Protein AF-A0A9E6VW52-F1 (afdb_monomer)

Nearest PDB structures (foldseek):
  7bvf-assembly1_A  TM=1.420E-01  e=1.195E+00  Mycobacterium tuberculosis H37Rv
  6x0o-assembly1_A  TM=1.349E-01  e=1.195E+00  Mycolicibacterium smegmatis MC2 155
  7nul-assembly1_1  TM=2.149E-01  e=5.768E+00  rhinovirus B14
  1j3q-assembly1_B  TM=1.146E-01  e=3.413E+00  Thermococcus litoralis

Radius of gyration: 29.36 Å; Cα contacts (8 Å, |Δi|>4): 1422; chains: 1; bounding box: 75×58×76 Å

pLDDT: mean 84.94, std 11.24, range [39.34, 98.56]

Structure (mmCIF, N/CA/C/O backbone):
data_AF-A0A9E6VW52-F1
#
_entry.id   AF-A0A9E6VW52-F1
#
loop_
_atom_site.group_PDB
_atom_site.id
_atom_site.type_symbol
_atom_site.label_atom_id
_atom_site.label_alt_id
_atom_site.label_comp_id
_atom_site.label_asym_id
_atom_site.label_entity_id
_atom_site.label_seq_id
_atom_site.pdbx_PDB_ins_code
_atom_site.Cartn_x
_atom_site.Cartn_y
_atom_site.Cartn_z
_atom_site.occupancy
_atom_site.B_iso_or_equiv
_atom_site.auth_seq_id
_atom_site.auth_comp_id
_atom_site.auth_asym_id
_atom_site.auth_atom_id
_atom_site.pdbx_PDB_model_num
ATOM 1 N N . MET A 1 1 ? 37.679 -22.625 -18.654 1.00 80.19 1 MET A N 1
ATOM 2 C CA . MET A 1 1 ? 38.062 -21.369 -19.313 1.00 80.19 1 MET A CA 1
ATOM 3 C C . MET A 1 1 ? 36.882 -20.972 -20.154 1.00 80.19 1 MET A C 1
ATOM 5 O O . MET A 1 1 ? 36.384 -21.820 -20.891 1.00 80.19 1 MET A O 1
ATOM 9 N N . ALA A 1 2 ? 36.422 -19.742 -19.975 1.00 87.69 2 ALA A N 1
ATOM 10 C CA . ALA A 1 2 ? 35.244 -19.247 -20.640 1.00 87.69 2 ALA A CA 1
ATOM 11 C C . ALA A 1 2 ? 35.446 -19.184 -22.152 1.00 87.69 2 ALA A C 1
ATOM 13 O O . ALA A 1 2 ? 36.518 -18.831 -22.645 1.00 87.69 2 ALA A O 1
ATOM 14 N N . SER A 1 3 ? 34.396 -19.526 -22.878 1.00 91.50 3 SER A N 1
ATOM 15 C CA . SER A 1 3 ? 34.309 -19.446 -24.328 1.00 91.50 3 SER A CA 1
ATOM 16 C C . SER A 1 3 ? 32.964 -18.848 -24.718 1.00 91.50 3 SER A C 1
ATOM 18 O O . SER A 1 3 ? 32.041 -18.770 -23.902 1.00 91.50 3 SER A O 1
ATOM 20 N N . PHE A 1 4 ? 32.860 -18.408 -25.970 1.00 93.44 4 PHE A N 1
ATOM 21 C CA . PHE A 1 4 ? 31.601 -17.952 -26.537 1.00 93.44 4 PHE A CA 1
ATOM 22 C C . PHE A 1 4 ? 31.318 -18.638 -27.872 1.00 93.44 4 PHE A C 1
ATOM 24 O O . PHE A 1 4 ? 32.238 -19.048 -28.581 1.00 93.44 4 PHE A O 1
ATOM 31 N N . SER A 1 5 ? 30.041 -18.741 -28.217 1.00 92.56 5 SER A N 1
ATOM 32 C CA . SER A 1 5 ? 29.572 -19.267 -29.498 1.00 92.56 5 SER A CA 1
ATOM 33 C C . SER A 1 5 ? 28.194 -18.697 -29.847 1.00 92.56 5 SER A C 1
ATOM 35 O O . SER A 1 5 ? 27.565 -18.004 -29.046 1.00 92.56 5 SER A O 1
ATOM 37 N N . THR A 1 6 ? 27.721 -18.978 -31.058 1.00 90.69 6 THR A N 1
ATOM 38 C CA . THR A 1 6 ? 26.327 -18.773 -31.472 1.00 90.69 6 THR A CA 1
ATOM 39 C C . THR A 1 6 ? 25.801 -20.066 -32.089 1.00 90.69 6 THR A C 1
ATOM 41 O O . THR A 1 6 ? 26.571 -20.889 -32.594 1.00 90.69 6 THR A O 1
ATOM 44 N N . ARG A 1 7 ? 24.481 -20.273 -32.055 1.00 89.50 7 ARG A N 1
ATOM 45 C CA . ARG A 1 7 ? 23.838 -21.364 -32.805 1.00 89.50 7 ARG A CA 1
ATOM 46 C C . ARG A 1 7 ? 23.440 -20.816 -34.180 1.00 89.50 7 ARG A C 1
ATOM 48 O O . ARG A 1 7 ? 22.788 -19.775 -34.216 1.00 89.50 7 ARG A O 1
ATOM 55 N N . PRO A 1 8 ? 23.752 -21.486 -35.307 1.00 88.56 8 PRO A N 1
ATOM 56 C CA . PRO A 1 8 ? 23.409 -20.977 -36.641 1.00 88.56 8 PRO A CA 1
ATOM 57 C C . PRO A 1 8 ? 21.917 -20.674 -36.841 1.00 88.56 8 PRO A C 1
ATOM 59 O O . PRO A 1 8 ? 21.574 -19.729 -37.544 1.00 88.56 8 PRO A O 1
ATOM 62 N N . ALA A 1 9 ? 21.033 -21.445 -36.197 1.00 90.31 9 ALA A N 1
ATOM 63 C CA . ALA A 1 9 ? 19.586 -21.219 -36.226 1.00 90.31 9 ALA A CA 1
ATOM 64 C C . ALA A 1 9 ? 19.139 -19.981 -35.421 1.00 90.31 9 ALA A C 1
ATOM 66 O O . ALA A 1 9 ? 18.064 -19.442 -35.671 1.00 90.31 9 ALA A O 1
ATOM 67 N N . PHE A 1 10 ? 19.968 -19.512 -34.483 1.00 92.56 10 PHE A N 1
ATOM 68 C CA . PHE A 1 10 ? 19.677 -18.415 -33.558 1.00 92.56 10 PHE A CA 1
ATOM 69 C C . PHE A 1 10 ? 20.884 -17.465 -33.454 1.00 92.56 10 PHE A C 1
ATOM 71 O O . PHE A 1 10 ? 21.497 -17.342 -32.389 1.00 92.56 10 PHE A O 1
ATOM 78 N N . PRO A 1 11 ? 21.260 -16.782 -34.553 1.00 91.50 11 PRO A N 1
ATOM 79 C CA . PRO A 1 11 ? 22.509 -16.020 -34.630 1.00 91.50 11 PRO A CA 1
ATOM 80 C C . PRO A 1 11 ? 22.550 -14.803 -33.696 1.00 91.50 11 PRO A C 1
ATOM 82 O O . PRO A 1 11 ? 23.628 -14.293 -33.419 1.00 91.50 11 PRO A O 1
ATOM 85 N N . ASN A 1 12 ? 21.393 -14.357 -33.197 1.00 95.50 12 ASN A N 1
ATOM 86 C CA . ASN A 1 12 ? 21.257 -13.186 -32.324 1.00 95.50 12 ASN A CA 1
ATOM 87 C C . ASN A 1 12 ? 21.340 -13.524 -30.827 1.00 95.50 12 ASN A C 1
ATOM 89 O O . ASN A 1 12 ? 21.163 -12.642 -29.988 1.00 95.50 12 ASN A O 1
ATOM 93 N N . ILE A 1 13 ? 21.572 -14.793 -30.480 1.00 96.25 13 ILE A N 1
ATOM 94 C CA . ILE A 1 13 ? 21.771 -15.228 -29.099 1.00 96.25 13 ILE A CA 1
ATOM 95 C C . ILE A 1 13 ? 23.233 -15.615 -28.914 1.00 96.25 13 ILE A C 1
ATOM 97 O O . ILE A 1 13 ? 23.735 -16.530 -29.570 1.00 96.25 13 ILE A O 1
ATOM 101 N N . LEU A 1 14 ? 23.908 -14.929 -27.993 1.00 95.88 14 LEU A N 1
ATOM 102 C CA . LEU A 1 14 ? 25.279 -15.256 -27.632 1.00 95.88 14 LEU A CA 1
ATOM 103 C C . LEU A 1 14 ? 25.279 -16.308 -26.524 1.00 95.88 14 LEU A C 1
ATOM 105 O O . LEU A 1 14 ? 24.662 -16.115 -25.478 1.00 95.88 14 LEU A O 1
ATOM 109 N N . LEU A 1 15 ? 26.005 -17.400 -26.729 1.00 94.88 15 LEU A N 1
ATOM 110 C CA . LEU A 1 15 ? 26.256 -18.395 -25.694 1.00 94.88 15 LEU A CA 1
ATOM 111 C C . LEU A 1 15 ? 27.611 -18.104 -25.064 1.00 94.88 15 LEU A C 1
ATOM 113 O O . LEU A 1 15 ? 28.585 -17.887 -25.779 1.00 94.88 15 LEU A O 1
ATOM 117 N N . VAL A 1 16 ? 27.673 -18.095 -23.738 1.00 93.81 16 VAL A N 1
ATO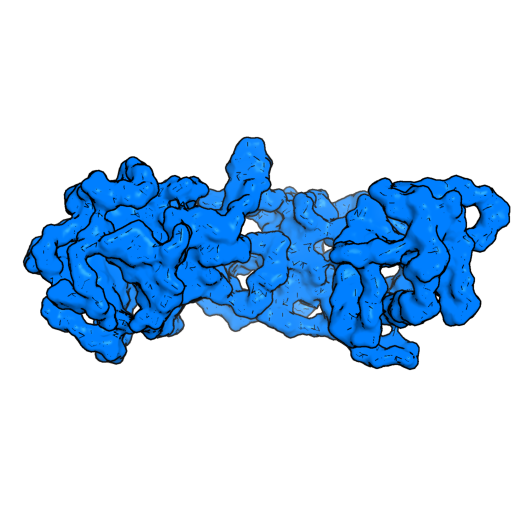M 118 C CA . VAL A 1 16 ? 28.899 -17.915 -22.963 1.00 93.81 16 VAL A CA 1
ATOM 119 C C . VAL A 1 16 ? 28.983 -19.048 -21.948 1.00 93.81 16 VAL A C 1
ATOM 121 O O . VAL A 1 16 ? 28.152 -19.159 -21.047 1.00 93.81 16 VAL A O 1
ATOM 124 N N . THR A 1 17 ? 29.985 -19.908 -22.094 1.00 92.88 17 THR A N 1
ATOM 125 C CA . THR A 1 17 ? 30.126 -21.121 -21.279 1.00 92.88 17 THR A CA 1
ATOM 126 C C . THR A 1 17 ? 31.463 -21.146 -20.572 1.00 92.88 17 THR A C 1
ATOM 128 O O . THR A 1 17 ? 32.481 -20.848 -21.188 1.00 92.88 17 THR A O 1
ATOM 131 N N . GLY A 1 18 ? 31.485 -21.550 -19.306 1.00 90.62 18 GLY A N 1
ATOM 132 C CA . GLY A 1 18 ? 32.717 -21.824 -18.573 1.00 90.62 18 GLY A CA 1
ATOM 133 C C . GLY A 1 18 ? 32.543 -21.709 -17.064 1.00 90.62 18 GLY A C 1
ATOM 134 O O . GLY A 1 18 ? 31.927 -20.772 -16.559 1.00 90.62 18 GLY A O 1
ATOM 135 N N . ALA A 1 19 ? 33.145 -22.634 -16.317 1.00 85.06 19 ALA A N 1
ATOM 136 C CA . ALA A 1 19 ? 33.086 -22.631 -14.854 1.00 85.06 19 ALA A CA 1
ATOM 137 C C . ALA A 1 19 ? 33.595 -21.317 -14.221 1.00 85.06 19 ALA A C 1
ATOM 139 O O . ALA A 1 19 ? 33.113 -20.911 -13.168 1.00 85.06 19 ALA A O 1
ATOM 140 N N . ASP A 1 20 ? 34.537 -20.631 -14.871 1.00 83.19 20 ASP A N 1
ATOM 141 C CA . ASP A 1 20 ? 35.117 -19.351 -14.454 1.00 83.19 20 ASP A CA 1
ATOM 142 C C . ASP A 1 20 ? 34.153 -18.164 -14.592 1.00 83.19 20 ASP A C 1
ATOM 144 O O . ASP A 1 20 ? 34.150 -17.276 -13.739 1.00 83.19 20 ASP A O 1
ATOM 148 N N . VAL A 1 21 ? 33.274 -18.182 -15.596 1.00 79.62 21 VAL A N 1
ATOM 149 C CA . VAL A 1 21 ? 32.194 -17.193 -15.752 1.00 79.62 21 VAL A CA 1
ATOM 150 C C . VAL A 1 21 ? 30.915 -17.596 -15.032 1.00 79.62 21 VAL A C 1
ATOM 152 O O . VAL A 1 21 ? 30.000 -16.791 -14.970 1.00 79.62 21 VAL A O 1
ATOM 155 N N . PHE A 1 22 ? 30.843 -18.798 -14.451 1.00 77.94 22 PHE A N 1
ATOM 156 C CA . PHE A 1 22 ? 29.668 -19.300 -13.728 1.00 77.94 22 PHE A CA 1
ATOM 157 C C . PHE A 1 22 ? 29.768 -19.177 -12.190 1.00 77.94 22 PHE A C 1
ATOM 159 O O . PHE A 1 22 ? 28.844 -19.562 -11.472 1.00 77.94 22 PHE A O 1
ATOM 166 N N . GLN A 1 23 ? 30.871 -18.636 -11.667 1.00 75.19 23 GLN A N 1
ATOM 167 C CA . GLN A 1 23 ? 31.152 -18.483 -10.229 1.00 75.19 23 GLN A CA 1
ATOM 168 C C . GLN A 1 23 ? 30.287 -17.413 -9.524 1.00 75.19 23 GLN A C 1
ATOM 170 O O . GLN A 1 23 ? 29.614 -16.620 -10.187 1.00 75.19 23 GLN A O 1
ATOM 175 N N . PRO A 1 24 ? 30.305 -17.324 -8.174 1.00 68.56 24 PRO A N 1
ATOM 176 C CA . PRO A 1 24 ? 29.859 -16.114 -7.476 1.00 68.56 24 PRO A CA 1
ATOM 177 C C . PRO A 1 24 ? 30.496 -14.863 -8.112 1.00 68.56 24 PRO A C 1
ATOM 179 O O . PRO A 1 24 ? 31.657 -14.900 -8.511 1.00 68.56 24 PRO A O 1
ATOM 182 N N . HIS A 1 25 ? 29.734 -13.774 -8.259 1.00 72.06 25 HIS A N 1
ATOM 183 C CA . HIS A 1 25 ? 30.130 -12.571 -9.024 1.00 72.06 25 HIS A CA 1
ATOM 184 C C . HIS A 1 25 ? 30.265 -12.763 -10.546 1.00 72.06 25 HIS A C 1
ATOM 186 O O . HIS A 1 25 ? 30.947 -11.995 -11.223 1.00 72.06 25 HIS A O 1
ATOM 192 N N . TYR A 1 26 ? 29.549 -13.735 -11.115 1.00 72.12 26 TYR A N 1
ATOM 193 C CA . TYR A 1 26 ? 29.514 -14.029 -12.553 1.00 72.12 26 TYR A CA 1
ATOM 194 C C . TYR A 1 26 ? 29.369 -12.789 -13.472 1.00 72.12 26 TYR A C 1
ATOM 196 O O . TYR A 1 26 ? 29.879 -12.776 -14.584 1.00 72.12 26 TYR A O 1
ATOM 204 N N . ARG A 1 27 ? 28.723 -11.710 -13.013 1.00 70.62 27 ARG A N 1
ATOM 205 C CA . ARG A 1 27 ? 28.575 -10.435 -13.745 1.00 70.62 27 ARG A CA 1
ATOM 206 C C . ARG A 1 27 ? 29.905 -9.748 -14.034 1.00 70.62 27 ARG A C 1
ATOM 208 O O . ARG A 1 27 ? 30.143 -9.279 -15.148 1.00 70.62 27 ARG A O 1
ATOM 215 N N . GLU A 1 28 ? 30.758 -9.673 -13.018 1.00 77.31 28 GLU A N 1
ATOM 216 C CA . GLU A 1 28 ? 32.106 -9.127 -13.147 1.00 77.31 28 GLU A CA 1
ATOM 217 C C . GLU A 1 28 ? 32.949 -10.057 -14.008 1.00 77.31 28 GLU A C 1
ATOM 219 O O . GLU A 1 28 ? 33.673 -9.577 -14.869 1.00 77.31 28 GLU A O 1
ATOM 224 N N . ARG A 1 29 ? 32.743 -11.374 -13.889 1.00 83.62 29 ARG A N 1
ATOM 225 C CA . ARG A 1 29 ? 33.424 -12.375 -14.718 1.00 83.62 29 ARG A CA 1
ATOM 226 C C . ARG A 1 29 ? 33.045 -12.309 -16.193 1.00 83.62 29 ARG A C 1
ATOM 228 O O . ARG A 1 29 ? 33.932 -12.360 -17.032 1.00 83.62 29 ARG A O 1
ATOM 235 N N . ILE A 1 30 ? 31.769 -12.130 -16.535 1.00 83.94 30 ILE A N 1
ATOM 236 C CA . ILE A 1 30 ? 31.328 -11.912 -17.924 1.00 83.94 30 ILE A CA 1
ATOM 237 C C . ILE A 1 30 ? 31.941 -10.625 -18.476 1.00 83.94 30 ILE A C 1
ATOM 239 O O . ILE A 1 30 ? 32.377 -10.580 -19.624 1.00 83.94 30 ILE A O 1
ATOM 243 N N . ARG A 1 31 ? 32.007 -9.567 -17.658 1.00 82.62 31 ARG A N 1
ATOM 244 C CA . ARG A 1 31 ? 32.690 -8.332 -18.053 1.00 82.62 31 ARG A CA 1
ATOM 245 C C . ARG A 1 31 ? 34.175 -8.578 -18.306 1.00 82.62 31 ARG A C 1
ATOM 247 O O . ARG A 1 31 ? 34.666 -8.220 -19.366 1.00 82.62 31 ARG A O 1
ATOM 254 N N . GLU A 1 32 ? 34.875 -9.166 -17.344 1.00 86.19 32 GLU A N 1
ATOM 255 C CA . GLU A 1 32 ? 36.298 -9.497 -17.445 1.00 86.19 32 GLU A CA 1
ATOM 256 C C . GLU A 1 32 ? 36.574 -10.364 -18.668 1.00 86.19 32 GLU A C 1
ATOM 258 O O . GLU A 1 32 ? 37.523 -10.102 -19.396 1.00 86.19 32 GLU A O 1
ATOM 263 N N . PHE A 1 33 ? 35.709 -11.338 -18.940 1.00 89.19 33 PHE A N 1
ATOM 264 C CA . PHE A 1 33 ? 35.781 -12.166 -20.130 1.00 89.19 33 PHE A CA 1
ATOM 265 C C . PHE A 1 33 ? 35.769 -11.318 -21.405 1.00 89.19 33 PHE A C 1
ATOM 267 O O . PHE A 1 33 ? 36.731 -11.380 -22.165 1.00 89.19 33 PHE A O 1
ATOM 274 N N . PHE A 1 34 ? 34.756 -10.466 -21.608 1.00 88.56 34 PHE A N 1
ATOM 275 C CA . PHE A 1 34 ? 34.694 -9.604 -22.796 1.00 88.56 34 PHE A CA 1
ATOM 276 C C . PHE A 1 34 ? 35.827 -8.569 -22.865 1.00 88.56 34 PHE A C 1
ATOM 278 O O . PHE A 1 34 ? 36.231 -8.195 -23.967 1.00 88.56 34 PHE A O 1
ATOM 285 N N . ASN A 1 35 ? 36.358 -8.127 -21.722 1.00 83.50 35 ASN A N 1
ATOM 286 C CA . ASN A 1 35 ? 37.498 -7.204 -21.655 1.00 83.50 35 ASN A CA 1
ATOM 287 C C . ASN A 1 35 ? 38.804 -7.864 -22.075 1.00 83.50 35 ASN A C 1
ATOM 289 O O . ASN A 1 35 ? 39.644 -7.226 -22.701 1.00 83.50 35 ASN A O 1
ATOM 293 N N . ASN A 1 36 ? 38.964 -9.130 -21.706 1.00 87.12 36 ASN A N 1
ATOM 294 C CA . ASN A 1 36 ? 40.189 -9.883 -21.912 1.00 87.12 36 ASN A CA 1
ATOM 295 C C . ASN A 1 36 ? 40.183 -10.655 -23.238 1.00 87.12 36 ASN A C 1
ATOM 297 O O . ASN A 1 36 ? 41.156 -11.349 -23.533 1.00 87.12 36 ASN A O 1
ATOM 301 N N . LEU A 1 37 ? 39.118 -10.545 -24.044 1.00 86.38 37 LEU A N 1
ATOM 302 C CA . LEU A 1 37 ? 39.102 -11.115 -25.386 1.00 86.38 37 LEU A CA 1
ATOM 303 C C . LEU A 1 37 ? 40.200 -10.468 -26.241 1.00 86.38 37 LEU A C 1
ATOM 305 O O . LEU A 1 37 ? 40.207 -9.237 -26.375 1.00 86.38 37 LEU A O 1
ATOM 309 N N . PRO A 1 38 ? 41.070 -11.270 -26.881 1.00 85.12 38 PRO A N 1
ATOM 310 C CA . PRO A 1 38 ? 42.086 -10.759 -27.786 1.00 85.12 38 PRO A CA 1
ATOM 311 C C . PRO A 1 38 ? 41.507 -9.786 -28.835 1.00 85.12 38 PRO A C 1
ATOM 313 O O . PRO A 1 38 ? 40.362 -9.962 -29.286 1.00 85.12 38 PRO A O 1
ATOM 316 N N . PRO A 1 39 ? 42.255 -8.740 -29.235 1.00 76.94 39 PRO A N 1
ATOM 317 C CA . PRO A 1 39 ? 41.770 -7.738 -30.190 1.00 76.94 39 PRO A CA 1
ATOM 318 C C . PRO A 1 39 ? 41.304 -8.322 -31.533 1.00 76.94 39 PRO A C 1
ATOM 320 O O . PRO A 1 39 ? 40.376 -7.802 -32.142 1.00 76.94 39 PRO A O 1
ATOM 323 N N . ASP A 1 40 ? 41.911 -9.424 -31.965 1.00 81.75 40 ASP A N 1
ATOM 324 C CA . ASP A 1 40 ? 41.641 -10.167 -33.201 1.00 81.75 40 ASP A CA 1
ATOM 325 C C . ASP A 1 40 ? 40.458 -11.148 -33.101 1.00 81.75 40 ASP A C 1
ATOM 327 O O . ASP A 1 40 ? 40.031 -11.720 -34.102 1.00 81.75 40 ASP A O 1
ATOM 331 N N . THR A 1 41 ? 39.872 -11.324 -31.915 1.00 84.12 41 THR A N 1
ATOM 332 C CA . THR A 1 41 ? 38.715 -12.211 -31.726 1.00 84.12 41 THR A CA 1
ATOM 333 C C . THR A 1 41 ? 37.445 -11.631 -32.368 1.00 84.12 41 THR A C 1
ATOM 335 O O . THR A 1 41 ? 37.036 -10.507 -32.086 1.00 84.12 41 THR A O 1
ATOM 338 N N . THR A 1 42 ? 36.726 -12.395 -33.184 1.00 84.31 42 THR A N 1
ATOM 339 C CA . THR A 1 42 ? 35.475 -11.937 -33.821 1.00 84.31 42 THR A CA 1
ATOM 340 C C . THR A 1 42 ? 34.253 -12.159 -32.923 1.00 84.31 42 THR A C 1
ATOM 342 O O . THR A 1 42 ? 33.303 -12.837 -33.307 1.00 84.31 42 THR A O 1
ATOM 345 N N . CYS A 1 43 ? 34.280 -11.637 -31.694 1.00 87.50 43 CYS A N 1
ATOM 346 C CA . CYS A 1 43 ? 33.105 -11.651 -30.821 1.00 87.50 43 CYS A CA 1
ATOM 347 C C . CYS A 1 43 ? 32.195 -10.455 -31.147 1.00 87.50 43 CYS A C 1
ATOM 349 O O . CYS A 1 43 ? 32.694 -9.324 -31.127 1.00 87.50 43 CYS A O 1
ATOM 351 N N . PRO A 1 44 ? 30.888 -10.664 -31.405 1.00 87.75 44 PRO A N 1
ATOM 352 C CA . PRO A 1 44 ? 29.958 -9.568 -31.689 1.00 87.75 44 PRO A CA 1
ATOM 353 C C . PRO A 1 44 ? 29.693 -8.686 -30.459 1.00 87.75 44 PRO A C 1
ATOM 355 O O . PRO A 1 44 ? 29.379 -7.505 -30.584 1.00 87.75 44 PRO A O 1
ATOM 358 N N . VAL A 1 45 ? 29.872 -9.231 -29.250 1.00 90.38 45 VAL A N 1
ATOM 359 C CA . VAL A 1 45 ? 29.670 -8.505 -27.992 1.00 90.38 45 VAL A CA 1
ATOM 360 C C . VAL A 1 45 ? 31.015 -8.117 -27.386 1.00 90.38 45 VAL A C 1
ATOM 362 O O . VAL A 1 45 ? 31.837 -8.956 -27.030 1.00 90.38 45 VAL A O 1
ATOM 365 N N . ARG A 1 46 ? 31.227 -6.810 -27.244 1.00 86.38 46 ARG A N 1
ATOM 366 C CA . ARG A 1 46 ? 32.411 -6.193 -26.628 1.00 86.38 46 ARG A CA 1
ATOM 367 C C . ARG A 1 46 ? 32.035 -4.996 -25.756 1.00 86.38 46 ARG A C 1
ATOM 369 O O . ARG A 1 46 ? 30.933 -4.447 -25.861 1.00 86.38 46 ARG A O 1
ATOM 376 N N . ILE A 1 47 ? 32.961 -4.527 -24.928 1.00 82.31 47 ILE A N 1
ATOM 377 C CA . ILE A 1 47 ? 32.810 -3.216 -24.286 1.00 82.31 47 ILE A CA 1
ATOM 378 C C . ILE A 1 47 ? 32.633 -2.121 -25.351 1.00 82.31 47 ILE A C 1
ATOM 380 O O . ILE A 1 47 ? 33.319 -2.120 -26.368 1.00 82.31 47 ILE A O 1
ATOM 384 N N . GLY A 1 48 ? 31.672 -1.218 -25.133 1.00 85.50 48 GLY A N 1
ATOM 385 C CA . GLY A 1 48 ? 31.366 -0.107 -26.045 1.00 85.50 48 GLY A CA 1
ATOM 386 C C . GLY A 1 48 ? 30.533 -0.470 -27.283 1.00 85.50 48 GLY A C 1
ATOM 387 O O . GLY A 1 48 ? 30.206 0.414 -28.074 1.00 85.50 48 GLY A O 1
ATOM 388 N N . SER A 1 49 ? 30.170 -1.749 -27.455 1.00 89.94 49 SER A N 1
ATOM 389 C CA . SER A 1 49 ? 29.404 -2.239 -28.619 1.00 89.94 49 SER A CA 1
ATOM 390 C C . SER A 1 49 ? 27.888 -2.307 -28.404 1.00 89.94 49 SER A C 1
ATOM 392 O O . SER A 1 49 ? 27.137 -2.305 -29.374 1.00 89.94 49 SER A O 1
ATOM 394 N N . HIS A 1 50 ? 27.435 -2.358 -27.150 1.00 92.00 50 HIS A N 1
ATOM 395 C CA . HIS A 1 50 ? 26.028 -2.505 -26.779 1.00 92.00 50 HIS A CA 1
ATOM 396 C C . HIS A 1 50 ? 25.680 -1.547 -25.641 1.00 92.00 50 HIS A C 1
ATOM 398 O O . HIS A 1 50 ? 26.521 -1.247 -24.791 1.00 92.00 50 HIS A O 1
ATOM 404 N N . ASP A 1 51 ? 24.433 -1.088 -25.636 1.00 90.19 51 ASP A N 1
ATOM 405 C CA . ASP A 1 51 ? 23.867 -0.252 -24.584 1.00 90.19 51 ASP A CA 1
ATOM 406 C C . ASP A 1 51 ? 23.441 -1.100 -23.376 1.00 90.19 51 ASP A C 1
ATOM 408 O O . ASP A 1 51 ? 23.647 -0.688 -22.234 1.00 90.19 51 ASP A O 1
ATOM 412 N N . PHE A 1 52 ? 22.896 -2.296 -23.622 1.00 90.25 52 PHE A N 1
ATOM 413 C CA . PHE A 1 52 ? 22.447 -3.215 -22.576 1.00 90.25 52 PHE A CA 1
ATOM 414 C C . PHE A 1 52 ? 22.937 -4.644 -22.808 1.00 90.25 52 PHE A C 1
ATOM 416 O O . PHE A 1 52 ? 22.929 -5.139 -23.937 1.00 90.25 52 PHE A O 1
ATOM 423 N N . TRP A 1 53 ? 23.312 -5.332 -21.727 1.00 91.81 53 TRP A N 1
ATOM 424 C CA . TRP A 1 53 ? 23.516 -6.786 -21.725 1.00 91.81 53 TRP A CA 1
ATOM 425 C C . TRP A 1 53 ? 22.421 -7.457 -20.903 1.00 91.81 53 TRP A C 1
ATOM 427 O O . TRP A 1 53 ? 22.327 -7.222 -19.700 1.00 91.81 53 TRP A O 1
ATOM 437 N N . ILE A 1 54 ? 21.619 -8.305 -21.542 1.00 91.75 54 ILE A N 1
ATOM 438 C CA . ILE A 1 54 ? 20.560 -9.093 -20.915 1.00 91.75 54 ILE A CA 1
ATOM 439 C C . ILE A 1 54 ? 21.060 -10.532 -20.778 1.00 91.75 54 ILE A C 1
ATOM 441 O O . ILE A 1 54 ? 21.217 -11.250 -21.765 1.00 91.75 54 ILE A O 1
ATOM 445 N N . THR A 1 55 ? 21.348 -10.949 -19.549 1.00 90.38 55 THR A N 1
ATOM 446 C CA . THR A 1 55 ? 22.013 -12.225 -19.250 1.00 90.38 55 THR A CA 1
ATOM 447 C C . THR A 1 55 ? 21.049 -13.220 -18.613 1.00 90.38 55 THR A C 1
ATOM 449 O O . THR A 1 55 ? 20.428 -12.915 -17.600 1.00 90.38 55 THR A O 1
ATOM 452 N N . TYR A 1 56 ? 20.956 -14.423 -19.173 1.00 90.38 56 TYR A N 1
ATOM 453 C CA . TYR A 1 56 ? 20.172 -15.544 -18.652 1.00 90.38 56 TYR A CA 1
ATOM 454 C C . TYR A 1 56 ? 21.123 -16.629 -18.159 1.00 90.38 56 TYR A C 1
ATOM 456 O O . TYR A 1 56 ? 21.916 -17.158 -18.936 1.00 90.38 56 TYR A O 1
ATOM 464 N N . ARG A 1 57 ? 21.061 -16.967 -16.869 1.00 86.00 57 ARG A N 1
ATOM 465 C CA . ARG A 1 57 ? 21.963 -17.954 -16.255 1.00 86.00 57 ARG A CA 1
ATOM 466 C C . ARG A 1 57 ? 21.307 -19.335 -16.189 1.00 86.00 57 ARG A C 1
ATOM 468 O O . ARG A 1 57 ? 20.165 -19.435 -15.747 1.00 86.00 57 ARG A O 1
ATOM 475 N N . GLN A 1 58 ? 22.035 -20.383 -16.579 1.00 83.94 58 GLN A N 1
ATOM 476 C CA . GLN A 1 58 ? 21.568 -21.772 -16.576 1.00 83.94 58 GLN A CA 1
ATOM 477 C C . GLN A 1 58 ? 22.524 -22.726 -15.840 1.00 83.94 58 GLN A C 1
ATOM 479 O O . GLN A 1 58 ? 23.705 -22.765 -16.190 1.00 83.94 58 GLN A O 1
ATOM 484 N N . PRO A 1 59 ? 22.031 -23.517 -14.863 1.00 73.69 59 PRO A N 1
ATOM 485 C CA . PRO A 1 59 ? 20.728 -23.394 -14.187 1.00 73.69 59 PRO A CA 1
ATOM 486 C C . PRO A 1 59 ? 20.672 -22.155 -13.263 1.00 73.69 59 PRO A C 1
ATOM 488 O O . PRO A 1 59 ? 21.702 -21.666 -12.795 1.00 73.69 59 PRO A O 1
ATOM 491 N N . SER A 1 60 ? 19.474 -21.631 -12.980 1.00 70.50 60 SER A N 1
ATOM 492 C CA . SER A 1 60 ? 19.258 -20.555 -11.992 1.00 70.50 60 SER A CA 1
ATOM 493 C C . SER A 1 60 ? 17.920 -20.731 -11.274 1.00 70.50 60 SER A C 1
ATOM 495 O O . SER A 1 60 ? 16.922 -21.043 -11.914 1.00 70.50 60 SER A O 1
ATOM 497 N N . GLU A 1 61 ? 17.895 -20.472 -9.963 1.00 52.94 61 GLU A N 1
ATOM 498 C CA . GLU A 1 61 ? 16.695 -20.571 -9.111 1.00 52.94 61 GLU A CA 1
ATOM 499 C C . GLU A 1 61 ? 15.988 -19.221 -8.854 1.00 52.94 61 GLU A C 1
ATOM 501 O O . GLU A 1 61 ? 14.932 -19.201 -8.233 1.00 52.94 61 GLU A O 1
ATOM 506 N N . GLY A 1 62 ? 16.532 -18.079 -9.306 1.00 57.81 62 GLY A N 1
ATOM 507 C CA . GLY A 1 62 ? 16.024 -16.746 -8.914 1.00 57.81 62 GLY A CA 1
ATOM 508 C C . GLY A 1 62 ? 15.951 -15.697 -10.029 1.00 57.81 62 GLY A C 1
ATOM 509 O O . GLY A 1 62 ? 16.601 -15.863 -11.062 1.00 57.81 62 GLY A O 1
ATOM 510 N N . GLY A 1 63 ? 15.149 -14.646 -9.779 1.00 60.75 63 GLY A N 1
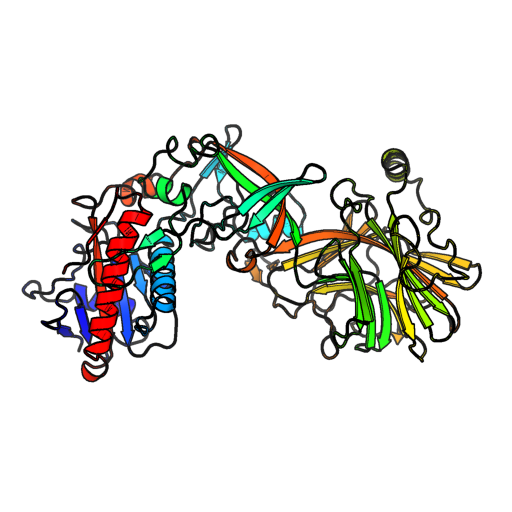ATOM 511 C CA . GLY A 1 63 ? 14.637 -13.618 -10.708 1.00 60.75 63 GLY A CA 1
ATOM 512 C C . GLY A 1 63 ? 15.630 -12.592 -11.280 1.00 60.75 63 GLY A C 1
ATOM 513 O O . GLY A 1 63 ? 16.836 -12.834 -11.338 1.00 60.75 63 GLY A O 1
ATOM 514 N N . GLY A 1 64 ? 15.093 -11.475 -11.792 1.00 57.62 64 GLY A N 1
ATOM 515 C CA . GLY A 1 64 ? 15.871 -10.438 -12.474 1.00 57.62 64 GLY A CA 1
ATOM 516 C C . GLY A 1 64 ? 16.527 -9.431 -11.530 1.00 57.62 64 GLY A C 1
ATOM 517 O O . GLY A 1 64 ? 16.044 -9.229 -10.423 1.00 57.62 64 GLY A O 1
ATOM 518 N N . GLU A 1 65 ? 17.663 -8.860 -11.937 1.00 65.56 65 GLU A N 1
ATOM 519 C CA . GLU A 1 65 ? 18.396 -7.869 -11.134 1.00 65.56 65 GLU A CA 1
ATOM 520 C C . GLU A 1 65 ? 19.403 -7.074 -11.994 1.00 65.56 65 GLU A C 1
ATOM 522 O O . GLU A 1 65 ? 20.289 -7.648 -12.644 1.00 65.56 65 GLU A O 1
ATOM 527 N N . HIS A 1 66 ? 19.311 -5.747 -11.957 1.00 61.00 66 HIS A N 1
ATOM 528 C CA . HIS A 1 66 ? 20.263 -4.795 -12.527 1.00 61.00 66 HIS A CA 1
ATOM 529 C C . HIS A 1 66 ? 21.549 -4.698 -11.687 1.00 61.00 66 HIS A C 1
ATOM 531 O O . HIS A 1 66 ? 21.493 -4.715 -10.461 1.00 61.00 66 HIS A O 1
ATOM 537 N N . CYS A 1 67 ? 22.725 -4.530 -12.315 1.00 59.47 67 CYS A N 1
ATOM 538 C CA . CYS A 1 67 ? 23.982 -4.426 -11.556 1.00 59.47 67 CYS A CA 1
ATOM 539 C C . CYS A 1 67 ? 24.890 -3.219 -11.831 1.00 59.47 67 CYS A C 1
ATOM 541 O O . CYS A 1 67 ? 25.477 -2.709 -10.880 1.00 59.47 67 CYS A O 1
ATOM 543 N N . CYS A 1 68 ? 25.092 -2.773 -13.080 1.00 67.88 68 CYS A N 1
ATOM 544 C CA . CYS A 1 68 ? 26.071 -1.708 -13.358 1.00 67.88 68 CYS A CA 1
ATOM 545 C C . CYS A 1 68 ? 25.930 -1.024 -14.728 1.00 67.88 68 CYS A C 1
ATOM 547 O O . CYS A 1 68 ? 25.434 -1.611 -15.690 1.00 67.88 68 CYS A O 1
ATOM 549 N N . SER A 1 69 ? 26.466 0.200 -14.804 1.00 74.19 69 SER A N 1
ATOM 550 C CA . SER A 1 69 ? 26.576 1.048 -15.999 1.00 74.19 69 SER A CA 1
ATOM 551 C C . SER A 1 69 ? 27.998 1.602 -16.154 1.00 74.19 69 SER A C 1
ATOM 553 O O . SER A 1 69 ? 28.633 1.942 -15.156 1.00 74.19 69 SER A O 1
ATOM 555 N N . GLU A 1 70 ? 28.459 1.805 -17.385 1.00 79.69 70 GLU A N 1
ATOM 556 C CA . GLU A 1 70 ? 29.726 2.469 -17.716 1.00 79.69 70 GLU A CA 1
ATOM 557 C C . GLU A 1 70 ? 29.477 3.499 -18.839 1.00 79.69 70 GLU A C 1
ATOM 559 O O . GLU A 1 70 ? 29.576 3.213 -20.035 1.00 79.69 70 GLU A O 1
ATOM 564 N N . LEU A 1 71 ? 29.105 4.724 -18.448 1.00 81.88 71 LEU A N 1
ATOM 565 C CA . LEU A 1 71 ? 28.630 5.769 -19.371 1.00 81.88 71 LEU A CA 1
ATOM 566 C C . LEU A 1 71 ? 29.745 6.477 -20.162 1.00 81.88 71 LEU A C 1
ATOM 568 O O . LEU A 1 71 ? 29.448 7.265 -21.058 1.00 81.88 71 LEU A O 1
ATOM 572 N N . GLY A 1 72 ? 31.012 6.202 -19.840 1.00 83.44 72 GLY A N 1
ATOM 573 C CA . GLY A 1 72 ? 32.179 6.754 -20.538 1.00 83.44 72 GLY A CA 1
ATOM 574 C C . GLY A 1 72 ? 32.564 6.012 -21.822 1.00 83.44 72 GLY A C 1
ATOM 575 O O . GLY A 1 72 ? 33.481 6.441 -22.516 1.00 83.44 72 GLY A O 1
ATOM 576 N N . LEU A 1 73 ? 31.898 4.899 -22.136 1.00 84.19 73 LEU A N 1
ATOM 577 C CA . LEU A 1 73 ? 32.231 4.062 -23.287 1.00 84.19 73 LEU A CA 1
ATOM 578 C C . LEU A 1 73 ? 31.725 4.653 -24.610 1.00 84.19 73 LEU A C 1
ATOM 580 O O . LEU A 1 73 ? 30.654 5.260 -24.673 1.00 84.19 73 LEU A O 1
ATOM 584 N N . THR A 1 74 ? 32.496 4.434 -25.676 1.00 81.44 74 THR A N 1
ATOM 585 C CA . THR A 1 74 ? 32.194 4.873 -27.045 1.00 81.44 74 THR A CA 1
ATOM 586 C C . THR A 1 74 ? 32.333 3.705 -28.038 1.00 81.44 74 THR A C 1
ATOM 588 O O . THR A 1 74 ? 33.087 2.769 -27.771 1.00 81.44 74 THR A O 1
ATOM 591 N N . PRO A 1 75 ? 31.607 3.720 -29.178 1.00 84.31 75 PRO A N 1
ATOM 592 C CA . PRO A 1 75 ? 30.561 4.681 -29.544 1.00 84.31 75 PRO A CA 1
ATOM 593 C C . PRO A 1 75 ? 29.265 4.502 -28.740 1.00 84.31 75 PRO A C 1
ATOM 595 O O . PRO A 1 75 ? 28.438 5.412 -28.733 1.00 84.31 75 PRO A O 1
ATOM 598 N N . ARG A 1 76 ? 29.080 3.363 -28.056 1.00 87.81 76 ARG A N 1
ATOM 599 C CA . ARG A 1 76 ? 27.897 3.104 -27.225 1.00 87.81 76 ARG A CA 1
ATOM 600 C C . ARG A 1 76 ? 28.252 3.070 -25.748 1.00 87.81 76 ARG A C 1
ATOM 602 O O . ARG A 1 76 ? 29.172 2.375 -25.324 1.00 87.81 76 ARG A O 1
ATOM 609 N N . LYS A 1 77 ? 27.474 3.815 -24.968 1.00 87.19 77 LYS A N 1
ATOM 610 C CA . LYS A 1 77 ? 27.566 3.855 -23.509 1.00 87.19 77 LYS A CA 1
ATOM 611 C C . LYS A 1 77 ? 26.965 2.570 -22.949 1.00 87.19 77 LYS A C 1
ATOM 613 O O . LYS A 1 77 ? 25.852 2.229 -23.332 1.00 87.19 77 LYS A O 1
ATOM 618 N N . MET A 1 78 ? 27.634 1.899 -22.013 1.00 86.06 78 MET A N 1
ATOM 619 C CA . MET A 1 78 ? 27.027 0.764 -21.308 1.00 86.06 78 MET A CA 1
ATOM 620 C C . MET A 1 78 ? 26.038 1.312 -20.281 1.00 86.06 78 MET A C 1
ATOM 622 O O . MET A 1 78 ? 26.439 1.876 -19.265 1.00 86.06 78 MET A O 1
ATOM 626 N N . ARG A 1 79 ? 24.744 1.191 -20.552 1.00 82.81 79 ARG A N 1
ATOM 627 C CA . ARG A 1 79 ? 23.672 1.775 -19.738 1.00 82.81 79 ARG A CA 1
ATOM 628 C C . ARG A 1 79 ? 23.159 0.828 -18.670 1.00 82.81 79 ARG A C 1
ATOM 630 O O . ARG A 1 79 ? 22.705 1.308 -17.640 1.00 82.81 79 ARG A O 1
ATOM 637 N N . GLY A 1 80 ? 23.266 -0.478 -18.886 1.00 82.06 80 GLY A N 1
ATOM 638 C CA . GLY A 1 80 ? 22.863 -1.449 -17.882 1.00 82.06 80 GLY A CA 1
ATOM 639 C C . GLY A 1 80 ? 23.253 -2.875 -18.234 1.00 82.06 80 GLY A C 1
ATOM 640 O O . GLY A 1 80 ? 23.291 -3.273 -19.399 1.00 82.06 80 GLY A O 1
ATOM 641 N N . LYS A 1 81 ? 23.496 -3.671 -17.199 1.00 84.44 81 LYS A N 1
ATOM 642 C CA . LYS A 1 81 ? 23.560 -5.128 -17.299 1.00 84.44 81 LYS A CA 1
ATOM 643 C C . LYS A 1 81 ? 22.431 -5.699 -16.467 1.00 84.44 81 LYS A C 1
ATOM 645 O O . LYS A 1 81 ? 22.376 -5.471 -15.258 1.00 84.44 81 LYS A O 1
ATOM 650 N N . VAL A 1 82 ? 21.543 -6.415 -17.137 1.00 85.06 82 VAL A N 1
ATOM 651 C CA . VAL A 1 82 ? 20.360 -7.031 -16.557 1.00 85.06 82 VAL A CA 1
ATOM 652 C C . VAL A 1 82 ? 20.631 -8.517 -16.407 1.00 85.06 82 VAL A C 1
ATOM 654 O O . VAL A 1 82 ? 20.945 -9.222 -17.369 1.00 85.06 82 VAL A O 1
ATOM 657 N N . ARG A 1 83 ? 20.524 -9.007 -15.179 1.00 84.12 83 ARG A N 1
ATOM 658 C CA . ARG A 1 83 ? 20.363 -10.430 -14.919 1.00 84.12 83 ARG A CA 1
ATOM 659 C C . ARG A 1 83 ? 18.900 -10.773 -15.085 1.00 84.12 83 ARG A C 1
ATOM 661 O O . ARG A 1 83 ? 18.061 -10.080 -14.533 1.00 84.12 83 ARG A O 1
ATOM 668 N N . MET A 1 84 ? 18.633 -11.869 -15.766 1.00 86.12 84 MET A N 1
ATOM 669 C CA . MET A 1 84 ? 17.347 -12.540 -15.779 1.00 86.12 84 MET A CA 1
ATOM 670 C C . MET A 1 84 ? 17.488 -13.892 -15.079 1.00 86.12 84 MET A C 1
ATOM 672 O O . MET A 1 84 ? 18.597 -14.418 -14.916 1.00 86.12 84 MET A O 1
ATOM 676 N N . GLY A 1 85 ? 16.354 -14.451 -14.658 1.00 80.00 85 GLY A N 1
ATOM 677 C CA . GLY A 1 85 ? 16.301 -15.812 -14.140 1.00 80.00 85 GLY A CA 1
ATOM 678 C C . GLY A 1 85 ? 16.523 -16.867 -15.225 1.00 80.00 85 GLY A C 1
ATOM 679 O O . GLY A 1 85 ? 17.128 -16.609 -16.269 1.00 80.00 85 GLY A O 1
ATOM 680 N N . GLY A 1 86 ? 16.032 -18.081 -14.976 1.00 81.75 86 GLY A N 1
ATOM 681 C CA . GLY A 1 86 ? 16.034 -19.124 -15.997 1.00 81.75 86 GLY A CA 1
ATOM 682 C C . GLY A 1 86 ? 15.249 -18.703 -17.252 1.00 81.75 86 GLY A C 1
ATOM 683 O O . GLY A 1 86 ? 14.374 -17.843 -17.177 1.00 81.75 86 GLY A O 1
ATOM 684 N N . VAL A 1 87 ? 15.554 -19.293 -18.413 1.00 85.19 87 VAL A N 1
ATOM 685 C CA . VAL A 1 87 ? 14.736 -19.105 -19.617 1.00 85.19 87 VAL A CA 1
ATOM 686 C C . VAL A 1 87 ? 13.410 -19.835 -19.390 1.00 85.19 87 VAL A C 1
ATOM 688 O O . VAL A 1 87 ? 13.422 -21.059 -19.229 1.00 85.19 87 VAL A O 1
ATOM 691 N N . PRO A 1 88 ? 12.274 -19.127 -19.346 1.00 82.00 88 PRO A N 1
ATOM 692 C CA . PRO A 1 88 ? 10.996 -19.742 -19.043 1.00 82.00 88 PRO A CA 1
ATOM 693 C C . PRO A 1 88 ? 10.482 -20.527 -20.260 1.00 82.00 88 PRO A C 1
ATOM 695 O O . PRO A 1 88 ? 10.902 -20.279 -21.397 1.00 82.00 88 PRO A O 1
ATOM 698 N N . PRO A 1 89 ? 9.529 -21.450 -20.065 1.00 81.56 89 PRO A N 1
ATOM 699 C CA . PRO A 1 89 ? 8.654 -21.887 -21.146 1.00 81.56 89 PRO A CA 1
ATOM 700 C C . PRO A 1 89 ? 7.995 -20.681 -21.833 1.00 81.56 89 PRO A C 1
ATOM 702 O O . PRO A 1 89 ? 7.627 -19.705 -21.180 1.00 81.56 89 PRO A O 1
ATOM 705 N N . VAL A 1 90 ? 7.833 -20.744 -23.157 1.00 77.94 90 VAL A N 1
ATOM 706 C CA . VAL A 1 90 ? 7.193 -19.658 -23.915 1.00 77.94 90 VAL A CA 1
ATOM 707 C C . VAL A 1 90 ? 5.686 -19.879 -23.941 1.00 77.94 90 VAL A C 1
ATOM 709 O O . VAL A 1 90 ? 5.133 -20.436 -24.886 1.00 77.94 90 VAL A O 1
ATOM 712 N N . ASP A 1 91 ? 5.036 -19.419 -22.879 1.00 87.12 91 ASP A N 1
ATOM 713 C CA . ASP A 1 91 ? 3.621 -19.061 -22.874 1.00 87.12 91 ASP A CA 1
ATOM 714 C C . ASP A 1 91 ? 3.467 -17.556 -22.626 1.00 87.12 91 ASP A C 1
ATOM 716 O O . ASP A 1 91 ? 4.408 -16.865 -22.226 1.00 87.12 91 ASP A O 1
ATOM 720 N N . ILE A 1 92 ? 2.272 -17.034 -22.894 1.00 86.19 92 ILE A N 1
ATOM 721 C CA . ILE A 1 92 ? 2.051 -15.590 -22.920 1.00 86.19 92 ILE A CA 1
ATOM 722 C C . ILE A 1 92 ? 2.222 -14.919 -21.554 1.00 86.19 92 ILE A C 1
ATOM 724 O O . ILE A 1 92 ? 2.687 -13.782 -21.481 1.00 86.19 92 ILE A O 1
ATOM 728 N N . ASN A 1 93 ? 1.907 -15.628 -20.469 1.00 85.31 93 ASN A N 1
ATOM 729 C CA . ASN A 1 93 ? 2.032 -15.098 -19.116 1.00 85.31 93 ASN A CA 1
ATOM 730 C C . ASN A 1 93 ? 3.506 -15.001 -18.725 1.00 85.31 93 ASN A C 1
ATOM 732 O O . ASN A 1 93 ? 3.942 -13.973 -18.206 1.00 85.31 93 ASN A O 1
ATOM 736 N N . ASN A 1 94 ? 4.282 -16.035 -19.051 1.00 86.31 94 ASN A N 1
ATOM 737 C CA . ASN A 1 94 ? 5.725 -16.049 -18.843 1.00 86.31 94 ASN A CA 1
ATOM 738 C C . ASN A 1 94 ? 6.439 -14.972 -19.671 1.00 86.31 94 ASN A C 1
ATOM 740 O O . ASN A 1 94 ? 7.304 -14.267 -19.149 1.00 86.31 94 ASN A O 1
ATOM 744 N N . VAL A 1 95 ? 6.040 -14.781 -20.934 1.00 86.69 95 VAL A N 1
ATOM 745 C CA . VAL A 1 95 ? 6.561 -13.694 -21.777 1.00 86.69 95 VAL A CA 1
ATOM 746 C C . VAL A 1 95 ? 6.260 -12.332 -21.153 1.00 86.69 95 VAL A C 1
ATOM 748 O O . VAL A 1 95 ? 7.190 -11.557 -20.940 1.00 86.69 95 VAL A O 1
ATOM 751 N N . ASN A 1 96 ? 5.000 -12.046 -20.805 1.00 87.19 96 ASN A N 1
ATOM 752 C CA . ASN A 1 96 ? 4.615 -10.767 -20.197 1.00 87.19 96 ASN A CA 1
ATOM 753 C C . ASN A 1 96 ? 5.402 -10.490 -18.904 1.00 87.19 96 ASN A C 1
ATOM 755 O O . ASN A 1 96 ? 5.928 -9.391 -18.723 1.00 87.19 96 ASN A O 1
ATOM 759 N N . GLY A 1 97 ? 5.545 -11.501 -18.038 1.00 84.44 97 GLY A N 1
ATOM 760 C CA . GLY A 1 97 ? 6.341 -11.405 -16.814 1.00 84.44 97 GLY A CA 1
ATOM 761 C C . GLY A 1 97 ? 7.806 -11.054 -17.087 1.00 84.44 97 GLY A C 1
ATOM 762 O O . GLY A 1 97 ? 8.347 -10.139 -16.469 1.00 84.44 97 GLY A O 1
ATOM 763 N N . HIS A 1 98 ? 8.439 -11.711 -18.061 1.00 86.50 98 HIS A N 1
ATOM 764 C CA . HIS A 1 98 ? 9.831 -11.433 -18.425 1.00 86.50 98 HIS A CA 1
ATOM 765 C C . HIS A 1 98 ? 10.029 -10.059 -19.069 1.00 86.50 98 HIS A C 1
ATOM 767 O O . HIS A 1 98 ? 11.021 -9.396 -18.767 1.00 86.50 98 HIS A O 1
ATOM 773 N N . ILE A 1 99 ? 9.106 -9.610 -19.927 1.00 89.12 99 ILE A N 1
ATOM 774 C CA . ILE A 1 99 ? 9.168 -8.256 -20.492 1.00 89.12 99 ILE A CA 1
ATOM 775 C C . ILE A 1 99 ? 9.042 -7.204 -19.380 1.00 89.12 99 ILE A C 1
ATOM 777 O O . ILE A 1 99 ? 9.809 -6.243 -19.385 1.00 89.12 99 ILE A O 1
ATOM 781 N N . ASN A 1 100 ? 8.151 -7.402 -18.400 1.00 84.56 100 ASN A N 1
ATOM 782 C CA . ASN A 1 100 ? 8.022 -6.490 -17.257 1.00 84.56 100 ASN A CA 1
ATOM 783 C C . ASN A 1 100 ? 9.304 -6.408 -16.432 1.00 84.56 100 ASN A C 1
ATOM 785 O O . ASN A 1 100 ? 9.772 -5.305 -16.165 1.00 84.56 100 ASN A O 1
ATOM 789 N N . VAL A 1 101 ? 9.900 -7.551 -16.082 1.00 84.19 101 VAL A N 1
ATOM 790 C CA . VAL A 1 101 ? 11.167 -7.576 -15.337 1.00 84.19 101 VAL A CA 1
ATOM 791 C C . VAL A 1 101 ? 12.279 -6.902 -16.145 1.00 84.19 101 VAL A C 1
ATOM 793 O O . VAL A 1 101 ? 12.996 -6.066 -15.612 1.00 84.19 101 VAL A O 1
ATOM 796 N N . MET A 1 102 ? 12.403 -7.178 -17.450 1.00 86.81 102 MET A N 1
ATOM 797 C CA . MET A 1 102 ? 13.402 -6.490 -18.281 1.00 86.81 102 MET A CA 1
ATOM 798 C C . MET A 1 102 ? 13.172 -4.980 -18.331 1.00 86.81 102 MET A C 1
ATOM 800 O O . MET A 1 102 ? 14.133 -4.229 -18.217 1.00 86.81 102 MET A O 1
ATOM 804 N N . MET A 1 103 ? 11.926 -4.520 -18.471 1.00 85.06 103 MET A N 1
ATOM 805 C CA . MET A 1 103 ? 11.607 -3.092 -18.432 1.00 85.06 103 MET A CA 1
ATOM 806 C C . MET A 1 103 ? 12.018 -2.471 -17.089 1.00 85.06 103 MET A C 1
ATOM 808 O O . MET A 1 103 ? 12.653 -1.416 -17.094 1.00 85.06 103 MET A O 1
ATOM 812 N N . GLN A 1 104 ? 11.695 -3.127 -15.967 1.00 81.25 104 GLN A N 1
ATOM 813 C CA . GLN A 1 104 ? 12.067 -2.672 -14.625 1.00 81.25 104 GLN A CA 1
ATOM 814 C C . GLN A 1 104 ? 13.584 -2.562 -14.483 1.00 81.25 104 GLN A C 1
ATOM 816 O O . GLN A 1 104 ? 14.108 -1.491 -14.194 1.00 81.25 104 GLN A O 1
ATOM 821 N N . GLU A 1 105 ? 14.315 -3.632 -14.791 1.00 80.88 105 GLU A N 1
ATOM 822 C CA . GLU A 1 105 ? 15.766 -3.663 -14.608 1.00 80.88 105 GLU A CA 1
ATOM 823 C C . GLU A 1 105 ? 16.522 -2.766 -15.592 1.00 80.88 105 GLU A C 1
ATOM 825 O O . GLU A 1 105 ? 17.550 -2.182 -15.245 1.00 80.88 105 GLU A O 1
ATOM 830 N N . VAL A 1 106 ? 16.011 -2.604 -16.817 1.00 82.19 106 VAL A N 1
ATOM 831 C CA . VAL A 1 106 ? 16.514 -1.581 -17.739 1.00 82.19 106 VAL A CA 1
ATOM 832 C C . VAL A 1 106 ? 16.259 -0.193 -17.156 1.00 82.19 106 VAL A C 1
ATOM 834 O O . VAL A 1 106 ? 17.127 0.663 -17.278 1.00 82.19 106 VAL A O 1
ATOM 837 N N . GLY A 1 107 ? 15.111 0.034 -16.513 1.00 77.75 107 GLY A N 1
ATOM 838 C CA . GLY A 1 107 ? 14.688 1.302 -15.921 1.00 77.75 107 GLY A CA 1
ATOM 839 C C . GLY A 1 107 ? 15.411 1.719 -14.632 1.00 77.75 107 GLY A C 1
ATOM 840 O O . GLY A 1 107 ? 15.793 2.888 -14.516 1.00 77.75 107 GLY A O 1
ATOM 841 N N . HIS A 1 108 ? 15.663 0.785 -13.704 1.00 73.50 108 HIS A N 1
ATOM 842 C CA . HIS A 1 108 ? 16.176 1.031 -12.342 1.00 73.50 108 HIS A CA 1
ATOM 843 C C . HIS A 1 108 ? 17.424 1.922 -12.296 1.00 73.50 108 HIS A C 1
ATOM 845 O O . HIS A 1 108 ? 17.597 2.727 -11.386 1.00 73.50 108 HIS A O 1
ATOM 851 N N . HIS A 1 109 ? 18.300 1.834 -13.296 1.00 64.62 109 HIS A N 1
ATOM 852 C CA . HIS A 1 109 ? 19.540 2.603 -13.310 1.00 64.62 109 HIS A CA 1
ATOM 853 C C . HIS A 1 109 ? 19.380 4.086 -13.694 1.00 64.62 109 HIS A C 1
ATOM 855 O O . HIS A 1 109 ? 20.239 4.916 -13.382 1.00 64.62 109 HIS A O 1
ATOM 861 N N . TRP A 1 110 ? 18.352 4.443 -14.464 1.00 70.88 110 TRP A N 1
ATOM 862 C CA . TRP A 1 110 ? 18.321 5.722 -15.185 1.00 70.88 110 TRP A CA 1
ATOM 863 C C . TRP A 1 110 ? 17.006 6.478 -15.134 1.00 70.88 110 TRP A C 1
ATOM 865 O O . TRP A 1 110 ? 17.041 7.694 -15.312 1.00 70.88 110 TRP A O 1
ATOM 875 N N . LEU A 1 111 ? 15.895 5.796 -14.866 1.00 74.12 111 LEU A N 1
ATOM 876 C CA . LEU A 1 111 ? 14.563 6.405 -14.802 1.00 74.12 111 LEU A CA 1
ATOM 877 C C . LEU A 1 111 ? 14.228 6.948 -13.415 1.00 74.12 111 LEU A C 1
ATOM 879 O O . LEU A 1 111 ? 13.304 7.744 -13.257 1.00 74.12 111 LEU A O 1
ATOM 883 N N . VAL A 1 112 ? 15.035 6.578 -12.422 1.00 73.56 112 VAL A N 1
ATOM 884 C CA . VAL A 1 112 ? 14.790 6.888 -11.019 1.00 73.56 112 VAL A CA 1
ATOM 885 C C . VAL A 1 112 ? 16.029 7.547 -10.386 1.00 73.56 112 VAL A C 1
ATOM 887 O O . VAL A 1 112 ? 16.699 6.953 -9.545 1.00 73.56 112 VAL A O 1
ATOM 890 N N . PRO A 1 113 ? 16.434 8.754 -10.836 1.00 75.62 113 PRO A N 1
ATOM 891 C CA . PRO A 1 113 ? 17.666 9.365 -10.358 1.00 75.62 113 PRO A CA 1
ATOM 892 C C . PRO A 1 113 ? 17.493 9.933 -8.945 1.00 75.62 113 PRO A C 1
ATOM 894 O O . PRO A 1 113 ? 16.578 10.714 -8.679 1.00 75.62 113 PRO A O 1
ATOM 897 N N . SER A 1 114 ? 18.427 9.608 -8.049 1.00 72.94 114 SER A N 1
ATOM 898 C CA . SER A 1 114 ? 18.397 10.020 -6.635 1.00 72.94 114 SER A CA 1
ATOM 899 C C . SER A 1 114 ? 18.446 11.539 -6.412 1.00 72.94 114 SER A C 1
ATOM 901 O O . SER A 1 114 ? 18.130 12.022 -5.324 1.00 72.94 114 SER A O 1
ATOM 903 N N . ASN A 1 115 ? 18.817 12.300 -7.443 1.00 80.31 115 ASN A N 1
ATOM 904 C CA . ASN A 1 115 ? 18.893 13.757 -7.474 1.00 80.31 115 ASN A CA 1
ATOM 905 C C . ASN A 1 115 ? 17.796 14.424 -8.334 1.00 80.31 115 ASN A C 1
ATOM 907 O O . ASN A 1 115 ? 17.934 15.609 -8.641 1.00 80.31 115 ASN A O 1
ATOM 911 N N . LEU A 1 116 ? 16.716 13.722 -8.717 1.00 85.25 116 LEU A N 1
ATOM 912 C CA . LEU A 1 116 ? 15.546 14.367 -9.337 1.00 85.25 116 LEU A CA 1
ATOM 913 C C . LEU A 1 116 ? 14.975 15.437 -8.391 1.00 85.25 116 LEU A C 1
ATOM 915 O O . LEU A 1 116 ? 14.805 15.200 -7.189 1.00 85.25 116 LEU A O 1
ATOM 919 N N . THR A 1 117 ? 14.659 16.613 -8.932 1.00 88.31 117 THR A N 1
ATOM 920 C CA . THR A 1 117 ? 14.078 17.719 -8.158 1.00 88.31 117 THR A CA 1
ATOM 921 C C . THR A 1 117 ? 12.877 18.332 -8.869 1.00 88.31 117 THR A C 1
ATOM 923 O O . THR A 1 117 ? 12.648 18.101 -10.055 1.00 88.31 117 THR A O 1
ATOM 926 N N . PHE A 1 118 ? 12.092 19.102 -8.122 1.00 88.94 118 PHE A N 1
ATOM 927 C CA . PHE A 1 118 ? 10.861 19.736 -8.570 1.00 88.94 118 PHE A CA 1
ATOM 928 C C . PHE A 1 118 ? 10.862 21.210 -8.178 1.00 88.94 118 PHE A C 1
ATOM 930 O O . PHE A 1 118 ? 11.206 21.548 -7.049 1.00 88.94 118 PHE A O 1
ATOM 937 N N . ASN A 1 119 ? 10.429 22.091 -9.074 1.00 90.75 119 ASN A N 1
ATOM 938 C CA . ASN A 1 119 ? 10.114 23.471 -8.721 1.00 90.75 119 ASN A CA 1
ATOM 939 C C . ASN A 1 119 ? 8.680 23.563 -8.173 1.00 90.75 119 ASN A C 1
ATOM 941 O O . ASN A 1 119 ? 7.710 23.450 -8.928 1.00 90.75 119 ASN A O 1
ATOM 945 N N . ILE A 1 120 ? 8.553 23.770 -6.862 1.00 87.00 120 ILE A N 1
ATOM 946 C CA . ILE A 1 120 ? 7.278 23.820 -6.138 1.00 87.00 120 ILE A CA 1
ATOM 947 C C . ILE A 1 120 ? 7.173 25.173 -5.448 1.00 87.00 120 ILE A C 1
ATOM 949 O O . ILE A 1 120 ? 7.982 25.498 -4.583 1.00 87.00 120 ILE A O 1
ATOM 953 N N . GLY A 1 121 ? 6.201 25.991 -5.859 1.00 84.44 121 GLY A N 1
ATOM 954 C CA . GLY A 1 121 ? 6.022 27.334 -5.295 1.00 84.44 121 GLY A CA 1
ATOM 955 C C . GLY A 1 121 ? 7.252 28.243 -5.442 1.00 84.44 121 GLY A C 1
ATOM 956 O O . GLY A 1 121 ? 7.462 29.113 -4.605 1.00 84.44 121 GLY A O 1
ATOM 957 N N . GLY A 1 122 ? 8.088 28.026 -6.467 1.00 85.94 122 GLY A N 1
ATOM 958 C CA . GLY A 1 122 ? 9.336 28.767 -6.686 1.00 85.94 122 GLY A CA 1
ATOM 959 C C . GLY A 1 122 ? 10.564 28.183 -5.980 1.00 85.94 122 GLY A C 1
ATOM 960 O O . GLY A 1 122 ? 11.672 28.670 -6.203 1.00 85.94 122 GLY A O 1
ATOM 961 N N . ALA A 1 123 ? 10.400 27.143 -5.158 1.00 89.25 123 ALA A N 1
ATOM 962 C CA . ALA A 1 123 ? 11.492 26.478 -4.461 1.00 89.25 123 ALA A CA 1
ATOM 963 C C . ALA A 1 123 ? 11.880 25.165 -5.154 1.00 89.25 123 ALA A C 1
ATOM 965 O O . ALA A 1 123 ? 11.027 24.334 -5.477 1.00 89.25 123 ALA A O 1
ATOM 966 N N . VAL A 1 124 ? 13.186 24.954 -5.341 1.00 90.38 124 VAL A N 1
ATOM 967 C CA . VAL A 1 124 ? 13.724 23.665 -5.790 1.00 90.38 124 VAL A CA 1
ATOM 968 C C . VAL A 1 124 ? 13.654 22.678 -4.630 1.00 90.38 124 VAL A C 1
ATOM 970 O O . VAL A 1 124 ? 14.347 22.820 -3.624 1.00 90.38 124 VAL A O 1
ATOM 973 N N . THR A 1 125 ? 12.811 21.669 -4.791 1.00 88.12 125 THR A N 1
ATOM 974 C CA . THR A 1 125 ? 12.506 20.653 -3.789 1.00 88.12 125 THR A CA 1
ATOM 975 C C . THR A 1 125 ? 12.979 19.297 -4.294 1.00 88.12 125 THR A C 1
ATOM 977 O O . THR A 1 125 ? 12.618 18.878 -5.392 1.00 88.12 125 THR A O 1
ATOM 980 N N . ARG A 1 126 ? 13.805 18.598 -3.515 1.00 85.75 126 ARG A N 1
ATOM 981 C CA . ARG A 1 126 ? 14.205 17.220 -3.838 1.00 85.75 126 ARG A CA 1
ATOM 982 C C . ARG A 1 126 ? 13.132 16.216 -3.438 1.00 85.75 126 ARG A C 1
ATOM 984 O O . ARG A 1 126 ? 12.285 16.518 -2.607 1.00 85.75 126 ARG A O 1
ATOM 991 N N . MET A 1 127 ? 13.241 15.000 -3.958 1.00 81.38 127 MET A N 1
ATOM 992 C CA . MET A 1 127 ? 12.455 13.879 -3.446 1.00 81.38 127 MET A CA 1
ATOM 993 C C . MET A 1 127 ? 12.903 13.511 -2.016 1.00 81.38 127 MET A C 1
ATOM 995 O O . MET A 1 127 ? 14.113 13.542 -1.721 1.00 81.38 127 MET A O 1
ATOM 999 N N . PRO A 1 128 ? 11.964 13.195 -1.111 1.00 81.44 128 PRO A N 1
ATOM 1000 C CA . PRO A 1 128 ? 12.282 12.692 0.221 1.00 81.44 128 PRO A CA 1
ATOM 1001 C C . PRO A 1 128 ? 12.845 11.258 0.165 1.00 81.44 128 PRO A C 1
ATOM 1003 O O . PRO A 1 128 ? 12.580 10.513 -0.778 1.00 81.44 128 PRO A O 1
ATOM 1006 N N . THR A 1 129 ? 13.644 10.876 1.165 1.00 80.44 129 THR A N 1
ATOM 1007 C CA . THR A 1 129 ? 14.069 9.478 1.379 1.00 80.44 129 THR A CA 1
ATOM 1008 C C . THR A 1 129 ? 12.929 8.632 1.934 1.00 80.44 129 THR A C 1
ATOM 1010 O O . THR A 1 129 ? 11.953 9.155 2.484 1.00 80.44 129 THR A O 1
ATOM 1013 N N . ASP A 1 130 ? 13.086 7.311 1.896 1.00 80.56 130 ASP A N 1
ATOM 1014 C CA . ASP A 1 130 ? 12.130 6.392 2.524 1.00 80.56 130 ASP A CA 1
ATOM 1015 C C . ASP A 1 130 ? 12.044 6.621 4.034 1.00 80.56 130 ASP A C 1
ATOM 1017 O O . ASP A 1 130 ? 10.969 6.546 4.631 1.00 80.56 130 ASP A O 1
ATOM 1021 N N . ALA A 1 131 ? 13.187 6.922 4.658 1.00 82.44 131 ALA A N 1
ATOM 1022 C CA . ALA A 1 131 ? 13.275 7.231 6.077 1.00 82.44 131 ALA A CA 1
ATOM 1023 C C . ALA A 1 131 ? 12.556 8.547 6.412 1.00 82.44 131 ALA A C 1
ATOM 1025 O O . ALA A 1 131 ? 11.867 8.619 7.429 1.00 82.44 131 ALA A O 1
ATOM 1026 N N . GLU A 1 132 ? 12.660 9.570 5.558 1.00 84.12 132 GLU A N 1
ATOM 1027 C CA . GLU A 1 132 ? 11.945 10.842 5.723 1.00 84.12 132 GLU A CA 1
ATOM 1028 C C . GLU A 1 132 ? 10.438 10.660 5.571 1.00 84.12 132 GLU A C 1
ATOM 1030 O O . GLU A 1 132 ? 9.686 11.133 6.422 1.00 84.12 132 GLU A O 1
ATOM 1035 N N . ILE A 1 133 ? 9.992 9.916 4.553 1.00 82.88 133 ILE A N 1
ATOM 1036 C CA . ILE A 1 133 ? 8.574 9.584 4.379 1.00 82.88 133 ILE A CA 1
ATOM 1037 C C . ILE A 1 133 ? 8.067 8.746 5.555 1.00 82.88 133 ILE A C 1
ATOM 1039 O O . ILE A 1 133 ? 7.016 9.053 6.109 1.00 82.88 133 ILE A O 1
ATOM 1043 N N . THR A 1 134 ? 8.810 7.724 5.982 1.00 84.81 134 THR A N 1
ATOM 1044 C CA . THR A 1 134 ? 8.428 6.865 7.116 1.00 84.81 134 THR A CA 1
ATOM 1045 C C . THR A 1 134 ? 8.339 7.660 8.413 1.00 84.81 134 THR A C 1
ATOM 1047 O O . THR A 1 134 ? 7.377 7.504 9.161 1.00 84.81 134 THR A O 1
ATOM 1050 N N . THR A 1 135 ? 9.310 8.537 8.674 1.00 85.38 135 THR A N 1
ATOM 1051 C CA . THR A 1 135 ? 9.296 9.424 9.845 1.00 85.38 135 THR A CA 1
ATOM 1052 C C . THR A 1 135 ? 8.089 10.348 9.780 1.00 85.38 135 THR A C 1
ATOM 1054 O O . THR A 1 135 ? 7.309 10.385 10.724 1.00 85.38 135 THR A O 1
ATOM 1057 N N . ALA A 1 136 ? 7.860 11.008 8.641 1.00 85.62 136 ALA A N 1
ATOM 1058 C CA . ALA A 1 136 ? 6.726 11.907 8.455 1.00 85.62 136 ALA A CA 1
ATOM 1059 C C . ALA A 1 136 ? 5.376 11.193 8.615 1.00 85.62 136 ALA A C 1
ATOM 1061 O O . ALA A 1 136 ? 4.457 11.686 9.269 1.00 85.62 136 ALA A O 1
ATOM 1062 N N . ILE A 1 137 ? 5.269 9.971 8.096 1.00 85.38 137 ILE A N 1
ATOM 1063 C CA . ILE A 1 137 ? 4.112 9.103 8.282 1.00 85.38 137 ILE A CA 1
ATOM 1064 C C . ILE A 1 137 ? 3.919 8.761 9.762 1.00 85.38 137 ILE A C 1
ATOM 1066 O O . ILE A 1 137 ? 2.824 8.966 10.278 1.00 85.38 137 ILE A O 1
ATOM 1070 N N . ASN A 1 138 ? 4.943 8.266 10.451 1.00 84.81 138 ASN A N 1
ATOM 1071 C CA . ASN A 1 138 ? 4.826 7.845 11.847 1.00 84.81 138 ASN A CA 1
ATOM 1072 C C . ASN A 1 138 ? 4.569 9.030 12.789 1.00 84.81 138 ASN A C 1
ATOM 1074 O O . ASN A 1 138 ? 3.845 8.890 13.777 1.00 84.81 138 ASN A O 1
ATOM 1078 N N . ASP A 1 139 ? 5.118 10.200 12.462 1.00 84.19 139 ASP A N 1
ATOM 1079 C CA . ASP A 1 139 ? 4.955 11.424 13.238 1.00 84.19 139 ASP A CA 1
ATOM 1080 C C . ASP A 1 139 ? 3.746 12.261 12.837 1.00 84.19 139 ASP A C 1
ATOM 1082 O O . ASP A 1 139 ? 3.365 13.160 13.590 1.00 84.19 139 ASP A O 1
ATOM 1086 N N . GLU A 1 140 ? 3.091 11.910 11.732 1.00 81.69 140 GLU A N 1
ATOM 1087 C CA . GLU A 1 140 ? 1.982 12.659 11.145 1.00 81.69 140 GLU A CA 1
ATOM 1088 C C . GLU A 1 140 ? 2.370 14.113 10.831 1.00 81.69 140 GLU A C 1
ATOM 1090 O O . GLU A 1 140 ? 1.626 15.056 11.115 1.00 81.69 140 GLU A O 1
ATOM 1095 N N . THR A 1 141 ? 3.559 14.284 10.257 1.00 83.75 141 THR A N 1
ATOM 1096 C CA . THR A 1 141 ? 4.064 15.556 9.742 1.00 83.75 141 THR A CA 1
ATOM 1097 C C . THR A 1 141 ? 4.010 15.560 8.209 1.00 83.75 141 THR A C 1
ATOM 1099 O O . THR A 1 141 ? 4.002 14.495 7.588 1.00 83.75 141 THR A O 1
ATOM 1102 N N . PRO A 1 142 ? 3.948 16.738 7.565 1.00 73.50 142 PRO A N 1
ATOM 1103 C CA . PRO A 1 142 ? 4.081 16.831 6.114 1.00 73.50 142 PRO A CA 1
ATOM 1104 C C . PRO A 1 142 ? 5.477 16.383 5.662 1.00 73.50 142 PRO A C 1
ATOM 1106 O O . PRO A 1 142 ? 6.470 16.680 6.331 1.00 73.50 142 PRO A O 1
ATOM 1109 N N . PHE A 1 143 ? 5.570 15.717 4.513 1.00 72.62 143 PHE A N 1
ATOM 1110 C CA . PHE A 1 143 ? 6.851 15.419 3.869 1.00 72.62 143 PHE A CA 1
ATOM 1111 C C . PHE A 1 143 ? 7.270 16.544 2.909 1.00 72.62 143 PHE A C 1
ATOM 1113 O O . PHE A 1 143 ? 6.451 17.305 2.394 1.00 72.62 143 PHE A O 1
ATOM 1120 N N . THR A 1 144 ? 8.575 16.682 2.681 1.00 66.81 144 THR A N 1
ATOM 1121 C CA . THR A 1 144 ? 9.165 17.745 1.860 1.00 66.81 144 THR A CA 1
ATOM 1122 C C . THR A 1 144 ? 9.201 17.347 0.383 1.00 66.81 144 THR A C 1
ATOM 1124 O O . THR A 1 144 ? 10.194 16.817 -0.105 1.00 66.81 144 THR A O 1
ATOM 1127 N N . GLY A 1 145 ? 8.115 17.627 -0.342 1.00 71.81 145 GLY A N 1
ATOM 1128 C CA . GLY A 1 145 ? 8.029 17.442 -1.798 1.00 71.81 145 GLY A CA 1
ATOM 1129 C C . GLY A 1 145 ? 7.213 16.223 -2.235 1.00 71.81 145 GLY A C 1
ATOM 1130 O O . GLY A 1 145 ? 6.559 15.592 -1.413 1.00 71.81 145 GLY A O 1
ATOM 1131 N N . PRO A 1 146 ? 7.204 15.881 -3.532 1.00 75.19 146 PRO A N 1
ATOM 1132 C CA . PRO A 1 146 ? 6.421 14.763 -4.035 1.00 75.19 146 PRO A CA 1
ATOM 1133 C C . PRO A 1 146 ? 6.960 13.464 -3.441 1.00 75.19 146 PRO A C 1
ATOM 1135 O O . PRO A 1 146 ? 8.160 13.202 -3.540 1.00 75.19 146 PRO A O 1
ATOM 1138 N N . ALA A 1 147 ? 6.094 12.653 -2.828 1.00 67.25 147 ALA A N 1
ATOM 1139 C CA . ALA A 1 147 ? 6.471 11.386 -2.198 1.00 67.25 147 ALA A CA 1
ATOM 1140 C C . ALA A 1 147 ? 6.755 10.294 -3.239 1.00 67.25 147 ALA A C 1
ATOM 1142 O O . ALA A 1 147 ? 6.144 9.236 -3.202 1.00 67.25 147 ALA A O 1
ATOM 1143 N N . ILE A 1 148 ? 7.643 10.574 -4.190 1.00 71.00 148 ILE A N 1
ATOM 1144 C CA . ILE A 1 148 ? 8.113 9.682 -5.245 1.00 71.00 148 ILE A CA 1
ATOM 1145 C C . ILE A 1 148 ? 9.355 8.981 -4.691 1.00 71.00 148 ILE A C 1
ATOM 1147 O O . ILE A 1 148 ? 10.383 9.623 -4.482 1.00 71.00 148 ILE A O 1
ATOM 1151 N N . LEU A 1 149 ? 9.271 7.686 -4.394 1.00 60.81 149 LEU A N 1
ATOM 1152 C CA . LEU A 1 149 ? 10.296 6.958 -3.626 1.00 60.81 149 LEU A CA 1
ATOM 1153 C C . LEU A 1 149 ? 11.482 6.481 -4.453 1.00 60.81 149 LEU A C 1
ATOM 1155 O O . LEU A 1 149 ? 11.881 5.320 -4.462 1.00 60.81 149 LEU A O 1
ATOM 1159 N N . ALA A 1 150 ? 12.070 7.437 -5.137 1.00 59.16 150 ALA A N 1
ATOM 1160 C CA . ALA A 1 150 ? 13.099 7.210 -6.120 1.00 59.16 150 ALA A CA 1
ATOM 1161 C C . ALA A 1 150 ? 14.515 7.280 -5.540 1.00 59.16 150 ALA A C 1
ATOM 1163 O O . ALA A 1 150 ? 15.481 6.910 -6.201 1.00 59.16 150 ALA A O 1
ATOM 1164 N N . ARG A 1 151 ? 14.667 7.779 -4.309 1.00 64.38 151 ARG A N 1
ATOM 1165 C CA . ARG A 1 151 ? 15.988 8.114 -3.778 1.00 64.38 151 ARG A CA 1
ATOM 1166 C C . ARG A 1 151 ? 16.784 6.901 -3.300 1.00 64.38 151 ARG A C 1
ATOM 1168 O O . ARG A 1 151 ? 17.958 6.811 -3.649 1.00 64.38 151 ARG A O 1
ATOM 1175 N N . ASP A 1 152 ? 16.157 6.006 -2.540 1.00 66.31 152 ASP A N 1
ATOM 1176 C CA . ASP A 1 152 ? 16.850 4.875 -1.904 1.00 66.31 152 ASP A CA 1
ATOM 1177 C C . ASP A 1 152 ? 16.434 3.525 -2.510 1.00 66.31 152 ASP A C 1
ATOM 1179 O O . ASP A 1 152 ? 17.278 2.649 -2.687 1.00 66.31 152 ASP A O 1
ATOM 1183 N N . ASN A 1 153 ? 15.168 3.382 -2.924 1.00 64.00 153 ASN A N 1
ATOM 1184 C CA . ASN A 1 153 ? 14.658 2.129 -3.490 1.00 64.00 153 ASN A CA 1
ATOM 1185 C C . ASN A 1 153 ? 14.818 1.999 -5.004 1.00 64.00 153 ASN A C 1
ATOM 1187 O O . ASN A 1 153 ? 14.642 0.907 -5.521 1.00 64.00 153 ASN A O 1
ATOM 1191 N N . SER A 1 154 ? 15.150 3.062 -5.743 1.00 71.31 154 SER A N 1
ATOM 1192 C CA . SER A 1 154 ? 15.123 3.055 -7.222 1.00 71.31 154 SER A CA 1
ATOM 1193 C C . SER A 1 154 ? 13.743 2.705 -7.816 1.00 71.31 154 SER A C 1
ATOM 1195 O O . SER A 1 154 ? 13.673 2.143 -8.905 1.00 71.31 154 SER A O 1
ATOM 1197 N N . HIS A 1 155 ? 12.654 3.047 -7.114 1.00 72.88 155 HIS A N 1
ATOM 1198 C CA . HIS A 1 155 ? 11.266 2.836 -7.548 1.00 72.88 155 HIS A CA 1
ATOM 1199 C C . HIS A 1 155 ? 10.471 4.157 -7.530 1.00 72.88 155 HIS A C 1
ATOM 1201 O O . HIS A 1 155 ? 10.870 5.158 -6.946 1.00 72.88 155 HIS A O 1
ATOM 1207 N N . TYR A 1 156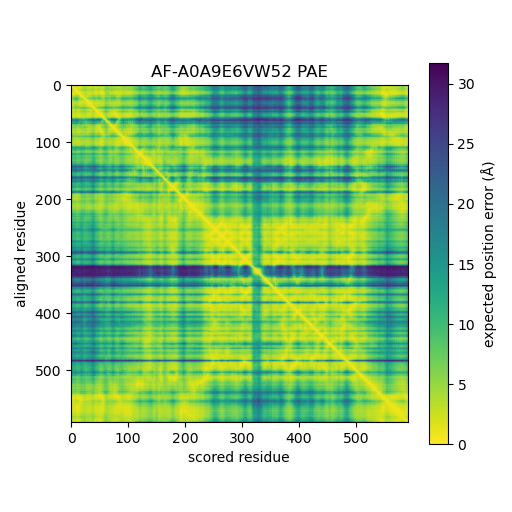 ? 9.323 4.205 -8.179 1.00 75.06 156 TYR A N 1
ATOM 1208 C CA . TYR A 1 156 ? 8.298 5.201 -7.937 1.00 75.06 156 TYR A CA 1
ATOM 1209 C C . TYR A 1 156 ? 7.461 4.796 -6.731 1.00 75.06 156 TYR A C 1
ATOM 1211 O O . TYR A 1 156 ? 7.452 3.655 -6.280 1.00 75.06 156 TYR A O 1
ATOM 1219 N N . SER A 1 157 ? 6.774 5.785 -6.172 1.00 76.75 157 SER A N 1
ATOM 1220 C CA . SER A 1 157 ? 5.795 5.522 -5.131 1.00 76.75 157 SER A CA 1
ATOM 1221 C C . SER A 1 157 ? 4.475 5.121 -5.753 1.00 76.75 157 SER A C 1
ATOM 1223 O O . SER A 1 157 ? 4.023 5.746 -6.714 1.00 76.75 157 SER A O 1
ATOM 1225 N N . ALA A 1 158 ? 3.795 4.175 -5.116 1.00 73.12 158 ALA A N 1
ATOM 1226 C CA . ALA A 1 158 ? 2.453 3.783 -5.513 1.00 73.12 158 ALA A CA 1
ATOM 1227 C C . ALA A 1 158 ? 1.443 4.937 -5.399 1.00 73.12 158 ALA A C 1
ATOM 1229 O O . ALA A 1 158 ? 0.389 4.883 -6.009 1.00 73.12 158 ALA A O 1
ATOM 1230 N N . TYR A 1 159 ? 1.738 5.987 -4.630 1.00 78.75 159 TYR A N 1
ATOM 1231 C CA . TYR A 1 159 ? 0.842 7.133 -4.444 1.00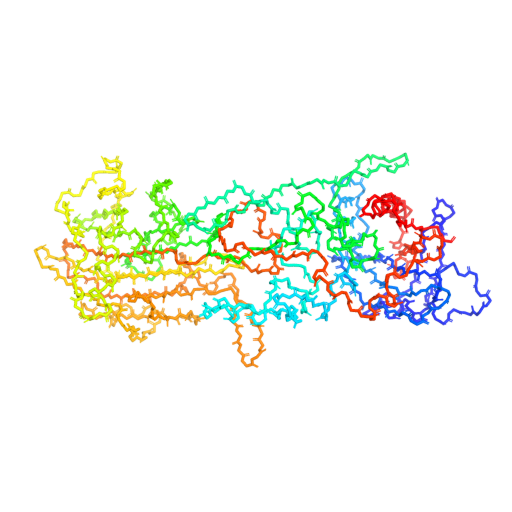 78.75 159 TYR A CA 1
ATOM 1232 C C . TYR A 1 159 ? 0.951 8.192 -5.547 1.00 78.75 159 TYR A C 1
ATOM 1234 O O . TYR A 1 159 ? 0.489 9.323 -5.397 1.00 78.75 159 TYR A O 1
ATOM 1242 N N . PHE A 1 160 ? 1.581 7.837 -6.658 1.00 78.06 160 PHE A N 1
ATOM 1243 C CA . PHE A 1 160 ? 1.740 8.680 -7.824 1.00 78.06 160 PHE A CA 1
ATOM 1244 C C . PHE A 1 160 ? 0.761 8.257 -8.935 1.00 78.06 160 PHE A C 1
ATOM 1246 O O . PHE A 1 160 ? 0.605 7.066 -9.194 1.00 78.06 160 PHE A O 1
ATOM 1253 N N . GLN A 1 161 ? 0.119 9.223 -9.609 1.00 71.25 161 GLN A N 1
ATOM 1254 C CA . GLN A 1 161 ? -0.691 8.965 -10.804 1.00 71.25 161 GLN A CA 1
ATOM 1255 C C . GLN A 1 161 ? 0.234 8.662 -11.993 1.00 71.25 161 GLN A C 1
ATOM 1257 O O . GLN A 1 161 ? 0.478 9.519 -12.842 1.00 71.25 161 GLN A O 1
ATOM 1262 N N . ALA A 1 162 ? 0.783 7.450 -12.033 1.00 57.66 162 ALA A N 1
ATOM 1263 C CA . ALA A 1 162 ? 1.535 6.968 -13.179 1.00 57.66 162 ALA A CA 1
ATOM 1264 C C . ALA A 1 162 ? 0.579 6.230 -14.118 1.00 57.66 162 ALA A C 1
ATOM 1266 O O . ALA A 1 162 ? -0.179 5.362 -13.689 1.00 57.66 162 ALA A O 1
ATOM 1267 N N . ASP A 1 163 ? 0.658 6.512 -15.415 1.00 61.00 163 ASP A N 1
ATOM 1268 C CA . ASP A 1 163 ? -0.050 5.765 -16.460 1.00 61.00 163 ASP A CA 1
ATOM 1269 C C . ASP A 1 163 ? 0.534 4.342 -16.653 1.00 61.00 163 ASP A C 1
ATOM 1271 O O . ASP A 1 163 ? 0.751 3.902 -17.779 1.00 61.00 163 ASP A O 1
ATOM 1275 N N . GLY A 1 164 ? 0.818 3.612 -15.566 1.00 52.47 164 GLY A N 1
ATOM 1276 C CA . GLY A 1 164 ? 1.213 2.204 -15.613 1.00 52.47 164 GLY A CA 1
ATOM 1277 C C . GLY A 1 164 ? 2.681 1.882 -15.514 1.00 52.47 164 GLY A C 1
ATOM 1278 O O . GLY A 1 164 ? 3.087 0.875 -16.094 1.00 52.47 164 GLY A O 1
ATOM 1279 N N . SER A 1 165 ? 3.469 2.698 -14.813 1.00 59.41 165 SER A N 1
ATOM 1280 C CA . SER A 1 165 ? 4.896 2.417 -14.685 1.00 59.41 165 SER A CA 1
ATOM 1281 C C . SER A 1 165 ? 5.099 1.081 -13.965 1.00 59.41 165 SER A C 1
ATOM 1283 O O . SER A 1 165 ? 4.582 0.894 -12.860 1.00 59.41 165 SER A O 1
ATOM 1285 N N . PRO A 1 166 ? 5.883 0.143 -14.521 1.00 59.66 166 PRO A N 1
ATOM 1286 C CA . PRO A 1 166 ? 6.232 -1.072 -13.792 1.00 59.66 166 PRO A CA 1
ATOM 1287 C C . PRO A 1 166 ? 7.241 -0.790 -12.672 1.00 59.66 166 PRO A C 1
ATOM 1289 O O . PRO A 1 166 ? 7.534 -1.693 -11.904 1.00 59.66 166 PRO A O 1
ATOM 1292 N N . LEU A 1 167 ? 7.829 0.414 -12.620 1.00 55.47 167 LEU A N 1
ATOM 1293 C CA . LEU A 1 167 ? 8.819 0.818 -11.629 1.00 55.47 167 LEU A CA 1
ATOM 1294 C C . LEU A 1 167 ? 8.104 1.251 -10.344 1.00 55.47 167 LEU A C 1
ATOM 1296 O O . LEU A 1 167 ? 8.609 2.094 -9.632 1.00 55.47 167 LEU A O 1
ATOM 1300 N N . ASP A 1 168 ? 6.918 0.695 -10.077 1.00 57.03 168 ASP A N 1
ATOM 1301 C CA . ASP A 1 168 ? 6.008 0.908 -8.945 1.00 57.03 168 ASP A CA 1
ATOM 1302 C C . ASP A 1 168 ? 5.275 2.256 -8.846 1.00 57.03 168 ASP A C 1
ATOM 1304 O O . ASP A 1 168 ? 4.922 2.734 -7.769 1.00 57.03 168 ASP A O 1
ATOM 1308 N N . GLY A 1 169 ? 4.903 2.803 -10.007 1.00 59.47 169 GLY A N 1
ATOM 1309 C CA . GLY A 1 169 ? 3.816 3.777 -10.135 1.00 59.47 169 GLY A CA 1
ATOM 1310 C C . GLY A 1 169 ? 2.587 3.119 -10.766 1.00 59.47 169 GLY A C 1
ATOM 1311 O O . GLY A 1 169 ? 2.558 2.890 -11.974 1.00 59.47 169 GLY A O 1
ATOM 1312 N N . LEU A 1 170 ? 1.584 2.791 -9.950 1.00 66.31 170 LEU A N 1
ATOM 1313 C CA . LEU A 1 170 ? 0.372 2.088 -10.383 1.00 66.31 170 LEU A CA 1
ATOM 1314 C C . LEU A 1 170 ? -0.643 3.010 -11.062 1.00 66.31 170 LEU A C 1
ATOM 1316 O O . LEU A 1 170 ? -0.650 4.215 -10.828 1.00 66.31 170 LEU A O 1
ATOM 1320 N N . PHE A 1 171 ? -1.552 2.408 -11.837 1.00 70.12 171 PHE A N 1
ATOM 1321 C CA . PHE A 1 171 ? -2.668 3.071 -12.520 1.00 70.12 171 PHE A CA 1
ATOM 1322 C C . PHE A 1 171 ? -3.738 3.574 -11.540 1.00 70.12 171 PHE A C 1
ATOM 1324 O O . PHE A 1 171 ? -4.889 3.127 -11.545 1.00 70.12 171 PHE A O 1
ATOM 1331 N N . PHE A 1 172 ? -3.355 4.484 -10.654 1.00 77.56 172 PHE A N 1
ATOM 1332 C CA . PHE A 1 172 ? -4.311 5.180 -9.826 1.00 77.56 172 PHE A CA 1
ATOM 1333 C C . PHE A 1 172 ? -5.098 6.163 -10.668 1.00 77.56 172 PHE A C 1
ATOM 1335 O O . PHE A 1 172 ? -4.546 6.994 -11.388 1.00 77.56 172 PHE A O 1
ATOM 1342 N N . ARG A 1 173 ? -6.413 6.082 -10.529 1.00 80.94 173 ARG A N 1
ATOM 1343 C CA . ARG A 1 173 ? -7.334 7.042 -11.099 1.00 80.94 173 ARG A CA 1
ATOM 1344 C C . ARG A 1 173 ? -8.073 7.745 -9.981 1.00 80.94 173 ARG A C 1
ATOM 1346 O O . ARG A 1 173 ? -8.619 7.100 -9.090 1.00 80.94 173 ARG A O 1
ATOM 1353 N N . GLU A 1 174 ? -8.124 9.067 -10.066 1.00 86.38 174 GLU A N 1
ATOM 1354 C CA . GLU A 1 174 ? -9.034 9.867 -9.258 1.00 86.38 174 GLU A CA 1
ATOM 1355 C C . GLU A 1 174 ? -10.480 9.532 -9.658 1.00 86.38 174 GLU A C 1
ATOM 1357 O O . GLU A 1 174 ? -10.897 9.779 -10.792 1.00 86.38 174 GLU A O 1
ATOM 1362 N N . THR A 1 175 ? -11.229 8.920 -8.744 1.00 89.94 175 THR A N 1
ATOM 1363 C CA . THR A 1 175 ? -12.618 8.485 -8.956 1.00 89.94 175 THR A CA 1
ATOM 1364 C C . THR A 1 175 ? -13.635 9.394 -8.287 1.00 89.94 175 THR A C 1
ATOM 1366 O O . THR A 1 175 ? -14.818 9.343 -8.624 1.00 89.94 175 THR A O 1
ATOM 1369 N N . GLY A 1 176 ? -13.197 10.266 -7.382 1.00 91.19 176 GLY A N 1
ATOM 1370 C CA . GLY A 1 176 ? -14.065 11.258 -6.773 1.00 91.19 176 GLY A CA 1
ATOM 1371 C C . GLY A 1 176 ? -13.412 11.982 -5.612 1.00 91.19 176 GLY A C 1
ATOM 1372 O O . GLY A 1 176 ? -12.195 11.958 -5.432 1.00 91.19 176 GLY A O 1
ATOM 1373 N N . THR A 1 177 ? -14.256 12.619 -4.812 1.00 91.81 177 THR A N 1
ATOM 1374 C CA . THR A 1 177 ? -13.867 13.292 -3.579 1.00 91.81 177 THR A CA 1
ATOM 1375 C C . THR A 1 177 ? -14.769 12.847 -2.436 1.00 91.81 177 THR A C 1
ATOM 1377 O O . THR A 1 177 ? -15.949 12.550 -2.622 1.00 91.81 177 THR A O 1
ATOM 1380 N N . GLU A 1 178 ? -14.207 12.793 -1.235 1.00 89.75 178 GLU A N 1
ATOM 1381 C CA . GLU A 1 178 ? -14.922 12.473 -0.008 1.00 89.75 178 GLU A CA 1
ATOM 1382 C C . GLU A 1 178 ? -14.358 13.323 1.125 1.00 89.75 178 GLU A C 1
ATOM 1384 O O . GLU A 1 178 ? -13.156 13.302 1.375 1.00 89.75 178 GLU A O 1
ATOM 1389 N N . ASP A 1 179 ? -15.223 14.074 1.812 1.00 86.00 179 ASP A N 1
ATOM 1390 C CA . ASP A 1 179 ? -14.851 14.875 2.984 1.00 86.00 179 ASP A CA 1
ATOM 1391 C C . ASP A 1 179 ? -13.669 15.844 2.742 1.00 86.00 179 ASP A C 1
ATOM 1393 O O . ASP A 1 179 ? -12.874 16.122 3.635 1.00 86.00 179 ASP A O 1
ATOM 1397 N N . GLY A 1 180 ? -13.535 16.358 1.515 1.00 86.81 180 GLY A N 1
ATOM 1398 C CA . GLY A 1 180 ? -12.428 17.239 1.116 1.00 86.81 180 GLY A CA 1
ATOM 1399 C C . GLY A 1 180 ? -11.136 16.516 0.719 1.00 86.81 180 GLY A C 1
ATOM 1400 O O . GLY A 1 180 ? -10.181 17.175 0.316 1.00 86.81 180 GLY A O 1
ATOM 1401 N N . TYR A 1 181 ? -11.110 15.184 0.772 1.00 91.56 181 TYR A N 1
ATOM 1402 C CA . TYR A 1 181 ? -10.011 14.352 0.289 1.00 91.56 181 TYR A CA 1
ATOM 1403 C C . TYR A 1 181 ? -10.317 13.807 -1.106 1.00 91.56 181 TYR A C 1
ATOM 1405 O O . TYR A 1 181 ? -11.469 13.515 -1.433 1.00 91.56 181 TYR A O 1
ATOM 1413 N N . GLY A 1 182 ? -9.286 13.649 -1.934 1.00 92.12 182 GLY A N 1
ATOM 1414 C CA . GLY A 1 182 ? -9.415 12.921 -3.192 1.00 92.12 182 GLY A CA 1
ATOM 1415 C C . GLY A 1 182 ? -9.508 11.422 -2.933 1.00 92.12 182 GLY A C 1
ATOM 1416 O O . GLY A 1 182 ? -8.889 10.908 -1.998 1.00 92.12 182 GLY A O 1
ATOM 1417 N N . VAL A 1 183 ? -10.283 10.734 -3.764 1.00 92.75 183 VAL A N 1
ATOM 1418 C CA . VAL A 1 183 ? -10.467 9.282 -3.735 1.00 92.75 183 VAL A CA 1
ATOM 1419 C C . VAL A 1 183 ? -9.842 8.705 -4.988 1.00 92.75 183 VAL A C 1
ATOM 1421 O O . VAL A 1 183 ? -10.240 9.046 -6.103 1.00 92.75 183 VAL A O 1
ATOM 1424 N N . TRP A 1 184 ? -8.819 7.881 -4.807 1.00 90.38 184 TRP A N 1
ATOM 1425 C CA . TRP A 1 184 ? -8.048 7.268 -5.877 1.00 90.38 184 TRP A CA 1
ATOM 1426 C C . TRP A 1 184 ? -8.193 5.754 -5.808 1.00 90.38 184 TRP A C 1
ATOM 1428 O O . TRP A 1 184 ? -8.031 5.161 -4.746 1.00 90.38 184 TRP A O 1
ATOM 1438 N N . THR A 1 185 ? -8.467 5.106 -6.933 1.00 88.12 185 THR A N 1
ATOM 1439 C CA . THR A 1 185 ? -8.532 3.640 -7.018 1.00 88.12 185 THR A CA 1
ATOM 1440 C C . THR A 1 185 ? -7.483 3.131 -7.980 1.00 88.12 185 THR A C 1
ATOM 1442 O O . THR A 1 185 ? -7.303 3.705 -9.054 1.00 88.12 185 THR A O 1
ATOM 1445 N N . SER A 1 186 ? -6.804 2.046 -7.616 1.00 80.62 186 SER A N 1
ATOM 1446 C CA . SER A 1 186 ? -5.953 1.340 -8.568 1.00 80.62 186 SER A CA 1
ATOM 1447 C C . SER A 1 186 ? -6.840 0.625 -9.588 1.00 80.62 186 SER A C 1
ATOM 1449 O O . SER A 1 186 ? -7.688 -0.185 -9.199 1.00 80.62 186 SER A O 1
ATOM 1451 N N . GLU A 1 187 ? -6.634 0.867 -10.872 1.00 73.19 187 GLU A N 1
ATOM 1452 C CA . GLU A 1 187 ? -7.287 0.119 -11.946 1.00 73.19 187 GLU A CA 1
ATOM 1453 C C . GLU A 1 187 ? -6.257 -0.741 -12.699 1.00 73.19 187 GLU A C 1
ATOM 1455 O O . GLU A 1 187 ? -5.047 -0.609 -12.521 1.00 73.19 187 GLU A O 1
ATOM 1460 N N . SER A 1 188 ? -6.722 -1.673 -13.533 1.00 67.19 188 SER A N 1
ATOM 1461 C CA . SER A 1 188 ? -5.854 -2.246 -14.569 1.00 67.19 188 SER A CA 1
ATOM 1462 C C . SER A 1 188 ? -5.779 -1.222 -15.689 1.00 67.19 188 SER A C 1
ATOM 1464 O O . SER A 1 188 ? -6.808 -0.919 -16.289 1.00 67.19 188 SER A O 1
ATOM 1466 N N . GLY A 1 189 ? -4.614 -0.639 -15.947 1.00 64.50 189 GLY A N 1
ATOM 1467 C CA . GLY A 1 189 ? -4.524 0.355 -17.009 1.00 64.50 189 GLY A CA 1
ATOM 1468 C C . GLY A 1 189 ? -4.170 -0.218 -18.368 1.00 64.50 189 GLY A C 1
ATOM 1469 O O . GLY A 1 189 ? -4.127 -1.432 -18.579 1.00 64.50 189 GLY A O 1
ATOM 1470 N N . ALA A 1 190 ? -3.970 0.695 -19.317 1.00 69.75 190 ALA A N 1
ATOM 1471 C CA . ALA A 1 190 ? -3.739 0.349 -20.707 1.00 69.75 190 ALA A CA 1
ATOM 1472 C C . ALA A 1 190 ? -2.412 -0.405 -20.859 1.00 69.75 190 ALA A C 1
ATOM 1474 O O . ALA A 1 190 ? -1.338 0.125 -20.581 1.00 69.75 190 ALA A O 1
ATOM 1475 N N . LEU A 1 191 ? -2.502 -1.650 -21.322 1.00 83.25 191 LEU A N 1
ATOM 1476 C CA . LEU A 1 191 ? -1.337 -2.456 -21.651 1.00 83.25 191 LEU A CA 1
ATOM 1477 C C . LEU A 1 191 ? -0.817 -2.090 -23.047 1.00 83.25 191 LEU A C 1
ATOM 1479 O O . LEU A 1 191 ? -1.579 -1.820 -23.978 1.00 83.25 191 LEU A O 1
ATOM 1483 N N . ILE A 1 192 ? 0.499 -2.134 -23.206 1.00 87.00 192 ILE A N 1
ATOM 1484 C CA . ILE A 1 192 ? 1.177 -2.094 -24.494 1.00 87.00 192 ILE A CA 1
ATOM 1485 C C . ILE A 1 192 ? 0.945 -3.430 -25.193 1.00 87.00 192 ILE A C 1
ATOM 1487 O O . ILE A 1 192 ? 1.462 -4.457 -24.758 1.00 87.00 192 ILE A O 1
ATOM 1491 N N . ASN A 1 193 ? 0.201 -3.413 -26.298 1.00 91.62 193 ASN A N 1
ATOM 1492 C CA . ASN A 1 193 ? 0.029 -4.581 -27.160 1.00 91.62 193 ASN A CA 1
ATOM 1493 C C . ASN A 1 193 ? 1.340 -4.890 -27.888 1.00 91.62 193 ASN A C 1
ATOM 1495 O O . ASN A 1 193 ? 1.832 -4.056 -28.646 1.00 91.62 193 ASN A O 1
ATOM 1499 N N . ILE A 1 194 ? 1.878 -6.090 -27.723 1.00 92.56 194 ILE A N 1
ATOM 1500 C CA . ILE A 1 194 ? 3.114 -6.568 -28.344 1.00 92.56 194 ILE A CA 1
ATOM 1501 C C . ILE A 1 194 ? 2.726 -7.581 -29.418 1.00 92.56 194 ILE A C 1
ATOM 1503 O O . ILE A 1 194 ? 2.043 -8.556 -29.131 1.00 92.56 194 ILE A O 1
ATOM 1507 N N . ASP A 1 195 ? 3.150 -7.351 -30.654 1.00 93.56 195 ASP A N 1
ATOM 1508 C CA . ASP A 1 195 ? 2.796 -8.214 -31.787 1.00 93.56 195 ASP A CA 1
ATOM 1509 C C . ASP A 1 195 ? 4.032 -8.414 -32.673 1.00 93.56 195 ASP A C 1
ATOM 1511 O O . ASP A 1 195 ? 4.256 -7.659 -33.628 1.00 93.56 195 ASP A O 1
ATOM 1515 N N . PRO A 1 196 ? 4.941 -9.324 -32.277 1.00 92.19 196 PRO A N 1
ATOM 1516 C CA . PRO A 1 196 ? 6.111 -9.649 -33.069 1.00 92.19 196 PRO A CA 1
ATOM 1517 C C . PRO A 1 196 ? 5.705 -10.569 -34.221 1.00 92.19 196 PRO A C 1
ATOM 1519 O O . PRO A 1 196 ? 5.026 -11.572 -34.018 1.00 92.19 196 PRO A O 1
ATOM 1522 N N . ALA A 1 197 ? 6.196 -10.282 -35.428 1.00 91.38 197 ALA A N 1
ATOM 1523 C CA . ALA A 1 197 ? 5.887 -11.074 -36.617 1.00 91.38 197 ALA A CA 1
ATOM 1524 C C . ALA A 1 197 ? 6.101 -12.577 -36.369 1.00 91.38 197 ALA A C 1
ATOM 1526 O O . ALA A 1 197 ? 7.181 -12.966 -35.936 1.00 91.38 197 ALA A O 1
ATOM 1527 N N . GLY A 1 198 ? 5.102 -13.416 -36.654 1.00 90.62 198 GLY A N 1
ATOM 1528 C CA . GLY A 1 198 ? 5.196 -14.875 -36.518 1.00 90.62 198 GLY A CA 1
ATOM 1529 C C . GLY A 1 198 ? 5.165 -15.415 -35.081 1.00 90.62 198 GLY A C 1
ATOM 1530 O O . GLY A 1 198 ? 5.470 -16.589 -34.888 1.00 90.62 198 GLY A O 1
ATOM 1531 N N . LEU A 1 199 ? 4.823 -14.591 -34.085 1.00 92.19 199 LEU A N 1
ATOM 1532 C CA . LEU A 1 199 ? 4.610 -15.000 -32.694 1.00 92.19 199 LEU A CA 1
ATOM 1533 C C . LEU A 1 199 ? 3.211 -14.561 -32.217 1.00 92.19 199 LEU A C 1
ATOM 1535 O O . LEU A 1 199 ? 2.657 -13.613 -32.768 1.00 92.19 199 LEU A O 1
ATOM 1539 N N . PRO A 1 200 ? 2.614 -15.230 -31.213 1.00 92.81 200 PRO A N 1
ATOM 1540 C CA . PRO A 1 200 ? 1.339 -14.800 -30.638 1.00 92.81 200 PRO A CA 1
ATOM 1541 C C . PRO A 1 200 ? 1.398 -13.381 -30.057 1.00 92.81 200 PRO A C 1
ATOM 1543 O O . PRO A 1 200 ? 2.408 -12.992 -29.469 1.00 92.81 200 PRO A O 1
ATOM 1546 N N . ALA A 1 201 ? 0.301 -12.630 -30.154 1.00 92.44 201 ALA A N 1
ATOM 1547 C CA . ALA A 1 201 ? 0.201 -11.312 -29.536 1.00 92.44 201 ALA A CA 1
ATOM 1548 C C . ALA A 1 201 ? 0.246 -11.404 -28.000 1.00 92.44 201 ALA A C 1
ATOM 1550 O O . ALA A 1 201 ? -0.381 -12.284 -27.408 1.00 92.44 201 ALA A O 1
ATOM 1551 N N . ALA A 1 202 ? 0.963 -10.471 -27.376 1.00 91.44 202 ALA A N 1
ATOM 1552 C CA . ALA A 1 202 ? 1.111 -10.310 -25.933 1.00 91.44 202 ALA A CA 1
ATOM 1553 C C . ALA A 1 202 ? 0.697 -8.898 -25.503 1.00 91.44 202 ALA A C 1
ATOM 1555 O O . ALA A 1 202 ? 0.467 -8.026 -26.342 1.00 91.44 202 ALA A O 1
ATOM 1556 N N . SER A 1 203 ? 0.622 -8.642 -24.201 1.00 88.69 203 SER A N 1
ATOM 1557 C CA . SER A 1 203 ? 0.293 -7.309 -23.699 1.00 88.69 203 SER A CA 1
ATOM 1558 C C . SER A 1 203 ? 0.834 -7.109 -22.296 1.00 88.69 203 SER A C 1
ATOM 1560 O O . SER A 1 203 ? 0.569 -7.932 -21.420 1.00 88.69 203 SER A O 1
ATOM 1562 N N . THR A 1 204 ? 1.549 -6.012 -22.066 1.00 85.94 204 THR A N 1
ATOM 1563 C CA . THR A 1 204 ? 2.148 -5.739 -20.755 1.00 85.94 204 THR A CA 1
ATOM 1564 C C . THR A 1 204 ? 2.291 -4.245 -20.466 1.00 85.94 204 THR A C 1
ATOM 1566 O O . THR A 1 204 ? 1.998 -3.425 -21.330 1.00 85.94 204 THR A O 1
ATOM 1569 N N . SER A 1 205 ? 2.706 -3.873 -19.257 1.00 80.69 205 SER A N 1
ATOM 1570 C CA . SER A 1 205 ? 2.836 -2.476 -18.818 1.00 80.69 205 SER A CA 1
ATOM 1571 C C . SER A 1 205 ? 3.860 -1.665 -19.631 1.00 80.69 205 SER A C 1
ATOM 1573 O O . SER A 1 205 ? 4.753 -2.223 -20.272 1.00 80.69 205 SER A O 1
ATOM 1575 N N . GLY A 1 206 ? 3.737 -0.336 -19.611 1.00 81.56 206 GLY A N 1
ATOM 1576 C CA . GLY A 1 206 ? 4.621 0.600 -20.317 1.00 81.56 206 GLY A CA 1
ATOM 1577 C C . GLY A 1 206 ? 5.318 1.588 -19.380 1.00 81.56 206 GLY A C 1
ATOM 1578 O O . GLY A 1 206 ? 5.018 1.658 -18.194 1.00 81.56 206 GLY A O 1
ATOM 1579 N N . PHE A 1 207 ? 6.234 2.385 -19.928 1.00 82.56 207 PHE A N 1
ATOM 1580 C CA . PHE A 1 207 ? 6.790 3.545 -19.231 1.00 82.56 207 PHE A CA 1
ATOM 1581 C C . PHE A 1 207 ? 5.702 4.604 -19.004 1.00 82.56 207 PHE A C 1
ATOM 1583 O O . PHE A 1 207 ? 4.917 4.877 -19.915 1.00 82.56 207 PHE A O 1
ATOM 1590 N N . CYS A 1 208 ? 5.673 5.232 -17.826 1.00 81.69 208 CYS A N 1
ATOM 1591 C CA . CYS A 1 208 ? 4.777 6.366 -17.592 1.00 81.69 208 CYS A CA 1
ATOM 1592 C C . CYS A 1 208 ? 5.313 7.654 -18.238 1.00 81.69 208 CYS A C 1
ATOM 1594 O O . CYS A 1 208 ? 6.455 7.739 -18.687 1.00 81.69 208 CYS A O 1
ATOM 1596 N N . ASP A 1 209 ? 4.517 8.718 -18.250 1.00 84.94 209 ASP A N 1
ATOM 1597 C CA . ASP A 1 209 ? 4.938 9.974 -18.875 1.00 84.94 209 ASP A CA 1
ATOM 1598 C C . ASP A 1 209 ? 6.131 10.647 -18.179 1.00 84.94 209 ASP A C 1
ATOM 1600 O O . ASP A 1 209 ? 6.899 11.352 -18.835 1.00 84.94 209 ASP A O 1
ATOM 1604 N N . LEU A 1 210 ? 6.338 10.391 -16.881 1.00 84.25 210 LEU A N 1
ATOM 1605 C CA . LEU A 1 210 ? 7.525 10.853 -16.158 1.00 84.25 210 LEU A CA 1
ATOM 1606 C C . LEU A 1 210 ? 8.767 10.053 -16.574 1.00 84.25 210 LEU A C 1
ATOM 1608 O O . LEU A 1 210 ? 9.806 10.664 -16.818 1.00 84.25 210 LEU A O 1
ATOM 1612 N N . ASP A 1 211 ? 8.647 8.731 -16.739 1.00 84.50 211 ASP A N 1
ATOM 1613 C CA . ASP A 1 211 ? 9.711 7.891 -17.308 1.00 84.50 211 ASP A CA 1
ATOM 1614 C C . ASP A 1 211 ? 10.132 8.444 -18.674 1.00 84.50 211 ASP A C 1
ATOM 1616 O O . ASP A 1 211 ? 11.299 8.750 -18.911 1.00 84.50 211 ASP A O 1
ATOM 1620 N N . LEU A 1 212 ? 9.158 8.658 -19.564 1.00 87.69 212 LEU A N 1
ATOM 1621 C CA . LEU A 1 212 ? 9.402 9.135 -20.923 1.00 87.69 212 LEU A CA 1
ATOM 1622 C C . LEU A 1 212 ? 9.984 10.555 -20.962 1.00 87.69 212 LEU A C 1
ATOM 1624 O O . LEU A 1 212 ? 10.779 10.859 -21.857 1.00 87.69 212 LEU A O 1
ATOM 1628 N N . LEU A 1 213 ? 9.629 11.416 -20.005 1.00 88.69 213 LEU A N 1
ATOM 1629 C CA . LEU A 1 213 ? 10.257 12.725 -19.817 1.00 88.69 213 LEU A CA 1
ATOM 1630 C C . LEU A 1 213 ? 11.729 12.575 -19.403 1.00 88.69 213 LEU A C 1
ATOM 1632 O O . LEU A 1 213 ? 12.608 13.203 -19.995 1.00 88.69 213 LEU A O 1
ATOM 1636 N N . ILE A 1 214 ? 12.021 11.708 -18.428 1.00 87.00 214 ILE A N 1
ATOM 1637 C CA . ILE A 1 214 ? 13.384 11.454 -17.936 1.00 87.00 214 ILE A CA 1
ATOM 1638 C C . ILE A 1 214 ? 14.253 10.822 -19.031 1.00 87.00 214 ILE A C 1
ATOM 1640 O O . ILE A 1 214 ? 15.407 11.218 -19.189 1.00 87.00 214 ILE A O 1
ATOM 1644 N N . MET A 1 215 ? 13.691 9.938 -19.861 1.00 86.88 215 MET A N 1
ATOM 1645 C CA . MET A 1 215 ? 14.353 9.349 -21.037 1.00 86.88 215 MET A CA 1
ATOM 1646 C C . MET A 1 215 ? 14.632 10.357 -22.163 1.00 86.88 215 MET A C 1
ATOM 1648 O O . MET A 1 215 ? 15.348 10.027 -23.113 1.00 86.88 215 MET A O 1
ATOM 1652 N N . GLY A 1 216 ? 14.044 11.557 -22.110 1.00 89.00 216 GLY A N 1
ATOM 1653 C CA . GLY A 1 216 ? 14.073 12.521 -23.213 1.00 89.00 216 GLY A CA 1
ATOM 1654 C C . GLY A 1 216 ? 13.257 12.066 -24.431 1.00 89.00 216 GLY A C 1
ATOM 1655 O O . GLY A 1 216 ? 13.530 12.488 -25.552 1.00 89.00 216 GLY A O 1
ATOM 1656 N N . VAL A 1 217 ? 12.292 11.162 -24.231 1.00 91.00 217 VAL A N 1
ATOM 1657 C CA . VAL A 1 217 ? 11.361 10.682 -25.266 1.00 91.00 217 VAL A CA 1
ATOM 1658 C C . VAL A 1 217 ? 10.190 11.644 -25.425 1.00 91.00 217 VAL A C 1
ATOM 1660 O O . VAL A 1 217 ? 9.786 11.914 -26.556 1.00 91.00 217 VAL A O 1
ATOM 1663 N N . LYS A 1 218 ? 9.665 12.168 -24.314 1.00 91.06 218 LYS A N 1
ATOM 1664 C CA . LYS A 1 218 ? 8.632 13.209 -24.275 1.00 91.06 218 LYS A CA 1
ATOM 1665 C C . LYS A 1 218 ? 9.213 14.520 -23.754 1.00 91.06 218 LYS A C 1
ATOM 1667 O O . LYS A 1 218 ? 10.102 14.527 -22.909 1.00 91.06 218 LYS A O 1
ATOM 1672 N N . THR A 1 219 ? 8.679 15.634 -24.235 1.00 90.94 219 THR A N 1
ATOM 1673 C CA . THR A 1 219 ? 8.876 16.952 -23.621 1.00 90.94 219 THR A CA 1
ATOM 1674 C C . THR A 1 219 ? 7.911 17.152 -22.450 1.00 90.94 219 THR A C 1
ATOM 1676 O O . THR A 1 219 ? 6.900 16.458 -22.340 1.00 90.94 219 THR A O 1
ATOM 1679 N N . ALA A 1 220 ? 8.161 18.154 -21.603 1.00 87.50 220 ALA A N 1
ATOM 1680 C CA . ALA A 1 220 ? 7.243 18.507 -20.517 1.00 87.50 220 ALA A CA 1
ATOM 1681 C C . ALA A 1 220 ? 5.836 18.899 -21.014 1.00 87.50 220 ALA A C 1
ATOM 1683 O O . ALA A 1 220 ? 4.856 18.666 -20.316 1.00 87.50 220 ALA A O 1
ATOM 1684 N N . ALA A 1 221 ? 5.729 19.461 -22.224 1.00 88.75 221 ALA A N 1
ATOM 1685 C CA . ALA A 1 221 ? 4.451 19.812 -22.848 1.00 88.75 221 ALA A CA 1
ATOM 1686 C C . ALA A 1 221 ? 3.709 18.597 -23.438 1.00 88.75 221 ALA A C 1
ATOM 1688 O O . ALA A 1 221 ? 2.511 18.667 -23.699 1.00 88.75 221 ALA A O 1
ATOM 1689 N N . GLU A 1 222 ? 4.399 17.477 -23.655 1.00 90.81 222 GLU A N 1
ATOM 1690 C CA . GLU A 1 222 ? 3.790 16.223 -24.117 1.00 90.81 222 GLU A CA 1
ATOM 1691 C C . GLU A 1 222 ? 3.427 15.304 -22.948 1.00 90.81 222 GLU A C 1
ATOM 1693 O O . GLU A 1 222 ? 2.449 14.562 -23.030 1.00 90.81 222 GLU A O 1
ATOM 1698 N N . ALA A 1 223 ? 4.211 15.350 -21.868 1.00 87.56 223 ALA A N 1
ATOM 1699 C CA . ALA A 1 223 ? 3.968 14.574 -20.662 1.00 87.56 223 ALA A CA 1
ATOM 1700 C C . ALA A 1 223 ? 2.670 15.027 -19.974 1.00 87.56 223 ALA A C 1
ATOM 1702 O O . ALA A 1 223 ? 2.464 16.221 -19.737 1.00 87.56 223 ALA A O 1
ATOM 1703 N N . TYR A 1 224 ? 1.804 14.071 -19.639 1.00 82.44 224 TYR A N 1
ATOM 1704 C CA . TYR A 1 224 ? 0.539 14.293 -18.936 1.00 82.44 224 TYR A CA 1
ATOM 1705 C C . TYR A 1 224 ? -0.417 15.255 -19.660 1.00 82.44 224 TYR A C 1
ATOM 1707 O O . TYR A 1 224 ? -1.178 15.988 -19.029 1.00 82.44 224 TYR A O 1
ATOM 1715 N N . ALA A 1 225 ? -0.413 15.272 -20.998 1.00 84.62 225 ALA A N 1
ATOM 1716 C CA . ALA A 1 225 ? -1.301 16.142 -21.777 1.00 84.62 225 ALA A CA 1
ATOM 1717 C C . ALA A 1 225 ? -2.791 15.951 -21.409 1.00 84.62 225 ALA A C 1
ATOM 1719 O O . ALA A 1 225 ? -3.544 16.921 -21.344 1.00 84.62 225 ALA A O 1
ATOM 1720 N N . GLY A 1 226 ? -3.198 14.717 -21.075 1.00 79.88 226 GLY A N 1
ATOM 1721 C CA . GLY A 1 226 ? -4.562 14.386 -20.643 1.00 79.88 226 GLY A CA 1
ATOM 1722 C C . GLY A 1 226 ? -4.992 15.006 -19.306 1.00 79.88 226 GLY A C 1
ATOM 1723 O O . GLY A 1 226 ? -6.187 15.119 -19.051 1.00 79.88 226 GLY A O 1
ATOM 1724 N N . THR A 1 227 ? -4.049 15.455 -18.473 1.00 79.06 227 THR A N 1
ATOM 1725 C CA . THR A 1 227 ? -4.314 16.138 -17.191 1.00 79.06 227 THR A CA 1
ATOM 1726 C C . THR A 1 227 ? -3.914 17.619 -17.230 1.00 79.06 227 THR A C 1
ATOM 1728 O O . THR A 1 227 ? -3.756 18.254 -16.186 1.00 79.06 227 THR A O 1
ATOM 1731 N N . GLY A 1 228 ? -3.746 18.194 -18.428 1.00 84.44 228 GLY A N 1
ATOM 1732 C CA . GLY A 1 228 ? -3.306 19.582 -18.600 1.00 84.44 228 GLY A CA 1
ATOM 1733 C C . GLY A 1 228 ? -1.826 19.787 -18.272 1.00 84.44 228 GLY A C 1
ATOM 1734 O O . GLY A 1 228 ? -1.463 20.819 -17.709 1.00 84.44 228 GLY A O 1
ATOM 1735 N N . ASN A 1 229 ? -0.990 18.793 -18.589 1.00 88.56 229 ASN A N 1
ATOM 1736 C CA . ASN A 1 229 ? 0.444 18.751 -18.294 1.00 88.56 229 ASN A CA 1
ATOM 1737 C C . ASN A 1 229 ? 0.747 18.839 -16.801 1.00 88.56 229 ASN A C 1
ATOM 1739 O O . ASN A 1 229 ? 1.686 19.522 -16.388 1.00 88.56 229 ASN A O 1
ATOM 1743 N N . LYS A 1 230 ? -0.058 18.155 -15.986 1.00 85.25 230 LYS A N 1
ATOM 1744 C CA . LYS A 1 230 ? 0.107 18.133 -14.536 1.00 85.25 230 LYS A CA 1
ATOM 1745 C C . LYS A 1 230 ? 0.447 16.739 -14.051 1.00 85.25 230 LYS A C 1
ATOM 1747 O O . LYS A 1 230 ? -0.281 15.778 -14.287 1.00 85.25 230 LYS A O 1
ATOM 1752 N N . PHE A 1 231 ? 1.540 16.677 -13.315 1.00 81.88 231 PHE A N 1
ATOM 1753 C CA . PHE A 1 231 ? 1.897 15.555 -12.475 1.00 81.88 231 PHE A CA 1
ATOM 1754 C C . PHE A 1 231 ? 1.053 15.621 -11.196 1.00 81.88 231 PHE A C 1
ATOM 1756 O O . PHE A 1 231 ? 1.034 16.669 -10.547 1.00 81.88 231 PHE A O 1
ATOM 1763 N N . LYS A 1 232 ? 0.379 14.526 -10.825 1.00 83.56 232 LYS A N 1
ATOM 1764 C CA . LYS A 1 232 ? -0.421 14.434 -9.594 1.00 83.56 232 LYS A CA 1
ATOM 1765 C C . LYS A 1 232 ? 0.058 13.305 -8.689 1.00 83.56 232 LYS A C 1
ATOM 1767 O O . LYS A 1 232 ? 0.402 12.229 -9.169 1.00 83.56 232 LYS A O 1
ATOM 1772 N N . TRP A 1 233 ? -0.007 13.513 -7.381 1.00 84.00 233 TRP A N 1
ATOM 1773 C CA . TRP A 1 233 ? 0.201 12.467 -6.377 1.00 84.00 233 TRP A CA 1
ATOM 1774 C C . TRP A 1 233 ? -0.760 12.655 -5.207 1.00 84.00 233 TRP A C 1
ATOM 1776 O O . TRP A 1 233 ? -1.297 13.744 -4.999 1.00 84.00 233 TRP A O 1
ATOM 1786 N N . ILE A 1 234 ? -0.966 11.592 -4.437 1.00 84.69 234 ILE A N 1
ATOM 1787 C CA . ILE A 1 234 ? -1.830 11.595 -3.262 1.00 84.69 234 ILE A CA 1
ATOM 1788 C C . ILE A 1 234 ? -0.998 11.431 -1.988 1.00 84.69 234 ILE A C 1
ATOM 1790 O O . ILE A 1 234 ? -0.080 10.619 -1.926 1.00 84.69 234 ILE A O 1
ATOM 1794 N N . GLU A 1 235 ? -1.301 12.201 -0.948 1.00 86.44 235 GLU A N 1
ATOM 1795 C CA . GLU A 1 235 ? -0.794 11.940 0.402 1.00 86.44 235 GLU A CA 1
ATOM 1796 C C . GLU A 1 235 ? -1.827 11.081 1.126 1.00 86.44 235 GLU A C 1
ATOM 1798 O O . GLU A 1 235 ? -2.891 11.586 1.506 1.00 86.44 235 GLU A O 1
ATOM 1803 N N . PRO A 1 236 ? -1.576 9.773 1.277 1.00 87.00 236 PRO A N 1
ATOM 1804 C CA . PRO A 1 236 ? -2.597 8.837 1.705 1.00 87.00 236 PRO A CA 1
ATOM 1805 C C . PRO A 1 236 ? -2.963 9.065 3.170 1.00 87.00 236 PRO A C 1
ATOM 1807 O O . PRO A 1 236 ? -2.120 9.191 4.066 1.00 87.00 236 PRO A O 1
ATOM 1810 N N . ARG A 1 237 ? -4.266 9.058 3.416 1.00 90.00 237 ARG A N 1
ATOM 1811 C CA . ARG A 1 237 ? -4.874 9.163 4.732 1.00 90.00 237 ARG A CA 1
ATOM 1812 C C . ARG A 1 237 ? -5.514 7.848 5.148 1.00 90.00 237 ARG A C 1
ATOM 1814 O O . ARG A 1 237 ? -5.197 7.334 6.220 1.00 90.00 237 ARG A O 1
ATOM 1821 N N . LEU A 1 238 ? -6.380 7.306 4.299 1.00 93.31 238 LEU A N 1
ATOM 1822 C CA . LEU A 1 238 ? -7.020 6.004 4.473 1.00 93.31 238 LEU A CA 1
ATOM 1823 C C . LEU A 1 238 ? -6.787 5.156 3.228 1.00 93.31 238 LEU A C 1
ATOM 1825 O O . LEU A 1 238 ? -6.690 5.680 2.123 1.00 93.31 238 LEU A O 1
ATOM 1829 N N . THR A 1 239 ? -6.720 3.845 3.410 1.00 92.69 239 THR A N 1
ATOM 1830 C CA . THR A 1 239 ? -6.596 2.862 2.338 1.00 92.69 239 THR A CA 1
ATOM 1831 C C . THR A 1 239 ? -7.463 1.669 2.700 1.00 92.69 239 THR A C 1
ATOM 1833 O O . THR A 1 239 ? -7.398 1.168 3.823 1.00 92.69 239 THR A O 1
ATOM 1836 N N . SER A 1 240 ? -8.267 1.208 1.748 1.00 92.06 240 SER A N 1
ATOM 1837 C CA . SER A 1 240 ? -9.103 0.019 1.890 1.00 92.06 240 SER A CA 1
ATOM 1838 C C . SER A 1 240 ? -9.005 -0.873 0.646 1.00 92.06 240 SER A C 1
ATOM 1840 O O . SER A 1 240 ? -8.871 -0.363 -0.461 1.00 92.06 240 SER A O 1
ATOM 1842 N N . ALA A 1 241 ? -9.068 -2.200 0.760 1.00 92.06 241 ALA A N 1
ATOM 1843 C CA . ALA A 1 241 ? -9.074 -2.971 2.011 1.00 92.06 241 ALA A CA 1
ATOM 1844 C C . ALA A 1 241 ? -7.643 -3.245 2.502 1.00 92.06 241 ALA A C 1
ATOM 1846 O O . ALA A 1 241 ? -6.761 -3.536 1.693 1.00 92.06 241 ALA A O 1
ATOM 1847 N N . LEU A 1 242 ? -7.397 -3.211 3.811 1.00 91.75 242 LEU A N 1
ATOM 1848 C CA . LEU A 1 242 ? -6.113 -3.580 4.422 1.00 91.75 242 LEU A CA 1
ATOM 1849 C C . LEU A 1 242 ? -6.340 -4.524 5.604 1.00 91.75 242 LEU A C 1
ATOM 1851 O O . LEU A 1 242 ? -7.246 -4.277 6.382 1.00 91.75 242 LEU A O 1
ATOM 1855 N N . PRO A 1 243 ? -5.531 -5.574 5.800 1.00 92.38 243 PRO A N 1
ATOM 1856 C CA . PRO A 1 243 ? -5.829 -6.627 6.770 1.00 92.38 243 PRO A CA 1
ATOM 1857 C C . PRO A 1 243 ? -5.491 -6.218 8.218 1.00 92.38 243 PRO A C 1
ATOM 1859 O O . PRO A 1 243 ? -4.487 -6.641 8.798 1.00 92.38 243 PRO A O 1
ATOM 1862 N N . TYR A 1 244 ? -6.369 -5.417 8.824 1.00 94.12 244 TYR A N 1
ATOM 1863 C CA . TYR A 1 244 ? -6.324 -5.009 10.230 1.00 94.12 244 TYR A CA 1
ATOM 1864 C C . TYR A 1 244 ? -7.659 -5.268 10.944 1.00 94.12 244 TYR A C 1
ATOM 1866 O O . TYR A 1 244 ? -8.709 -5.420 10.318 1.00 94.12 244 TYR A O 1
ATOM 1874 N N . HIS A 1 245 ? -7.613 -5.293 12.276 1.00 96.88 245 HIS A N 1
ATOM 1875 C CA . HIS A 1 245 ? -8.779 -5.277 13.151 1.00 96.88 245 HIS A CA 1
ATOM 1876 C C . HIS A 1 245 ? -8.496 -4.365 14.349 1.00 96.88 245 HIS A C 1
ATOM 1878 O O . HIS A 1 245 ? -7.477 -4.525 15.019 1.00 96.88 245 HIS A O 1
ATOM 1884 N N . THR A 1 246 ? -9.357 -3.390 14.631 1.00 97.62 246 THR A N 1
ATOM 1885 C CA . THR A 1 246 ? -9.148 -2.466 15.754 1.00 97.62 246 THR A CA 1
ATOM 1886 C C . THR A 1 246 ? -10.453 -1.994 16.373 1.00 97.62 246 THR A C 1
ATOM 1888 O O . THR A 1 246 ? -11.410 -1.677 15.671 1.00 97.62 246 THR A O 1
ATOM 1891 N N . GLY A 1 247 ? -10.493 -1.924 17.700 1.00 97.94 247 GLY A N 1
ATOM 1892 C CA . GLY A 1 247 ? -11.690 -1.553 18.442 1.00 97.94 247 GLY A CA 1
ATOM 1893 C C . GLY A 1 247 ? -11.574 -1.935 19.907 1.00 97.94 247 GLY A C 1
ATOM 1894 O O . GLY A 1 247 ? -10.520 -1.729 20.508 1.00 97.94 247 GLY A O 1
ATOM 1895 N N . ILE A 1 248 ? -12.646 -2.504 20.454 1.00 97.94 248 ILE A N 1
ATOM 1896 C CA . ILE A 1 248 ? -12.738 -3.002 21.829 1.00 97.94 248 ILE A CA 1
ATOM 1897 C C . ILE A 1 248 ? -12.702 -4.523 21.889 1.00 97.94 248 ILE A C 1
ATOM 1899 O O . ILE A 1 248 ? -13.113 -5.203 20.955 1.00 97.94 248 ILE A O 1
ATOM 1903 N N . PHE A 1 249 ? -12.240 -5.073 23.004 1.00 97.94 249 PHE A N 1
ATOM 1904 C CA . PHE A 1 249 ? -12.220 -6.513 23.219 1.00 97.94 249 PHE A CA 1
ATOM 1905 C C . PHE A 1 249 ? -12.647 -6.894 24.636 1.00 97.94 249 PHE A C 1
ATOM 1907 O O . PHE A 1 249 ? -12.563 -6.097 25.576 1.00 97.94 249 PHE A O 1
ATOM 1914 N N . VAL A 1 250 ? -13.055 -8.153 24.775 1.00 97.44 250 VAL A N 1
ATOM 1915 C CA . VAL A 1 250 ? -13.175 -8.865 26.048 1.00 97.44 250 VAL A CA 1
ATOM 1916 C C . VAL A 1 250 ? -12.358 -10.152 25.967 1.00 97.44 250 VAL A C 1
ATOM 1918 O O . VAL A 1 250 ? -12.470 -10.902 25.000 1.00 97.44 250 VAL A O 1
ATOM 1921 N N . ALA A 1 251 ? -11.509 -10.392 26.963 1.00 96.00 251 ALA A N 1
ATOM 1922 C CA . ALA A 1 251 ? -10.628 -11.552 27.026 1.00 96.00 251 ALA A CA 1
ATOM 1923 C C . ALA A 1 251 ? -11.040 -12.495 28.157 1.00 96.00 251 ALA A C 1
ATOM 1925 O O . ALA A 1 251 ? -11.314 -12.045 29.270 1.00 96.00 251 ALA A O 1
ATOM 1926 N N . PHE A 1 252 ? -11.008 -13.795 27.885 1.00 94.81 252 PHE A N 1
ATOM 1927 C CA . PHE A 1 252 ? -11.183 -14.892 28.850 1.00 94.81 252 PHE A CA 1
ATOM 1928 C C . PHE A 1 252 ? -9.857 -15.606 29.136 1.00 94.81 252 PHE A C 1
ATOM 1930 O O . PHE A 1 252 ? -9.707 -16.301 30.136 1.00 94.81 252 PHE A O 1
ATOM 1937 N N . GLY A 1 253 ? -8.868 -15.364 28.284 1.00 92.81 253 GLY A N 1
ATOM 1938 C CA . GLY A 1 253 ? -7.487 -15.773 28.436 1.00 92.81 253 GLY A CA 1
ATOM 1939 C C . GLY A 1 253 ? -6.627 -15.016 27.433 1.00 92.81 253 GLY A C 1
ATOM 1940 O O . GLY A 1 253 ? -7.122 -14.185 26.671 1.00 92.81 253 GLY A O 1
ATOM 1941 N N . ARG A 1 254 ? -5.324 -15.298 27.422 1.00 89.56 254 ARG A N 1
ATOM 1942 C CA . ARG A 1 254 ? -4.384 -14.613 26.525 1.00 89.56 254 ARG A CA 1
ATOM 1943 C C . ARG A 1 254 ? -4.768 -14.771 25.051 1.00 89.56 254 ARG A C 1
ATOM 1945 O O . ARG A 1 254 ? -4.848 -13.773 24.349 1.00 89.56 254 ARG A O 1
ATOM 1952 N N . HIS A 1 255 ? -5.073 -15.997 24.633 1.00 92.00 255 HIS A N 1
ATOM 1953 C CA . HIS A 1 255 ? -5.420 -16.366 23.253 1.00 92.00 255 HIS A CA 1
ATOM 1954 C C . HIS A 1 255 ? -6.923 -16.634 23.053 1.00 92.00 255 HIS A C 1
ATOM 1956 O O . HIS A 1 255 ? -7.313 -17.242 22.063 1.00 92.00 255 HIS A O 1
ATOM 1962 N N . ASP A 1 256 ? -7.758 -16.213 24.006 1.00 94.31 256 ASP A N 1
ATOM 1963 C CA . ASP A 1 256 ? -9.218 -16.360 23.968 1.00 94.31 256 ASP A CA 1
ATOM 1964 C C . ASP A 1 256 ? -9.840 -14.977 24.177 1.00 94.31 256 ASP A C 1
ATOM 1966 O O . ASP A 1 256 ? -10.060 -14.530 25.310 1.00 94.31 256 ASP A O 1
ATOM 1970 N N . GLN A 1 257 ? -10.024 -14.260 23.068 1.00 95.31 257 GLN A N 1
ATOM 1971 C CA . GLN A 1 257 ? -10.581 -12.914 23.036 1.00 95.31 257 GLN A CA 1
ATOM 1972 C C . GLN A 1 257 ? -11.724 -12.837 22.029 1.00 95.31 257 GLN A C 1
ATOM 1974 O O . GLN A 1 257 ? -11.635 -13.347 20.913 1.00 95.31 257 GLN A O 1
ATOM 1979 N N . LEU A 1 258 ? -12.780 -12.125 22.413 1.00 97.88 258 LEU A N 1
ATOM 1980 C CA . LEU A 1 258 ? -13.785 -11.619 21.489 1.00 97.88 258 LEU A CA 1
ATOM 1981 C C . LEU A 1 258 ? -13.420 -10.171 21.169 1.00 97.88 258 LEU A C 1
ATOM 1983 O O . LEU A 1 258 ? -13.435 -9.303 22.046 1.00 97.88 258 LEU A O 1
ATOM 1987 N N . GLN A 1 259 ? -13.058 -9.929 19.917 1.00 97.94 259 GLN A N 1
ATOM 1988 C CA . GLN A 1 259 ? -12.608 -8.643 19.404 1.00 97.94 259 GLN A CA 1
ATOM 1989 C C . GLN A 1 259 ? -13.718 -8.005 18.576 1.00 97.94 259 GLN A C 1
ATOM 1991 O O . GLN A 1 259 ? -14.337 -8.684 17.762 1.00 97.94 259 GLN A O 1
ATOM 1996 N N . PHE A 1 260 ? -13.960 -6.711 18.758 1.00 98.56 260 PHE A N 1
ATOM 1997 C CA . PHE A 1 260 ? -15.018 -5.987 18.066 1.00 98.56 260 PHE A CA 1
ATOM 1998 C C . PHE A 1 260 ? -14.586 -4.586 17.645 1.00 98.56 260 PHE A C 1
ATOM 2000 O O . PHE A 1 260 ? -14.206 -3.760 18.476 1.00 98.56 260 PHE A O 1
ATOM 2007 N N . GLY A 1 261 ? -14.705 -4.294 16.353 1.00 98.25 261 GLY A N 1
ATOM 2008 C CA . GLY A 1 261 ? -14.442 -2.970 15.806 1.00 98.25 261 GLY A CA 1
ATOM 2009 C C . GLY A 1 261 ? -14.231 -2.986 14.299 1.00 98.25 261 GLY A C 1
ATOM 2010 O O . GLY A 1 261 ? -14.772 -3.847 13.609 1.00 98.25 261 GLY A O 1
ATOM 2011 N N . PHE A 1 262 ? -13.467 -2.016 13.795 1.00 97.94 262 PHE A N 1
ATOM 2012 C CA . PHE A 1 262 ? -13.173 -1.851 12.372 1.00 97.94 262 PHE A CA 1
ATOM 2013 C C . PHE A 1 262 ? -12.344 -3.013 11.844 1.00 97.94 262 PHE A C 1
ATOM 2015 O O . PHE A 1 262 ? -11.294 -3.314 12.412 1.00 97.94 262 PHE A O 1
ATOM 2022 N N . TYR A 1 263 ? -12.805 -3.635 10.764 1.00 96.56 263 TYR A N 1
ATOM 2023 C CA . TYR A 1 263 ? -12.269 -4.885 10.242 1.00 96.56 263 TYR A CA 1
ATOM 2024 C C . TYR A 1 263 ? -12.049 -4.790 8.737 1.00 96.56 263 TYR A C 1
ATOM 2026 O O . TYR A 1 263 ? -13.007 -4.658 7.980 1.00 96.56 263 TYR A O 1
ATOM 2034 N N . GLU A 1 264 ? -10.789 -4.874 8.311 1.00 94.38 264 GLU A N 1
ATOM 2035 C CA . GLU A 1 264 ? -10.309 -4.796 6.919 1.00 94.38 264 GLU A CA 1
ATOM 2036 C C . GLU A 1 264 ? -10.573 -3.480 6.160 1.00 94.38 264 GLU A C 1
ATOM 2038 O O . GLU A 1 264 ? -9.851 -3.121 5.230 1.00 94.38 264 GLU A O 1
ATOM 2043 N N . ASP A 1 265 ? -11.592 -2.739 6.569 1.00 94.50 265 ASP A N 1
ATOM 2044 C CA . ASP A 1 265 ? -12.069 -1.506 5.976 1.00 94.50 265 ASP A CA 1
ATOM 2045 C C . ASP A 1 265 ? -12.512 -0.573 7.106 1.00 94.50 265 ASP A C 1
ATOM 2047 O O . ASP A 1 265 ? -13.112 -0.997 8.097 1.00 94.50 265 ASP A O 1
ATOM 2051 N N . HIS A 1 266 ? -12.254 0.722 6.946 1.00 93.75 266 HIS A N 1
ATOM 2052 C CA . HIS A 1 266 ? -12.669 1.725 7.916 1.00 93.75 266 HIS A CA 1
ATOM 2053 C C . HIS A 1 266 ? -14.201 1.915 7.933 1.00 93.75 266 HIS A C 1
ATOM 2055 O O . HIS A 1 266 ? -14.710 2.624 8.793 1.00 93.75 266 HIS A O 1
ATOM 2061 N N . ARG A 1 267 ? -14.943 1.284 7.012 1.00 93.56 267 ARG A N 1
ATOM 2062 C CA . ARG A 1 267 ? -16.415 1.226 6.971 1.00 93.56 267 ARG A CA 1
ATOM 2063 C C . ARG A 1 267 ? -17.006 -0.146 7.281 1.00 93.56 267 ARG A C 1
ATOM 2065 O O . ARG A 1 267 ? -18.221 -0.298 7.223 1.00 93.56 267 ARG A O 1
ATOM 2072 N N . LYS A 1 268 ? -16.199 -1.144 7.638 1.00 96.06 268 LYS A N 1
ATOM 2073 C CA . LYS A 1 268 ? -16.705 -2.469 8.022 1.00 96.06 268 LYS A CA 1
ATOM 2074 C C . LYS A 1 268 ? -16.418 -2.731 9.485 1.00 96.06 268 LYS A C 1
ATOM 2076 O O . LYS A 1 268 ? -15.312 -2.491 9.959 1.00 96.06 268 LYS A O 1
ATOM 2081 N N . LEU A 1 269 ? -17.413 -3.246 10.195 1.00 97.38 269 LEU A N 1
ATOM 2082 C CA . LEU A 1 269 ? -17.269 -3.735 11.558 1.00 97.38 269 LEU A CA 1
ATOM 2083 C C . LEU A 1 269 ? -17.350 -5.256 11.577 1.00 97.38 269 LEU A C 1
ATOM 2085 O O . LEU A 1 269 ? -18.136 -5.846 10.834 1.00 97.38 269 LEU A O 1
ATOM 2089 N N . ALA A 1 270 ? -16.591 -5.884 12.468 1.00 98.00 270 ALA A N 1
ATOM 2090 C CA . ALA A 1 270 ? -16.700 -7.311 12.725 1.00 98.00 270 ALA A CA 1
ATOM 2091 C C . ALA A 1 270 ? -16.579 -7.627 14.213 1.00 98.00 270 ALA A C 1
ATOM 2093 O O . ALA A 1 270 ? -15.917 -6.907 14.959 1.00 98.00 270 ALA A O 1
ATOM 2094 N N . VAL A 1 271 ? -17.198 -8.735 14.616 1.00 98.50 271 VAL A N 1
ATOM 2095 C CA . VAL A 1 271 ? -16.901 -9.445 15.859 1.00 98.50 271 VAL A CA 1
ATOM 2096 C C . VAL A 1 271 ? -16.121 -10.693 15.481 1.00 98.50 271 VAL A C 1
ATOM 2098 O O . VAL A 1 271 ? -16.613 -11.520 14.714 1.00 98.50 271 VAL A O 1
ATOM 2101 N N . VAL A 1 272 ? -14.897 -10.812 15.981 1.00 97.94 272 VAL A N 1
ATOM 2102 C CA . VAL A 1 272 ? -13.954 -11.865 15.598 1.00 97.94 272 VAL A CA 1
ATOM 2103 C C . VAL A 1 272 ? -13.389 -12.505 16.858 1.00 97.94 272 VAL A C 1
ATOM 2105 O O . VAL A 1 272 ? -12.969 -11.803 17.778 1.00 97.94 272 VAL A O 1
ATOM 2108 N N . HIS A 1 273 ? -13.388 -13.831 16.912 1.00 97.25 273 HIS A N 1
ATOM 2109 C CA . HIS A 1 273 ? -12.687 -14.575 17.953 1.00 97.25 273 HIS A CA 1
ATOM 2110 C C . HIS A 1 273 ? -11.184 -14.661 17.637 1.00 97.25 273 HIS A C 1
ATOM 2112 O O . HIS A 1 273 ? -10.786 -14.587 16.475 1.00 97.25 273 HIS A O 1
ATOM 2118 N N . SER A 1 274 ? -10.330 -14.828 18.649 1.00 93.38 274 SER A N 1
ATOM 2119 C CA . SER A 1 274 ? -8.871 -14.926 18.475 1.00 93.38 274 SER A CA 1
ATOM 2120 C C . SER A 1 274 ? -8.422 -16.001 17.476 1.00 93.38 274 SER A C 1
ATOM 2122 O O . SER A 1 274 ? -7.393 -15.832 16.836 1.00 93.38 274 SER A O 1
ATOM 2124 N N . ASP A 1 275 ? -9.178 -17.078 17.265 1.00 93.31 275 ASP A N 1
ATOM 2125 C CA . ASP A 1 275 ? -8.862 -18.085 16.233 1.00 93.31 275 ASP A CA 1
ATOM 2126 C C . ASP A 1 275 ? -9.147 -17.636 14.786 1.00 93.31 275 ASP A C 1
ATOM 2128 O O . ASP A 1 275 ? -8.871 -18.375 13.843 1.00 93.31 275 ASP A O 1
ATOM 2132 N N . GLY A 1 276 ? -9.661 -16.419 14.597 1.00 92.62 276 GLY A N 1
ATOM 2133 C CA . GLY A 1 276 ? -10.026 -15.861 13.299 1.00 92.62 276 GLY A CA 1
ATOM 2134 C C . GLY A 1 276 ? -11.488 -16.080 12.912 1.00 92.62 276 GLY A C 1
ATOM 2135 O O . GLY A 1 276 ? -11.911 -15.548 11.886 1.00 92.62 276 GLY A O 1
ATOM 2136 N N . THR A 1 277 ? -12.275 -16.798 13.721 1.00 96.81 277 THR A N 1
ATOM 2137 C CA . THR A 1 277 ? -13.702 -17.019 13.463 1.00 96.81 277 THR A CA 1
ATOM 2138 C C . THR A 1 277 ? -14.459 -15.696 13.492 1.00 96.81 277 THR A C 1
ATOM 2140 O O . THR A 1 277 ? -14.467 -14.985 14.499 1.00 96.81 277 THR A O 1
ATOM 2143 N N . ILE A 1 278 ? -15.133 -15.376 12.389 1.00 97.69 278 ILE A N 1
ATOM 2144 C CA . ILE A 1 278 ? -16.021 -14.220 12.280 1.00 97.69 278 ILE A CA 1
ATOM 2145 C C . ILE A 1 278 ? -17.386 -14.603 12.862 1.00 97.69 278 ILE A C 1
ATOM 2147 O O . ILE A 1 278 ? -18.075 -15.470 12.332 1.00 97.69 278 ILE A O 1
ATOM 2151 N N . LEU A 1 279 ? -17.776 -13.942 13.949 1.00 97.75 279 LEU A N 1
ATOM 2152 C CA . LEU A 1 279 ? -19.022 -14.184 14.687 1.00 97.75 279 LEU A CA 1
ATOM 2153 C C . LEU A 1 279 ? -20.146 -13.216 14.285 1.00 97.75 279 LEU A C 1
ATOM 2155 O O . LEU A 1 279 ? -21.314 -13.461 14.571 1.00 97.75 279 LEU A O 1
ATOM 2159 N N . GLY A 1 280 ? -19.797 -12.118 13.616 1.00 96.94 280 GLY A N 1
ATOM 2160 C CA . GLY A 1 280 ? -20.740 -11.188 13.004 1.00 96.94 280 GLY A CA 1
ATOM 2161 C C . GLY A 1 280 ? -20.014 -10.083 12.249 1.00 96.94 280 GLY A C 1
ATOM 2162 O O . GLY A 1 280 ? -18.875 -9.750 12.576 1.00 96.94 280 GLY A O 1
ATOM 2163 N N . GLN A 1 281 ? -20.666 -9.523 11.233 1.00 96.12 281 GLN A N 1
ATOM 2164 C CA . GLN A 1 281 ? -20.138 -8.439 10.405 1.00 96.12 281 GLN A CA 1
ATOM 2165 C C . GLN A 1 281 ? -21.239 -7.455 10.032 1.00 96.12 281 GLN A C 1
ATOM 2167 O O . GLN A 1 281 ? -22.404 -7.827 9.891 1.00 96.12 281 GLN A O 1
ATOM 2172 N N . ALA A 1 282 ? -20.858 -6.197 9.846 1.00 94.94 282 ALA A N 1
ATOM 2173 C CA . ALA A 1 282 ? -21.752 -5.165 9.355 1.00 94.94 282 ALA A CA 1
ATOM 2174 C C . ALA A 1 282 ? -20.991 -4.136 8.513 1.00 94.94 282 ALA A C 1
ATOM 2176 O O . ALA A 1 282 ? -19.910 -3.688 8.894 1.00 94.94 282 ALA A O 1
ATOM 2177 N N . ASP A 1 283 ? -21.591 -3.735 7.395 1.00 94.12 283 ASP A N 1
ATOM 2178 C CA . ASP A 1 283 ? -21.161 -2.566 6.631 1.00 94.12 283 ASP A CA 1
ATOM 2179 C C . ASP A 1 283 ? -21.836 -1.322 7.216 1.00 94.12 283 ASP A C 1
ATOM 2181 O O . ASP A 1 283 ? -23.064 -1.280 7.349 1.00 94.12 283 ASP A O 1
ATOM 2185 N N . ILE A 1 284 ? -21.027 -0.342 7.616 1.00 91.19 284 ILE A N 1
ATOM 2186 C CA . ILE A 1 284 ? -21.486 0.930 8.180 1.00 91.19 284 ILE A CA 1
ATOM 2187 C C . ILE A 1 284 ? -22.151 1.785 7.093 1.00 91.19 284 ILE A C 1
ATOM 2189 O O . ILE A 1 284 ? -23.080 2.541 7.378 1.00 91.19 284 ILE A O 1
ATOM 2193 N N . GLY A 1 285 ? -21.719 1.626 5.842 1.00 86.44 285 GLY A N 1
ATOM 2194 C CA . GLY A 1 285 ? -22.234 2.356 4.699 1.00 86.44 285 GLY A CA 1
ATOM 2195 C C . GLY A 1 285 ? -21.652 3.768 4.540 1.00 86.44 285 GLY A C 1
ATOM 2196 O O . GLY A 1 285 ? -20.799 4.215 5.312 1.00 86.44 285 GLY A O 1
ATOM 2197 N N . PRO A 1 286 ? -22.100 4.492 3.501 1.00 84.50 286 PRO A N 1
ATOM 2198 C CA . PRO A 1 286 ? -21.529 5.776 3.090 1.00 84.50 286 PRO A CA 1
ATOM 2199 C C . PRO A 1 286 ? -21.877 6.957 4.007 1.00 84.50 286 PRO A C 1
ATOM 2201 O O . PRO A 1 286 ? -21.297 8.034 3.837 1.00 84.50 286 PRO A O 1
ATOM 2204 N N . ASP A 1 287 ? -22.801 6.775 4.953 1.00 83.12 287 ASP A N 1
ATOM 2205 C CA . ASP A 1 287 ? -23.190 7.795 5.936 1.00 83.12 287 ASP A CA 1
ATOM 2206 C C . ASP A 1 287 ? -22.082 8.051 6.968 1.00 83.12 287 ASP A C 1
ATOM 2208 O O . ASP A 1 287 ? -21.997 9.138 7.543 1.00 83.12 287 ASP A O 1
ATOM 2212 N N . TYR A 1 288 ? -21.191 7.077 7.185 1.00 88.00 288 TYR A N 1
ATOM 2213 C CA . TYR A 1 288 ? -20.006 7.277 8.007 1.00 88.00 288 TYR A CA 1
ATOM 2214 C C . TYR A 1 288 ? -18.948 8.077 7.240 1.00 88.00 288 TYR A C 1
ATOM 2216 O O . TYR A 1 288 ? -18.407 7.621 6.232 1.00 88.00 288 TYR A O 1
ATOM 2224 N N . LYS A 1 289 ? -18.664 9.282 7.750 1.00 85.94 289 LYS A N 1
ATOM 2225 C CA . LYS A 1 289 ? -17.725 10.272 7.196 1.00 85.94 289 LYS A CA 1
ATOM 2226 C C . LYS A 1 289 ? -16.452 10.376 8.047 1.00 85.94 289 LYS A C 1
ATOM 2228 O O . LYS A 1 289 ? -16.294 11.331 8.816 1.00 85.94 289 LYS A O 1
ATOM 2233 N N . PRO A 1 290 ? -15.561 9.367 8.008 1.00 83.69 290 PRO A N 1
ATOM 2234 C CA . PRO A 1 290 ? -14.375 9.306 8.868 1.00 83.69 290 PRO A CA 1
ATOM 2235 C C . PRO A 1 290 ? -13.406 10.465 8.625 1.00 83.69 290 PRO A C 1
ATOM 2237 O O . PRO A 1 290 ? -12.604 10.781 9.502 1.00 83.69 290 PRO A O 1
ATOM 2240 N N . LEU A 1 291 ? -13.451 11.102 7.461 1.00 85.81 291 LEU A N 1
ATOM 2241 C CA . LEU A 1 291 ? -12.503 12.134 7.069 1.00 85.81 291 LEU A CA 1
ATOM 2242 C C . LEU A 1 291 ? -13.029 13.553 7.327 1.00 85.81 291 LEU A C 1
ATOM 2244 O O . LEU A 1 291 ? -12.228 14.474 7.429 1.00 85.81 291 LEU A O 1
ATOM 2248 N N . GLY A 1 292 ? -14.340 13.729 7.525 1.00 74.06 292 GLY A N 1
ATOM 2249 C CA . GLY A 1 292 ? -14.958 15.054 7.654 1.00 74.06 292 GLY A CA 1
ATOM 2250 C C . GLY A 1 292 ? -14.538 15.861 8.888 1.00 74.06 292 GLY A C 1
ATOM 2251 O O . GLY A 1 292 ? -14.255 17.050 8.773 1.00 74.06 292 GLY A O 1
ATOM 2252 N N . HIS A 1 293 ? -14.501 15.254 10.082 1.00 70.50 293 HIS A N 1
ATOM 2253 C CA . HIS A 1 293 ? -14.107 15.944 11.322 1.00 70.50 293 HIS A CA 1
ATOM 2254 C C . HIS A 1 293 ? -13.341 15.014 12.278 1.00 70.50 293 HIS A C 1
ATOM 2256 O O . HIS A 1 293 ? -13.592 13.809 12.368 1.00 70.50 293 HIS A O 1
ATOM 2262 N N . ASP A 1 294 ? -12.449 15.587 13.090 1.00 64.62 294 ASP A N 1
ATOM 2263 C CA . ASP A 1 294 ? -11.689 14.901 14.153 1.00 64.62 294 ASP A CA 1
ATOM 2264 C C . ASP A 1 294 ? -12.548 14.163 15.200 1.00 64.62 294 ASP A C 1
ATOM 2266 O O . ASP A 1 294 ? -12.076 13.247 15.889 1.00 64.62 294 ASP A O 1
ATOM 2270 N N . PHE A 1 295 ? -13.823 14.539 15.337 1.00 67.44 295 PHE A N 1
ATOM 2271 C CA . PHE A 1 295 ? -14.736 13.923 16.295 1.00 67.44 295 PHE A CA 1
ATOM 2272 C C . PHE A 1 295 ? -15.695 12.918 15.673 1.00 67.44 295 PHE A C 1
ATOM 2274 O O . PHE A 1 295 ? -16.287 12.166 16.437 1.00 67.44 295 PHE A O 1
ATOM 2281 N N . THR A 1 296 ? -15.760 12.809 14.343 1.00 77.38 296 THR A N 1
ATOM 2282 C CA . THR A 1 296 ? -16.509 11.729 13.701 1.00 77.38 296 THR A CA 1
ATOM 2283 C C . THR A 1 296 ? -15.864 10.388 14.029 1.00 77.38 296 THR A C 1
ATOM 2285 O O . THR A 1 296 ? -14.661 10.197 13.830 1.00 77.38 296 THR A O 1
ATOM 2288 N N . GLY A 1 297 ? -16.648 9.445 14.533 1.00 87.69 297 GLY A N 1
ATOM 2289 C CA . GLY A 1 297 ? -16.205 8.080 14.769 1.00 87.69 297 GLY A CA 1
ATOM 2290 C C . GLY A 1 297 ? -17.371 7.155 15.070 1.00 87.69 297 GLY A C 1
ATOM 2291 O O . GLY A 1 297 ? -18.528 7.468 14.792 1.00 87.69 297 GLY A O 1
ATOM 2292 N N . MET A 1 298 ? -17.027 5.995 15.605 1.00 91.12 298 MET A N 1
ATOM 2293 C CA . MET A 1 298 ? -17.980 4.984 16.019 1.00 91.12 298 MET A CA 1
ATOM 2294 C C . MET A 1 298 ? -17.918 4.853 17.530 1.00 91.12 298 MET A C 1
ATOM 2296 O O . MET A 1 298 ? -16.857 4.570 18.093 1.00 91.12 298 MET A O 1
ATOM 2300 N N . SER A 1 299 ? -19.061 5.006 18.180 1.00 92.75 299 SER A N 1
ATOM 2301 C CA . SER A 1 299 ? -19.225 4.521 19.541 1.00 92.75 299 SER A CA 1
ATOM 2302 C C . SER A 1 299 ? -19.390 3.011 19.484 1.00 92.75 299 SER A C 1
ATOM 2304 O O . SER A 1 299 ? -20.252 2.495 18.775 1.00 92.75 299 SER A O 1
ATOM 2306 N N . LEU A 1 300 ? -18.511 2.303 20.188 1.00 96.19 300 LEU A N 1
ATOM 2307 C CA . LEU A 1 300 ? -18.473 0.849 20.283 1.00 96.19 300 LEU A CA 1
ATOM 2308 C C . LEU A 1 300 ? -18.771 0.468 21.727 1.00 96.19 300 LEU A C 1
ATOM 2310 O O . LEU A 1 300 ? -18.167 1.035 22.641 1.00 96.19 300 LEU A O 1
ATOM 2314 N N . ARG A 1 301 ? -19.650 -0.512 21.947 1.00 96.19 301 ARG A N 1
ATOM 2315 C CA . ARG A 1 301 ? -19.864 -1.083 23.279 1.00 96.19 301 ARG A CA 1
ATOM 2316 C C . ARG A 1 301 ? -20.055 -2.592 23.256 1.00 96.19 301 ARG A C 1
ATOM 2318 O O . ARG A 1 301 ? -20.564 -3.155 22.289 1.00 96.19 301 ARG A O 1
ATOM 2325 N N . ILE A 1 302 ? -19.660 -3.220 24.357 1.00 97.25 302 ILE A N 1
ATOM 2326 C CA . ILE A 1 302 ? -19.939 -4.619 24.673 1.00 97.25 302 ILE A CA 1
ATOM 2327 C C . ILE A 1 302 ? -20.798 -4.627 25.930 1.00 97.25 302 ILE A C 1
ATOM 2329 O O . ILE A 1 302 ? -20.395 -4.070 26.953 1.00 97.25 302 ILE A O 1
ATOM 2333 N N . ILE A 1 303 ? -21.966 -5.258 25.858 1.00 96.44 303 ILE A N 1
ATOM 2334 C CA . ILE A 1 303 ? -22.865 -5.440 26.999 1.00 96.44 303 ILE A CA 1
ATOM 2335 C C . ILE A 1 303 ? -22.917 -6.924 27.333 1.00 96.44 303 ILE A C 1
ATOM 2337 O O . ILE A 1 303 ? -23.274 -7.733 26.484 1.00 96.44 303 ILE A O 1
ATOM 2341 N N . ARG A 1 304 ? -22.583 -7.274 28.574 1.00 95.19 304 ARG A N 1
ATOM 2342 C CA . ARG A 1 304 ? -22.746 -8.621 29.117 1.00 95.19 304 ARG A CA 1
ATOM 2343 C C . ARG A 1 304 ? -24.087 -8.738 29.840 1.00 95.19 304 ARG A C 1
ATOM 2345 O O . ARG A 1 304 ? -24.388 -7.912 30.709 1.00 95.19 304 ARG A O 1
ATOM 2352 N N . ARG A 1 305 ? -24.855 -9.776 29.505 1.00 93.62 305 ARG A N 1
ATOM 2353 C CA . ARG A 1 305 ? -26.042 -10.241 30.238 1.00 93.62 305 ARG A CA 1
ATOM 2354 C C . ARG A 1 305 ? -25.930 -11.745 30.458 1.00 93.62 305 ARG A C 1
ATOM 2356 O O . ARG A 1 305 ? -26.059 -12.526 29.520 1.00 93.62 305 ARG A O 1
ATOM 2363 N N . GLY A 1 306 ? -25.608 -12.159 31.680 1.00 92.38 306 GLY A N 1
ATOM 2364 C CA . GLY A 1 306 ? -25.246 -13.549 31.961 1.00 92.38 306 GLY A CA 1
ATOM 2365 C C . GLY A 1 306 ? -24.044 -14.005 31.121 1.00 92.38 306 GLY A C 1
ATOM 2366 O O . GLY A 1 306 ? -22.934 -13.492 31.286 1.00 92.38 306 GLY A O 1
ATOM 2367 N N . ASN A 1 307 ? -24.263 -14.968 30.221 1.00 93.81 307 ASN A N 1
ATOM 2368 C CA . ASN A 1 307 ? -23.246 -15.471 29.285 1.00 93.81 307 ASN A CA 1
ATOM 2369 C C . ASN A 1 307 ? -23.339 -14.838 27.888 1.00 93.81 307 ASN A C 1
ATOM 2371 O O . ASN A 1 307 ? -22.506 -15.147 27.039 1.00 93.81 307 ASN A O 1
ATOM 2375 N N . ASP A 1 308 ? -24.320 -13.971 27.639 1.00 95.62 308 ASP A N 1
ATOM 2376 C CA . ASP A 1 308 ? -24.496 -13.326 26.343 1.00 95.62 308 ASP A CA 1
ATOM 2377 C C . ASP A 1 308 ? -23.753 -11.991 26.293 1.00 95.62 308 ASP A C 1
ATOM 2379 O O . ASP A 1 308 ? -23.881 -11.139 27.178 1.00 95.62 308 ASP A O 1
ATOM 2383 N N . TYR A 1 309 ? -22.977 -11.813 25.227 1.00 97.19 309 TYR A N 1
ATOM 2384 C CA . TYR A 1 309 ? -22.230 -10.601 24.923 1.00 97.19 309 TYR A CA 1
ATOM 2385 C C . TYR A 1 309 ? -22.816 -9.948 23.674 1.00 97.19 309 TYR A C 1
ATOM 2387 O O . TYR A 1 309 ? -22.729 -10.497 22.576 1.00 97.19 309 TYR A O 1
ATOM 2395 N N . PHE A 1 310 ? -23.398 -8.765 23.848 1.00 97.31 310 PHE A N 1
ATOM 2396 C CA . PHE A 1 310 ? -23.979 -7.955 22.783 1.00 97.31 310 PHE A CA 1
ATOM 2397 C C . PHE A 1 310 ? -22.943 -6.940 22.310 1.00 97.31 310 PHE A C 1
ATOM 2399 O O . PHE A 1 310 ? -22.522 -6.071 23.077 1.00 97.31 310 PHE A O 1
ATOM 2406 N N . PHE A 1 311 ? -22.545 -7.044 21.047 1.00 97.75 311 PHE A N 1
ATOM 2407 C CA . PHE A 1 311 ? -21.578 -6.154 20.413 1.00 97.75 311 PHE A CA 1
ATOM 2408 C C . PHE A 1 311 ? -22.331 -5.121 19.593 1.00 97.75 311 PHE A C 1
ATOM 2410 O O . PHE A 1 311 ? -22.951 -5.462 18.583 1.00 97.75 311 PHE A O 1
ATOM 2417 N N . GLN A 1 312 ? -22.319 -3.871 20.046 1.00 96.50 312 GLN A N 1
ATOM 2418 C CA . GLN A 1 312 ? -23.143 -2.817 19.468 1.00 96.50 312 GLN A CA 1
ATOM 2419 C C . GLN A 1 312 ? -22.305 -1.626 19.031 1.00 96.50 312 GLN A C 1
ATOM 2421 O O . GLN A 1 312 ? -21.325 -1.264 19.683 1.00 96.50 312 GLN A O 1
ATOM 2426 N N . ALA A 1 313 ? -22.719 -0.995 17.940 1.00 94.69 313 ALA A N 1
ATOM 2427 C CA . ALA A 1 313 ? -22.071 0.184 17.397 1.00 94.69 313 ALA A CA 1
ATOM 2428 C C . ALA A 1 313 ? -23.087 1.252 16.996 1.00 94.69 313 ALA A C 1
ATOM 2430 O O . ALA A 1 313 ? -24.224 0.940 16.647 1.00 94.69 313 ALA A O 1
ATOM 2431 N N . LYS A 1 314 ? -22.643 2.506 17.025 1.00 90.88 314 LYS A N 1
ATOM 2432 C CA . LYS A 1 314 ? -23.409 3.684 16.620 1.00 90.88 314 LYS A CA 1
ATOM 2433 C C . LYS A 1 314 ? -22.468 4.686 15.954 1.00 90.88 314 LYS A C 1
ATOM 2435 O O . LYS A 1 314 ? -21.381 4.937 16.478 1.00 90.88 314 LYS A O 1
ATOM 2440 N N . ILE A 1 315 ? -22.873 5.254 14.818 1.00 88.25 315 ILE A N 1
ATOM 2441 C CA . ILE A 1 315 ? -22.207 6.424 14.240 1.00 88.25 315 ILE A CA 1
ATOM 2442 C C . ILE A 1 315 ? -22.435 7.567 15.211 1.00 88.25 315 ILE A C 1
ATOM 2444 O O . ILE A 1 315 ? -23.568 7.988 15.450 1.00 88.25 315 ILE A O 1
ATOM 2448 N N . GLU A 1 316 ? -21.348 8.084 15.763 1.00 78.81 316 GLU A N 1
ATOM 2449 C CA . GLU A 1 316 ? -21.420 9.253 16.609 1.00 78.81 316 GLU A CA 1
ATOM 2450 C C . GLU A 1 316 ? -20.727 10.420 15.921 1.00 78.81 316 GLU A C 1
ATOM 2452 O O . GLU A 1 316 ? -19.522 10.441 15.663 1.00 78.81 316 GLU A O 1
ATOM 2457 N N . ASN A 1 317 ? -21.553 11.407 15.598 1.00 63.72 317 ASN A N 1
ATOM 2458 C CA . ASN A 1 317 ? -21.126 12.729 15.204 1.00 63.72 317 ASN A CA 1
ATOM 2459 C C . ASN A 1 317 ? -21.650 13.662 16.296 1.00 63.72 317 ASN A C 1
ATOM 2461 O O . ASN A 1 317 ? -22.829 14.023 16.248 1.00 63.72 317 ASN A O 1
ATOM 2465 N N . PRO A 1 318 ? -20.869 13.968 17.348 1.00 51.81 318 PRO A N 1
ATOM 2466 C CA . PRO A 1 318 ? -21.365 14.824 18.412 1.00 51.81 318 PRO A CA 1
ATOM 2467 C C . PRO A 1 318 ? -21.820 16.141 17.773 1.00 51.81 318 PRO A C 1
ATOM 2469 O O . PRO A 1 318 ? -21.006 16.874 17.216 1.00 51.81 318 PRO A O 1
ATOM 2472 N N . VAL A 1 319 ? -23.130 16.416 17.847 1.00 39.34 319 VAL A N 1
ATOM 2473 C CA . VAL A 1 319 ? -23.908 17.466 17.140 1.00 39.34 319 VAL A CA 1
ATOM 2474 C C . VAL A 1 319 ? -23.475 18.909 17.499 1.00 39.34 319 VAL A C 1
ATOM 2476 O O . VAL A 1 319 ? -24.165 19.889 17.258 1.00 39.34 319 VAL A O 1
ATOM 2479 N N . GLY A 1 320 ? -22.275 19.085 18.042 1.00 40.28 320 GLY A N 1
ATOM 2480 C CA . GLY A 1 320 ? -21.626 20.367 18.246 1.00 40.28 320 GLY A CA 1
ATOM 2481 C C . GLY A 1 320 ? -20.128 20.276 17.995 1.00 40.28 320 GLY A C 1
ATOM 2482 O O . GLY A 1 320 ? -19.376 20.670 18.874 1.00 40.28 320 GLY A O 1
ATOM 2483 N N . GLY A 1 321 ? -19.674 19.774 16.839 1.00 41.03 321 GLY A N 1
ATOM 2484 C CA . GLY A 1 321 ? -18.244 19.703 16.484 1.00 41.03 321 GLY A CA 1
ATOM 2485 C C . GLY A 1 321 ? -17.474 21.002 16.779 1.00 41.03 321 GLY A C 1
ATOM 2486 O O . GLY A 1 321 ? -16.404 20.951 17.380 1.00 41.03 321 GLY A O 1
ATOM 2487 N N . CYS A 1 322 ? -18.091 22.166 16.532 1.00 41.62 322 CYS A N 1
ATOM 2488 C CA . CYS A 1 322 ? -17.565 23.473 16.945 1.00 41.62 322 CYS A CA 1
ATOM 2489 C C . CYS A 1 322 ? -17.633 23.718 18.465 1.00 41.62 322 CYS A C 1
ATOM 2491 O O . CYS A 1 322 ? -16.655 24.154 19.060 1.00 41.62 322 CYS A O 1
ATOM 2493 N N . LEU A 1 323 ? -18.758 23.432 19.127 1.00 44.84 323 LEU A N 1
ATOM 2494 C CA . LEU A 1 323 ? -18.942 23.726 20.553 1.00 44.84 323 LEU A CA 1
ATOM 2495 C C . LEU A 1 323 ? -18.125 22.787 21.456 1.00 44.84 323 LEU A C 1
ATOM 2497 O O . LEU A 1 323 ? -17.555 23.239 22.436 1.00 44.84 323 LEU A O 1
ATOM 2501 N N . VAL A 1 324 ? -18.003 21.500 21.122 1.00 51.69 324 VAL A N 1
ATOM 2502 C CA . VAL A 1 324 ? -17.156 20.529 21.834 1.00 51.69 324 VAL A CA 1
ATOM 2503 C C . VAL A 1 324 ? -15.677 20.812 21.576 1.00 51.69 324 VAL A C 1
ATOM 2505 O O . VAL A 1 324 ? -14.891 20.706 22.512 1.00 51.69 324 VAL A O 1
ATOM 2508 N N . ALA A 1 325 ? -15.281 21.223 20.363 1.00 48.72 325 ALA A N 1
ATOM 2509 C CA . ALA A 1 325 ? -13.916 21.682 20.094 1.00 48.72 325 ALA A CA 1
ATOM 2510 C C . ALA A 1 325 ? -13.575 22.950 20.896 1.00 48.72 325 ALA A C 1
ATOM 2512 O O . ALA A 1 325 ? -12.524 22.994 21.529 1.00 48.72 325 ALA A O 1
ATOM 2513 N N . VAL A 1 326 ? -14.487 23.928 20.958 1.00 51.78 326 VAL A N 1
ATOM 2514 C CA . VAL A 1 326 ? -14.351 25.143 21.782 1.00 51.78 326 VAL A CA 1
ATOM 2515 C C . VAL A 1 326 ? -14.301 24.797 23.272 1.00 51.78 326 VAL A C 1
ATOM 2517 O O . VAL A 1 326 ? -13.378 25.219 23.961 1.00 51.78 326 VAL A O 1
ATOM 2520 N N . LEU A 1 327 ? -15.223 23.965 23.769 1.00 53.69 327 LEU A N 1
ATOM 2521 C CA . LEU A 1 327 ? -15.259 23.512 25.164 1.00 53.69 327 LEU A CA 1
ATOM 2522 C C . LEU A 1 327 ? -14.032 22.660 25.528 1.00 53.69 327 LEU A C 1
ATOM 2524 O O . LEU A 1 327 ? -13.607 22.682 26.680 1.00 53.69 327 LEU A O 1
ATOM 2528 N N . LYS A 1 328 ? -13.426 21.933 24.581 1.00 52.31 328 LYS A N 1
ATOM 2529 C CA . LYS A 1 328 ? -12.154 21.214 24.779 1.00 52.31 328 LYS A CA 1
ATOM 2530 C C . LYS A 1 328 ? -10.947 22.149 24.749 1.00 52.31 328 LYS A C 1
ATOM 2532 O O . LYS A 1 328 ? -10.080 21.997 25.604 1.00 52.31 328 LYS A O 1
ATOM 2537 N N . ALA A 1 329 ? -10.907 23.125 23.840 1.00 49.88 329 ALA A N 1
ATOM 2538 C CA . ALA A 1 329 ? -9.838 24.124 23.760 1.00 49.88 329 ALA A CA 1
ATOM 2539 C C . ALA A 1 329 ? -9.716 24.948 25.054 1.00 49.88 329 ALA A C 1
ATOM 2541 O O . ALA A 1 329 ? -8.616 25.337 25.432 1.00 49.88 329 ALA A O 1
ATOM 2542 N N . ILE A 1 330 ? -10.829 25.141 25.772 1.00 42.91 330 ILE A N 1
ATOM 2543 C CA . ILE A 1 330 ? -10.871 25.819 27.080 1.00 42.91 330 ILE A CA 1
ATOM 2544 C C . ILE A 1 330 ? -10.946 24.855 28.283 1.00 42.91 330 ILE A C 1
ATOM 2546 O O . ILE A 1 330 ? -11.178 25.289 29.407 1.00 42.91 330 ILE A O 1
ATOM 2550 N N . GLY A 1 331 ? -10.753 23.544 28.081 1.00 43.09 331 GLY A N 1
ATOM 2551 C CA . GLY A 1 331 ? -10.631 22.555 29.166 1.00 43.09 331 GLY A CA 1
ATOM 2552 C C . GLY A 1 331 ? -11.923 22.189 29.919 1.00 43.09 331 GLY A C 1
ATOM 2553 O O . GLY A 1 331 ? -11.856 21.591 30.997 1.00 43.09 331 GLY A O 1
ATOM 2554 N N . LEU A 1 332 ? -13.095 22.516 29.370 1.00 41.12 332 LEU A N 1
ATOM 2555 C CA . LEU A 1 332 ? -14.412 22.365 30.005 1.00 41.12 332 LEU A CA 1
ATOM 2556 C C . LEU A 1 332 ? -15.199 21.109 29.590 1.00 41.12 332 LEU A C 1
ATOM 2558 O O . LEU A 1 332 ? -16.178 20.773 30.253 1.00 41.12 332 LEU A O 1
ATOM 2562 N N . TYR A 1 333 ? -14.792 20.366 28.555 1.00 52.09 333 TYR A N 1
ATOM 2563 C CA . TYR A 1 333 ? -15.479 19.120 28.176 1.00 52.09 333 TYR A CA 1
ATOM 2564 C C . TYR A 1 333 ? -14.816 17.881 28.802 1.00 52.09 333 TYR A C 1
ATOM 2566 O O . TYR A 1 333 ? -13.817 17.368 28.297 1.00 52.09 333 TYR A O 1
ATOM 2574 N N . LYS A 1 334 ? -15.386 17.397 29.914 1.00 50.16 334 LYS A N 1
ATOM 2575 C CA . LYS A 1 334 ? -14.911 16.222 30.679 1.00 50.16 334 LYS A CA 1
ATOM 2576 C C . LYS A 1 334 ? -15.943 15.081 30.761 1.00 50.16 334 LYS A C 1
ATOM 2578 O O . LYS A 1 334 ? -15.789 14.186 31.587 1.00 50.16 334 LYS A O 1
ATOM 2583 N N . GLY A 1 335 ? -17.000 15.140 29.949 1.00 52.94 335 GLY A N 1
ATOM 2584 C CA . GLY A 1 335 ? -18.169 14.261 30.049 1.00 52.94 335 GLY A CA 1
ATOM 2585 C C . GLY A 1 335 ? -18.080 12.960 29.249 1.00 52.94 335 GLY A C 1
ATOM 2586 O O . GLY A 1 335 ? -17.300 12.830 28.305 1.00 52.94 335 GLY A O 1
ATOM 2587 N N . GLU A 1 336 ? -18.919 12.007 29.647 1.00 58.12 336 GLU A N 1
ATOM 2588 C CA . GLU A 1 336 ? -19.348 10.872 28.829 1.00 58.12 336 GLU A CA 1
ATOM 2589 C C . GLU A 1 336 ? -20.011 11.378 27.538 1.00 58.12 336 GLU A C 1
ATOM 2591 O O . GLU A 1 336 ? -20.697 12.405 27.548 1.00 58.12 336 GLU A O 1
ATOM 2596 N N . LEU A 1 337 ? -19.803 10.671 26.425 1.00 62.72 337 LEU A N 1
ATOM 2597 C CA . LEU A 1 337 ? -20.535 10.953 25.196 1.00 62.72 337 LEU A CA 1
ATOM 2598 C C . LEU A 1 337 ? -22.031 10.702 25.432 1.00 62.72 337 LEU A C 1
ATOM 2600 O O . LEU A 1 337 ? -22.427 9.683 26.008 1.00 62.72 337 LEU A O 1
ATOM 2604 N N . LYS A 1 338 ? -22.867 11.673 25.057 1.00 64.00 338 LYS A N 1
ATOM 2605 C CA . LYS A 1 338 ? -24.299 11.647 25.367 1.00 64.00 338 LYS A CA 1
ATOM 2606 C C . LYS A 1 338 ? -24.939 10.415 24.718 1.00 64.00 338 LYS A C 1
ATOM 2608 O O . LYS A 1 338 ? -24.909 10.276 23.503 1.00 64.00 338 LYS A O 1
ATOM 2613 N N . GLY A 1 339 ? -25.564 9.567 25.532 1.00 73.31 339 GLY A N 1
ATOM 2614 C CA . GLY A 1 339 ? -26.284 8.381 25.062 1.00 73.31 339 GLY A CA 1
ATOM 2615 C C . GLY A 1 339 ? -25.433 7.117 24.897 1.00 73.31 339 GLY A C 1
ATOM 2616 O O . GLY A 1 339 ? -25.888 6.140 24.294 1.00 73.31 339 GLY A O 1
ATOM 2617 N N . THR A 1 340 ? -24.216 7.091 25.462 1.00 82.38 340 THR A N 1
ATOM 2618 C CA . THR A 1 340 ? -23.336 5.903 25.445 1.00 82.38 340 THR A CA 1
ATOM 2619 C C . THR A 1 340 ? -24.054 4.647 25.968 1.00 82.38 340 THR A C 1
ATOM 2621 O O . THR A 1 340 ? -23.879 3.551 25.432 1.00 82.38 340 THR A O 1
ATOM 2624 N N . TRP A 1 341 ? -24.917 4.799 26.977 1.00 89.31 341 TRP A N 1
ATOM 2625 C CA . TRP A 1 341 ? -25.651 3.697 27.613 1.00 89.31 341 TRP A CA 1
ATOM 2626 C C . TRP A 1 341 ? -27.151 3.661 27.311 1.00 89.31 341 TRP A C 1
ATOM 2628 O O . TRP A 1 341 ? -27.876 2.916 27.972 1.00 89.31 341 TRP A O 1
ATOM 2638 N N . ASP A 1 342 ? -27.626 4.414 26.318 1.00 85.88 342 ASP A N 1
ATOM 2639 C CA . ASP A 1 342 ? -29.040 4.387 25.934 1.00 85.88 342 ASP A CA 1
ATOM 2640 C C . ASP A 1 342 ? -29.444 2.967 25.519 1.00 85.88 342 ASP A C 1
ATOM 2642 O O . ASP A 1 342 ? -28.699 2.274 24.813 1.00 85.88 342 ASP A O 1
ATOM 2646 N N . ASN A 1 343 ? -30.597 2.518 26.021 1.00 83.31 343 ASN A N 1
ATOM 2647 C CA . ASN A 1 343 ? -31.157 1.179 25.810 1.00 83.31 343 ASN A CA 1
ATOM 2648 C C . ASN A 1 343 ? -30.200 0.024 26.172 1.00 83.31 343 ASN A C 1
ATOM 2650 O O . ASN A 1 343 ? -30.358 -1.095 25.697 1.00 83.31 343 ASN A O 1
ATOM 2654 N N . SER A 1 344 ? -29.196 0.254 27.032 1.00 85.69 344 SER A N 1
ATOM 2655 C CA . SER A 1 344 ? -28.242 -0.804 27.401 1.00 85.69 344 SER A CA 1
ATOM 2656 C C . SER A 1 344 ? -28.862 -1.926 28.233 1.00 85.69 344 SER A C 1
ATOM 2658 O O . SER A 1 344 ? -28.246 -2.975 28.396 1.00 85.69 344 SER A O 1
ATOM 2660 N N . ASP A 1 345 ? -30.024 -1.677 28.839 1.00 82.50 345 ASP A N 1
ATOM 2661 C CA . ASP A 1 345 ? -30.706 -2.625 29.726 1.00 82.50 345 ASP A CA 1
ATOM 2662 C C . ASP A 1 345 ? -31.528 -3.652 28.944 1.00 82.50 345 ASP A C 1
ATOM 2664 O O . ASP A 1 345 ? -31.734 -4.764 29.423 1.00 82.50 345 ASP A O 1
ATOM 2668 N N . THR A 1 346 ? -31.908 -3.301 27.716 1.00 81.56 346 THR A N 1
ATOM 2669 C CA . THR A 1 346 ? -32.628 -4.136 26.749 1.00 81.56 346 THR A CA 1
ATOM 2670 C C . THR A 1 346 ? -31.942 -4.015 25.384 1.00 81.56 346 THR A C 1
ATOM 2672 O O . THR A 1 346 ? -32.477 -3.384 24.477 1.00 81.56 346 THR A O 1
ATOM 2675 N N . PRO A 1 347 ? -30.712 -4.548 25.234 1.00 80.81 347 PRO A N 1
ATOM 2676 C CA . PRO A 1 347 ? -29.980 -4.428 23.981 1.00 80.81 347 PRO A CA 1
ATOM 2677 C C . PRO A 1 347 ? -30.743 -5.119 22.846 1.00 80.81 347 PRO A C 1
ATOM 2679 O O . PRO A 1 347 ? -31.124 -6.285 22.963 1.00 80.81 347 PRO A O 1
ATOM 2682 N N . ASP A 1 348 ? -30.946 -4.392 21.749 1.00 77.12 348 ASP A N 1
ATOM 2683 C CA . ASP A 1 348 ? -31.698 -4.878 20.595 1.00 77.12 348 ASP A CA 1
ATOM 2684 C C . ASP A 1 348 ? -31.085 -6.151 19.978 1.00 77.12 348 ASP A C 1
ATOM 2686 O O . ASP A 1 348 ? -29.862 -6.343 20.013 1.00 77.12 348 ASP A O 1
ATOM 2690 N N . PRO A 1 349 ? -31.898 -7.028 19.361 1.00 76.38 349 PRO A N 1
ATOM 2691 C CA . PRO A 1 349 ? -31.389 -8.175 18.621 1.00 76.38 349 PRO A CA 1
ATOM 2692 C C . PRO A 1 349 ? -30.612 -7.743 17.365 1.00 76.38 349 PRO A C 1
ATOM 2694 O O . PRO A 1 349 ? -30.660 -6.591 16.923 1.00 76.38 349 PRO A O 1
ATOM 2697 N N . VAL A 1 350 ? -29.873 -8.686 16.772 1.00 79.56 350 VAL A N 1
ATOM 2698 C CA . VAL A 1 350 ? -29.068 -8.443 15.563 1.00 79.56 350 VAL A CA 1
ATOM 2699 C C . VAL A 1 350 ? -29.935 -7.850 14.445 1.00 79.56 350 VAL A C 1
ATOM 2701 O O . VAL A 1 350 ? -30.968 -8.410 14.089 1.00 79.56 350 VAL A O 1
ATOM 2704 N N . GLY A 1 351 ? -29.493 -6.724 13.873 1.00 65.81 351 GLY A N 1
ATOM 2705 C CA . GLY A 1 351 ? -30.101 -6.117 12.681 1.00 65.81 351 GLY A CA 1
ATOM 2706 C C . GLY A 1 351 ? -31.343 -5.240 12.897 1.00 65.81 351 GLY A C 1
ATOM 2707 O O . GLY A 1 351 ? -31.860 -4.721 11.912 1.00 65.81 351 GLY A O 1
ATOM 2708 N N . ALA A 1 352 ? -31.807 -5.032 14.134 1.00 60.88 352 ALA A N 1
ATOM 2709 C CA . ALA A 1 352 ? -33.042 -4.282 14.404 1.00 60.88 352 ALA A CA 1
ATOM 2710 C C . ALA A 1 352 ? -32.933 -2.745 14.249 1.00 60.88 352 ALA A C 1
ATOM 2712 O O . ALA A 1 352 ? -33.953 -2.092 14.045 1.00 60.88 352 ALA A O 1
ATOM 2713 N N . ALA A 1 353 ? -31.724 -2.172 14.308 1.00 68.56 353 ALA A N 1
ATOM 2714 C CA . ALA A 1 353 ? -31.472 -0.729 14.204 1.00 68.56 353 ALA A CA 1
ATOM 2715 C C . ALA A 1 353 ? -30.506 -0.383 13.053 1.00 68.56 353 ALA A C 1
ATOM 2717 O O . ALA A 1 353 ? -29.706 -1.223 12.619 1.00 68.56 353 ALA A O 1
ATOM 2718 N N . ASP A 1 354 ? -30.560 0.860 12.562 1.00 79.56 354 ASP A N 1
ATOM 2719 C CA . ASP A 1 354 ? -29.504 1.434 11.720 1.00 79.56 354 ASP A CA 1
ATOM 2720 C C . ASP A 1 354 ? -28.393 2.039 12.601 1.00 79.56 354 ASP A C 1
ATOM 2722 O O . ASP A 1 354 ? -28.522 2.126 13.821 1.00 79.56 354 ASP A O 1
ATOM 2726 N N . PHE A 1 355 ? -27.262 2.425 12.010 1.00 88.94 355 PHE A N 1
ATOM 2727 C CA . PHE A 1 355 ? -26.146 2.977 12.785 1.00 88.94 355 PHE A CA 1
ATOM 2728 C C . PHE A 1 355 ? -26.385 4.410 13.298 1.00 88.94 355 PHE A C 1
ATOM 2730 O O . PHE A 1 355 ? -25.484 4.967 13.924 1.00 88.94 355 PHE A O 1
ATOM 2737 N N . LYS A 1 356 ? -27.553 5.030 13.064 1.00 84.62 356 LYS A N 1
ATOM 2738 C CA . LYS A 1 356 ? -27.909 6.307 13.710 1.00 84.62 356 LYS A CA 1
ATOM 2739 C C . LYS A 1 356 ? -28.246 6.094 15.184 1.00 84.62 356 LYS A C 1
ATOM 2741 O O . LYS A 1 356 ? -28.033 6.999 15.991 1.00 84.62 356 LYS A O 1
ATOM 2746 N N . ASP A 1 357 ? -28.688 4.887 15.526 1.00 86.06 357 ASP A N 1
ATOM 2747 C CA . ASP A 1 357 ? -28.858 4.394 16.886 1.00 86.06 357 ASP A CA 1
ATOM 2748 C C . ASP A 1 357 ? -27.913 3.217 17.172 1.00 86.06 357 ASP A C 1
ATOM 2750 O O . ASP A 1 357 ? -26.997 2.911 16.404 1.00 86.06 357 ASP A O 1
ATOM 2754 N N . TRP A 1 358 ? -28.064 2.599 18.344 1.00 89.81 358 TRP A N 1
ATOM 2755 C CA . TRP A 1 358 ? -27.266 1.439 18.721 1.00 89.81 358 TRP A CA 1
ATOM 2756 C C . TRP A 1 358 ? -27.693 0.212 17.919 1.00 89.81 358 TRP A C 1
ATOM 2758 O O . TRP A 1 358 ? -28.733 -0.382 18.178 1.00 89.81 358 TRP A O 1
ATOM 2768 N N . LYS A 1 359 ? -26.844 -0.213 16.985 1.00 92.12 359 LYS A N 1
ATOM 2769 C CA . LYS A 1 359 ? -27.040 -1.428 16.196 1.00 92.12 359 LYS A CA 1
ATOM 2770 C C . LYS A 1 359 ? -26.226 -2.585 16.755 1.00 92.12 359 LYS A C 1
ATOM 2772 O O . LYS A 1 359 ? -25.005 -2.482 16.872 1.00 92.12 359 LYS A O 1
ATOM 2777 N N . THR A 1 360 ? -26.882 -3.710 17.029 1.00 95.50 360 THR A N 1
ATOM 2778 C CA . THR A 1 360 ? -26.211 -4.969 17.386 1.00 95.50 360 THR A CA 1
ATOM 2779 C C . THR A 1 360 ? -25.627 -5.641 16.147 1.00 95.50 360 THR A C 1
ATOM 2781 O O . THR A 1 360 ? -26.359 -6.006 15.225 1.00 95.50 360 THR A O 1
ATOM 2784 N N . VAL A 1 361 ? -24.302 -5.809 16.142 1.00 96.31 361 VAL A N 1
ATOM 2785 C CA . VAL A 1 361 ? -23.532 -6.488 15.087 1.00 96.31 361 VAL A CA 1
ATOM 2786 C C . VAL A 1 361 ? -23.496 -7.996 15.324 1.00 96.31 361 VAL A C 1
ATOM 2788 O O . VAL A 1 361 ? -23.632 -8.765 14.378 1.00 96.31 361 VAL A O 1
ATOM 2791 N N . ALA A 1 362 ? -23.344 -8.425 16.580 1.00 97.12 362 ALA A N 1
ATOM 2792 C CA . ALA A 1 362 ? -23.421 -9.832 16.960 1.00 97.12 362 ALA A CA 1
ATOM 2793 C C . ALA A 1 362 ? -23.879 -9.995 18.413 1.00 97.12 362 ALA A C 1
ATOM 2795 O O . ALA A 1 362 ? -23.678 -9.104 19.245 1.00 97.12 362 ALA A O 1
ATOM 2796 N N . VAL A 1 363 ? -24.429 -11.171 18.710 1.00 97.19 363 VAL A N 1
ATOM 2797 C CA . VAL A 1 363 ? -24.632 -11.670 20.072 1.00 97.19 363 VAL A CA 1
ATOM 2798 C C . VAL A 1 363 ? -23.864 -12.978 20.192 1.00 97.19 363 VAL A C 1
ATOM 2800 O O . VAL A 1 363 ? -24.071 -13.886 19.390 1.00 97.19 363 VAL A O 1
ATOM 2803 N N . VAL A 1 364 ? -22.954 -13.063 21.160 1.00 97.31 364 VAL A N 1
ATOM 2804 C CA . VAL A 1 364 ? -22.100 -14.240 21.360 1.00 97.31 364 VAL A CA 1
ATOM 2805 C C . VAL A 1 364 ? -22.345 -14.804 22.747 1.00 97.31 364 VAL A C 1
ATOM 2807 O O . VAL A 1 364 ? -22.155 -14.103 23.740 1.00 97.31 364 VAL A O 1
ATOM 2810 N N . ASN A 1 365 ? -22.717 -16.080 22.816 1.00 96.31 365 ASN A N 1
ATOM 2811 C CA . ASN A 1 365 ? -22.803 -16.802 24.077 1.00 96.31 365 ASN A CA 1
ATOM 2812 C C . ASN A 1 365 ? -21.419 -17.358 24.446 1.00 96.31 365 ASN A C 1
ATOM 2814 O O . ASN A 1 365 ? -20.856 -18.177 23.718 1.00 96.31 365 ASN A O 1
ATOM 2818 N N . LYS A 1 366 ? -20.854 -16.902 25.564 1.00 94.69 366 LYS A N 1
ATOM 2819 C CA . LYS A 1 366 ? -19.549 -17.344 26.066 1.00 94.69 366 LYS A CA 1
ATOM 2820 C C . LYS A 1 366 ? -19.602 -17.461 27.586 1.00 94.69 366 LYS A C 1
ATOM 2822 O O . LYS A 1 366 ? -19.753 -16.475 28.301 1.00 94.69 366 LYS A O 1
ATOM 2827 N N . ALA A 1 367 ? -19.471 -18.687 28.081 1.00 89.75 367 ALA A N 1
ATOM 2828 C CA . ALA A 1 367 ? -19.369 -18.944 29.511 1.00 89.75 367 ALA A CA 1
ATOM 2829 C C . ALA A 1 367 ? -17.970 -18.590 30.046 1.00 89.75 367 ALA A C 1
ATOM 2831 O O . ALA A 1 367 ? -16.968 -18.735 29.344 1.00 89.75 367 ALA A O 1
ATOM 2832 N N . GLY A 1 368 ? -17.910 -18.176 31.313 1.00 86.69 368 GLY A N 1
ATOM 2833 C CA . GLY A 1 368 ? -16.670 -17.852 32.024 1.00 86.69 368 GLY A CA 1
ATOM 2834 C C . GLY A 1 368 ? -16.623 -16.413 32.540 1.00 86.69 368 GLY A C 1
ATOM 2835 O O . GLY A 1 368 ? -17.448 -15.567 32.185 1.00 86.69 368 GLY A O 1
ATOM 2836 N N . SER A 1 369 ? -15.655 -16.133 33.411 1.00 90.94 369 SER A N 1
ATOM 2837 C CA . SER A 1 369 ? -15.383 -14.769 33.871 1.00 90.94 369 SER A CA 1
ATOM 2838 C C . SER A 1 369 ? -14.298 -14.149 32.993 1.00 90.94 369 SER A C 1
ATOM 2840 O O . SER A 1 369 ? -13.211 -14.721 32.886 1.00 90.94 369 SER A O 1
ATOM 2842 N N . PRO A 1 370 ? -14.559 -12.994 32.360 1.00 94.88 370 PRO A N 1
ATOM 2843 C CA . PRO A 1 370 ? -13.533 -12.304 31.604 1.00 94.88 370 PRO A CA 1
ATOM 2844 C C . PRO A 1 370 ? -12.418 -11.836 32.545 1.00 94.88 370 PRO A C 1
ATOM 2846 O O . PRO A 1 370 ? -12.652 -11.490 33.704 1.00 94.88 370 PRO A O 1
ATOM 2849 N N . VAL A 1 371 ? -11.197 -11.804 32.026 1.00 95.19 371 VAL A N 1
ATOM 2850 C CA . VAL A 1 371 ? -9.977 -11.442 32.759 1.00 95.19 371 VAL A CA 1
ATOM 2851 C C . VAL A 1 371 ? -9.444 -10.068 32.359 1.00 95.19 371 VAL A C 1
ATOM 2853 O O . VAL A 1 371 ? -8.798 -9.411 33.172 1.00 95.19 371 VAL A O 1
ATOM 2856 N N . ALA A 1 372 ? -9.769 -9.594 31.152 1.00 96.19 372 ALA A N 1
ATOM 2857 C CA . ALA A 1 372 ? -9.409 -8.262 30.674 1.00 96.19 372 ALA A CA 1
ATOM 2858 C C . ALA A 1 372 ? -10.462 -7.700 29.707 1.00 96.19 372 ALA A C 1
ATOM 2860 O O . ALA A 1 372 ? -11.149 -8.442 29.004 1.00 96.19 372 ALA A O 1
ATOM 2861 N N . VAL A 1 373 ? -10.566 -6.374 29.666 1.00 97.44 373 VAL A N 1
ATOM 2862 C CA . VAL A 1 373 ? -11.333 -5.603 28.676 1.00 97.44 373 VAL A CA 1
ATOM 2863 C C . VAL A 1 373 ? -10.510 -4.399 28.251 1.00 97.44 373 VAL A C 1
ATOM 2865 O O . VAL A 1 373 ? -9.723 -3.880 29.049 1.00 97.44 373 VAL A O 1
ATOM 2868 N N . GLY A 1 374 ? -10.682 -3.930 27.021 1.00 96.62 374 GLY A N 1
ATOM 2869 C CA . GLY A 1 374 ? -9.890 -2.798 26.564 1.00 96.62 374 GLY A CA 1
ATOM 2870 C C . GLY A 1 374 ? -10.017 -2.472 25.090 1.00 96.62 374 GLY A C 1
ATOM 2871 O O . GLY A 1 374 ? -10.899 -2.981 24.408 1.00 96.62 374 GLY A O 1
ATOM 2872 N N . ASN A 1 375 ? -9.094 -1.636 24.625 1.00 97.19 375 ASN A N 1
ATOM 2873 C CA . ASN A 1 375 ? -8.906 -1.241 23.236 1.00 97.19 375 ASN A CA 1
ATOM 2874 C C . ASN A 1 375 ? -7.694 -1.965 22.639 1.00 97.19 375 ASN A C 1
ATOM 2876 O O . ASN A 1 375 ? -6.714 -2.213 23.348 1.00 97.19 375 ASN A O 1
ATOM 2880 N N . PHE A 1 376 ? -7.716 -2.251 21.340 1.00 96.81 376 PHE A N 1
ATOM 2881 C CA . PHE A 1 376 ? -6.624 -2.958 20.667 1.00 96.81 376 PHE A CA 1
ATOM 2882 C C . PHE A 1 376 ? -6.429 -2.512 19.213 1.00 96.81 376 PHE A C 1
ATOM 2884 O O . PHE A 1 376 ? -7.351 -2.002 18.570 1.00 96.81 376 PHE A O 1
ATOM 2891 N N . VAL A 1 377 ? -5.232 -2.764 18.681 1.00 96.62 377 VAL A N 1
ATOM 2892 C CA . VAL A 1 377 ? -4.932 -2.732 17.242 1.00 96.62 377 VAL A CA 1
ATOM 2893 C C . VAL A 1 377 ? -4.261 -4.045 16.867 1.00 96.62 377 VAL A C 1
ATOM 2895 O O . VAL A 1 377 ? -3.184 -4.349 17.363 1.00 96.62 377 VAL A O 1
ATOM 2898 N N . ASN A 1 378 ? -4.894 -4.823 15.998 1.00 94.19 378 ASN A N 1
ATOM 2899 C CA . ASN A 1 378 ? -4.372 -6.065 15.443 1.00 94.19 378 ASN A CA 1
ATOM 2900 C C . ASN A 1 378 ? -4.064 -5.853 13.957 1.00 94.19 378 ASN A C 1
ATOM 2902 O O . ASN A 1 378 ? -4.950 -5.487 13.184 1.00 94.19 378 ASN A O 1
ATOM 2906 N N . LYS A 1 379 ? -2.819 -6.094 13.557 1.00 91.44 379 LYS A N 1
ATOM 2907 C CA . LYS A 1 379 ? -2.360 -6.004 12.168 1.00 91.44 379 LYS A CA 1
ATOM 2908 C C . LYS A 1 379 ? -2.020 -7.414 11.692 1.00 91.44 379 LYS A C 1
ATOM 2910 O O . LYS A 1 379 ? -1.153 -8.051 12.284 1.00 91.44 379 LYS A O 1
ATOM 2915 N N . LYS A 1 380 ? -2.703 -7.913 10.659 1.00 83.88 380 LYS A N 1
ATOM 2916 C CA . LYS A 1 380 ? -2.580 -9.316 10.228 1.00 83.88 380 LYS A CA 1
ATOM 2917 C C . LYS A 1 380 ? -1.542 -9.545 9.124 1.00 83.88 380 LYS A C 1
ATOM 2919 O O . LYS A 1 380 ? -1.130 -10.687 8.949 1.00 83.88 380 LYS A O 1
ATOM 2924 N N . ASP A 1 381 ? -1.128 -8.499 8.404 1.00 79.06 381 ASP A N 1
ATOM 2925 C CA . ASP A 1 381 ? -0.198 -8.609 7.267 1.00 79.06 381 ASP A CA 1
ATOM 2926 C C . ASP A 1 381 ? 0.774 -7.418 7.156 1.00 79.06 381 ASP A C 1
ATOM 2928 O O . ASP A 1 381 ? 0.500 -6.319 7.644 1.00 79.06 381 ASP A O 1
ATOM 2932 N N . HIS A 1 382 ? 1.894 -7.608 6.465 1.00 72.38 382 HIS A N 1
ATOM 2933 C CA . HIS A 1 382 ? 2.821 -6.560 6.015 1.00 72.38 382 HIS A CA 1
ATOM 2934 C C . HIS A 1 382 ? 2.417 -6.100 4.597 1.00 72.38 382 HIS A C 1
ATOM 2936 O O . HIS A 1 382 ? 1.830 -6.901 3.877 1.00 72.38 382 HIS A O 1
ATOM 2942 N N . PRO A 1 383 ? 2.680 -4.855 4.134 1.00 78.00 383 PRO A N 1
ATOM 2943 C CA . PRO A 1 383 ? 3.419 -3.736 4.717 1.00 78.00 383 PRO A CA 1
ATOM 2944 C C . PRO A 1 383 ? 2.535 -2.511 5.002 1.00 78.00 383 PRO A C 1
ATOM 2946 O O . PRO A 1 383 ? 2.726 -1.450 4.416 1.00 78.00 383 PRO A O 1
ATOM 2949 N N . HIS A 1 384 ? 1.549 -2.622 5.892 1.00 88.75 384 HIS A N 1
ATOM 2950 C CA . HIS A 1 384 ? 0.664 -1.490 6.186 1.00 88.75 384 HIS A CA 1
ATOM 2951 C C . HIS A 1 384 ? 0.798 -0.939 7.607 1.00 88.75 384 HIS A C 1
ATOM 2953 O O . HIS A 1 384 ? 1.294 -1.600 8.521 1.00 88.75 384 HIS A O 1
ATOM 2959 N N . MET A 1 385 ? 0.379 0.310 7.764 1.00 91.81 385 MET A N 1
ATOM 2960 C CA . MET A 1 385 ? 0.202 1.004 9.027 1.00 91.81 385 MET A CA 1
ATOM 2961 C C . MET A 1 385 ? -1.284 1.025 9.372 1.00 91.81 385 MET A C 1
ATOM 2963 O O . MET A 1 385 ? -2.125 1.267 8.504 1.00 91.81 385 MET A O 1
ATOM 2967 N N . CYS A 1 386 ? -1.589 0.841 10.654 1.00 94.12 386 CYS A N 1
ATOM 2968 C CA . CYS A 1 386 ? -2.899 1.133 11.224 1.00 94.12 386 CYS A CA 1
ATOM 2969 C C . CYS A 1 386 ? -2.726 2.076 12.419 1.00 94.12 386 CYS A C 1
ATOM 2971 O O . CYS A 1 386 ? -2.023 1.746 13.375 1.00 94.12 386 CYS A O 1
ATOM 2973 N N . ASP A 1 387 ? -3.375 3.236 12.365 1.00 94.88 387 ASP A N 1
ATOM 2974 C CA . ASP A 1 387 ? -3.516 4.181 13.472 1.00 94.88 387 ASP A CA 1
ATOM 2975 C C . ASP A 1 387 ? -4.988 4.245 13.877 1.00 94.88 387 ASP A C 1
ATOM 2977 O O . ASP A 1 387 ? -5.835 4.747 13.127 1.00 94.88 387 ASP A O 1
ATOM 2981 N N . ALA A 1 388 ? -5.282 3.726 15.066 1.00 95.75 388 ALA A N 1
ATOM 2982 C CA . ALA A 1 388 ? -6.604 3.788 15.663 1.00 95.75 388 ALA A CA 1
ATOM 2983 C C . ALA A 1 388 ? -6.619 4.764 16.839 1.00 95.75 388 ALA A C 1
ATOM 2985 O O . ALA A 1 388 ? -5.763 4.710 17.726 1.00 95.75 388 ALA A O 1
ATOM 2986 N N . ALA A 1 389 ? -7.635 5.624 16.865 1.00 92.88 389 ALA A N 1
ATOM 2987 C CA . ALA A 1 389 ? -7.782 6.689 17.842 1.00 92.88 389 ALA A CA 1
ATOM 2988 C C . ALA A 1 389 ? -9.026 6.481 18.715 1.00 92.88 389 ALA A C 1
ATOM 2990 O O . ALA A 1 389 ? -10.164 6.501 18.236 1.00 92.88 389 ALA A O 1
ATOM 2991 N N . PHE A 1 390 ? -8.807 6.365 20.021 1.00 92.06 390 PHE A N 1
ATOM 2992 C CA . PHE A 1 390 ? -9.828 6.076 21.025 1.00 92.06 390 PHE A CA 1
ATOM 2993 C C . PHE A 1 390 ? -10.073 7.292 21.914 1.00 92.06 390 PHE A C 1
ATOM 2995 O O . PHE A 1 390 ? -9.131 7.915 22.407 1.00 92.06 390 PHE A O 1
ATOM 3002 N N . TYR A 1 391 ? -11.338 7.636 22.130 1.00 88.06 391 TYR A N 1
ATOM 3003 C CA . TYR A 1 391 ? -11.747 8.693 23.047 1.00 88.06 391 TYR A CA 1
ATOM 3004 C C . TYR A 1 391 ? -12.443 8.091 24.259 1.00 88.06 391 TYR A C 1
ATOM 3006 O O . TYR A 1 391 ? -13.541 7.552 24.120 1.00 88.06 391 TYR A O 1
ATOM 3014 N N . ASN A 1 392 ? -11.803 8.243 25.423 1.00 86.81 392 ASN A N 1
ATOM 3015 C CA . ASN A 1 392 ? -12.216 7.687 26.708 1.00 86.81 392 ASN A CA 1
ATOM 3016 C C . ASN A 1 392 ? -12.479 6.166 26.678 1.00 86.81 392 ASN A C 1
ATOM 3018 O O . ASN A 1 392 ? -12.654 5.524 25.643 1.00 86.81 392 ASN A O 1
ATOM 3022 N N . PHE A 1 393 ? -12.488 5.556 27.852 1.00 91.56 393 PHE A N 1
ATOM 3023 C CA . PHE A 1 393 ? -12.989 4.201 28.034 1.00 91.56 393 PHE A CA 1
ATOM 3024 C C . PHE A 1 393 ? -14.009 4.232 29.162 1.00 91.56 393 PHE A C 1
ATOM 3026 O O . PHE A 1 393 ? -13.781 4.873 30.186 1.00 91.56 393 PHE A O 1
ATOM 3033 N N . HIS A 1 394 ? -15.150 3.589 28.971 1.00 92.25 394 HIS A N 1
ATOM 3034 C CA . HIS A 1 394 ? -16.264 3.638 29.903 1.00 92.25 394 HIS A CA 1
ATOM 3035 C C . HIS A 1 394 ? -16.605 2.237 30.382 1.00 92.25 394 HIS A C 1
ATOM 3037 O O . HIS A 1 394 ? -16.559 1.279 29.615 1.00 92.25 394 HIS A O 1
ATOM 3043 N N . THR A 1 395 ? -16.989 2.132 31.650 1.00 94.19 395 THR A N 1
ATOM 3044 C CA . THR A 1 395 ? -17.532 0.901 32.234 1.00 94.19 395 THR A CA 1
ATOM 3045 C C . THR A 1 395 ? -18.859 1.210 32.912 1.00 94.19 395 THR A C 1
ATOM 3047 O O . THR A 1 395 ? -19.003 2.286 33.496 1.00 94.19 395 THR A O 1
ATOM 3050 N N . LYS A 1 396 ? -19.811 0.279 32.846 1.00 92.50 396 LYS A N 1
ATOM 3051 C CA . LYS A 1 396 ? -21.118 0.372 33.505 1.00 92.50 396 LYS A CA 1
ATOM 3052 C C . LYS A 1 396 ? -21.412 -0.904 34.291 1.00 92.50 396 LYS A C 1
ATOM 3054 O O . LYS A 1 396 ? -21.260 -1.995 33.749 1.00 92.50 396 LYS A O 1
ATOM 3059 N N . VAL A 1 397 ? -21.851 -0.761 35.542 1.00 91.69 397 VAL A N 1
ATOM 3060 C CA . VAL A 1 397 ? -22.356 -1.849 36.401 1.00 91.69 397 VAL A CA 1
ATOM 3061 C C . VAL A 1 397 ? -23.630 -1.370 37.081 1.00 91.69 397 VAL A C 1
ATOM 3063 O O . VAL A 1 397 ? -23.598 -0.413 37.856 1.00 91.69 397 VAL A O 1
ATOM 3066 N N . GLY A 1 398 ? -24.761 -2.008 36.776 1.00 87.25 398 GLY A N 1
ATOM 3067 C CA . GLY A 1 398 ? -26.069 -1.483 37.165 1.00 87.25 398 GLY A CA 1
ATOM 3068 C C . GLY A 1 398 ? -26.239 -0.042 36.670 1.00 87.25 398 GLY A C 1
ATOM 3069 O O . GLY A 1 398 ? -26.101 0.232 35.479 1.00 87.25 398 GLY A O 1
ATOM 3070 N N . THR A 1 399 ? -26.486 0.892 37.588 1.00 84.56 399 THR A N 1
ATOM 3071 C CA . THR A 1 399 ? -26.610 2.331 37.291 1.00 84.56 399 THR A CA 1
ATOM 3072 C C . THR A 1 399 ? -25.291 3.104 37.394 1.00 84.56 399 THR A C 1
ATOM 3074 O O . THR A 1 399 ? -25.246 4.277 37.030 1.00 84.56 399 THR A O 1
ATOM 3077 N N . ALA A 1 400 ? -24.216 2.481 37.885 1.00 88.31 400 ALA A N 1
ATOM 3078 C CA . ALA A 1 400 ? -22.936 3.145 38.093 1.00 88.31 400 ALA A CA 1
ATOM 3079 C C . ALA A 1 400 ? -22.098 3.140 36.809 1.00 88.31 400 ALA A C 1
ATOM 3081 O O . ALA A 1 400 ? -21.745 2.074 36.301 1.00 88.31 400 ALA A O 1
ATOM 3082 N N . THR A 1 401 ? -21.715 4.329 36.339 1.00 88.75 401 THR A N 1
ATOM 3083 C CA . THR A 1 401 ? -20.791 4.511 35.212 1.00 88.75 401 THR A CA 1
ATOM 3084 C C . THR A 1 401 ? -19.455 5.066 35.695 1.00 88.75 401 THR A C 1
ATOM 3086 O O . THR A 1 401 ? -19.405 5.965 36.537 1.00 88.75 401 THR A O 1
ATOM 3089 N N . ARG A 1 402 ? -18.353 4.561 35.135 1.00 89.88 402 ARG A N 1
ATOM 3090 C CA . ARG A 1 402 ? -17.007 5.121 35.314 1.00 89.88 402 ARG A CA 1
ATOM 3091 C C . ARG A 1 402 ? -16.380 5.449 33.970 1.00 89.88 402 ARG A C 1
ATOM 3093 O O . ARG A 1 402 ? -16.500 4.669 33.028 1.00 89.88 402 ARG A O 1
ATOM 3100 N N . THR A 1 403 ? -15.665 6.570 33.929 1.00 87.75 403 THR A N 1
ATOM 3101 C CA . THR A 1 403 ? -14.964 7.076 32.745 1.00 87.75 403 THR A CA 1
ATOM 3102 C C . THR A 1 403 ? -13.467 7.136 33.011 1.00 87.75 403 THR A C 1
ATOM 3104 O O . THR A 1 403 ? -13.014 7.832 33.918 1.00 87.75 403 THR A O 1
ATOM 3107 N N . PHE A 1 404 ? -12.700 6.449 32.176 1.00 88.88 404 PHE A N 1
ATOM 3108 C CA . PHE A 1 404 ? -11.247 6.471 32.146 1.00 88.88 404 PHE A CA 1
ATOM 3109 C C . PHE A 1 404 ? -10.799 7.390 31.014 1.00 88.88 404 PHE A C 1
ATOM 3111 O O . PHE A 1 404 ? -11.047 7.123 29.837 1.00 88.88 404 PHE A O 1
ATOM 3118 N N . GLN A 1 405 ? -10.174 8.508 31.376 1.00 83.62 405 GLN A N 1
ATOM 3119 C CA . GLN A 1 405 ? -9.777 9.523 30.406 1.00 83.62 405 GLN A CA 1
ATOM 3120 C C . GLN A 1 405 ? -8.560 9.083 29.590 1.00 83.62 405 GLN A C 1
ATOM 3122 O O . GLN A 1 405 ? -7.586 8.563 30.129 1.00 83.62 405 GLN A O 1
ATOM 3127 N N . THR A 1 406 ? -8.590 9.374 28.291 1.00 79.00 406 THR A N 1
ATOM 3128 C CA . THR A 1 406 ? -7.489 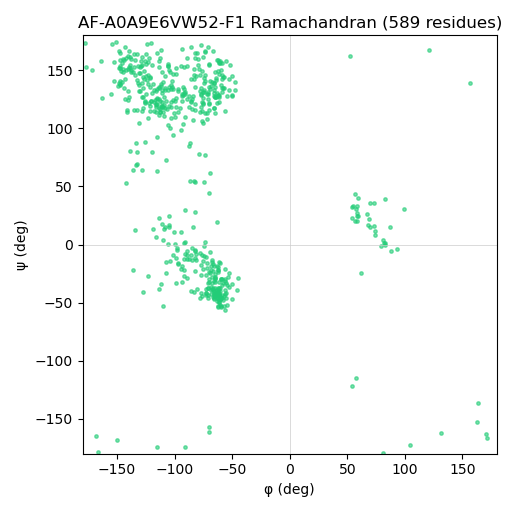9.135 27.340 1.00 79.00 406 THR A CA 1
ATOM 3129 C C . THR A 1 406 ? -6.549 10.339 27.215 1.00 79.00 406 THR A C 1
ATOM 3131 O O . THR A 1 406 ? -5.995 10.593 26.152 1.00 79.00 406 THR A O 1
ATOM 3134 N N . SER A 1 407 ? -6.404 11.137 28.277 1.00 73.62 407 SER A N 1
ATOM 3135 C CA . SER A 1 407 ? -5.590 12.363 28.286 1.00 73.62 407 SER A CA 1
ATOM 3136 C C . SER A 1 407 ? -4.095 12.112 28.520 1.00 73.62 407 SER A C 1
ATOM 3138 O O . SER A 1 407 ? -3.290 13.018 28.319 1.00 73.62 407 SER A O 1
ATOM 3140 N N . ALA A 1 408 ? -3.712 10.894 28.912 1.00 83.69 408 ALA A N 1
ATOM 3141 C CA . ALA A 1 408 ? -2.328 10.472 29.093 1.00 83.69 408 ALA A CA 1
ATOM 3142 C C . ALA A 1 408 ? -2.165 8.985 28.752 1.00 83.69 408 ALA A C 1
ATOM 3144 O O . ALA A 1 408 ? -3.090 8.194 28.938 1.00 83.69 408 ALA A O 1
ATOM 3145 N N . ASN A 1 409 ? -0.963 8.605 28.308 1.00 88.12 409 ASN A N 1
ATOM 3146 C CA . ASN A 1 409 ? -0.621 7.205 28.072 1.00 88.12 409 ASN A CA 1
ATOM 3147 C C . ASN A 1 409 ? -0.661 6.414 29.400 1.00 88.12 409 ASN A C 1
ATOM 3149 O O . ASN A 1 409 ? 0.027 6.800 30.352 1.00 88.12 409 ASN A O 1
ATOM 3153 N N . PRO A 1 410 ? -1.399 5.291 29.474 1.00 91.56 410 PRO A N 1
ATOM 3154 C CA . PRO A 1 410 ? -1.400 4.415 30.644 1.00 91.56 410 PRO A CA 1
ATOM 3155 C C . PRO A 1 410 ? -0.009 3.827 30.965 1.00 91.56 410 PRO A C 1
ATOM 3157 O O . PRO A 1 410 ? 0.843 3.738 30.075 1.00 91.56 410 PRO A O 1
ATOM 3160 N N . PRO A 1 411 ? 0.251 3.389 32.214 1.00 92.62 411 PRO A N 1
ATOM 3161 C CA . PRO A 1 411 ? 1.490 2.689 32.560 1.00 92.62 411 PRO A CA 1
ATOM 3162 C C . PRO A 1 411 ? 1.619 1.375 31.776 1.00 92.62 411 PRO A C 1
ATOM 3164 O O . PRO A 1 411 ? 0.616 0.719 31.490 1.00 92.62 411 PRO A O 1
ATOM 3167 N N . ILE A 1 412 ? 2.857 0.997 31.439 1.00 92.94 412 ILE A N 1
ATOM 3168 C CA . ILE A 1 412 ? 3.145 -0.281 30.772 1.00 92.94 412 ILE A CA 1
ATOM 3169 C C . ILE A 1 412 ? 3.003 -1.420 31.783 1.00 92.94 412 ILE A C 1
ATOM 3171 O O . ILE A 1 412 ? 3.441 -1.279 32.924 1.00 92.94 412 ILE A O 1
ATOM 3175 N N . ILE A 1 413 ? 2.433 -2.536 31.341 1.00 92.12 413 ILE A N 1
ATOM 3176 C CA . ILE A 1 413 ? 2.513 -3.831 32.023 1.00 92.12 413 ILE A CA 1
ATOM 3177 C C . ILE A 1 413 ? 3.182 -4.864 31.107 1.00 92.12 413 ILE A C 1
ATOM 3179 O O . ILE A 1 413 ? 3.133 -4.702 29.879 1.00 92.12 413 ILE A O 1
ATOM 3183 N N . PRO A 1 414 ? 3.812 -5.912 31.665 1.00 87.12 414 PRO A N 1
ATOM 3184 C CA . PRO A 1 414 ? 4.294 -7.031 30.871 1.00 87.12 414 PRO A CA 1
ATOM 3185 C C . PRO A 1 414 ? 3.142 -7.755 30.163 1.00 87.12 414 PRO A C 1
ATOM 3187 O O . PRO A 1 414 ? 2.009 -7.799 30.639 1.00 87.12 414 PRO A O 1
ATOM 3190 N N . MET A 1 415 ? 3.454 -8.321 29.001 1.00 82.81 415 MET A N 1
ATOM 3191 C CA . MET A 1 415 ? 2.493 -9.011 28.143 1.00 82.81 415 MET A CA 1
ATOM 3192 C C . MET A 1 415 ? 1.874 -10.228 28.842 1.00 82.81 415 MET A C 1
ATOM 3194 O O . MET A 1 415 ? 2.597 -11.111 29.302 1.00 82.81 415 MET A O 1
ATOM 3198 N N . GLY A 1 416 ? 0.542 -10.316 28.845 1.00 77.19 416 GLY A N 1
ATOM 3199 C CA . GLY A 1 416 ? -0.198 -11.470 29.359 1.00 77.19 416 GLY A CA 1
ATOM 3200 C C . GLY A 1 416 ? -0.373 -11.489 30.880 1.00 77.19 416 GLY A C 1
ATOM 3201 O O . GLY A 1 416 ? -0.953 -12.437 31.413 1.00 77.19 416 GLY A O 1
ATOM 3202 N N . GLU A 1 417 ? 0.065 -10.452 31.597 1.00 86.38 417 GLU A N 1
ATOM 3203 C CA . GLU A 1 417 ? -0.084 -10.351 33.053 1.00 86.38 417 GLU A CA 1
ATOM 3204 C C . GLU A 1 417 ? -1.474 -9.847 33.475 1.00 86.38 417 GLU A C 1
ATOM 3206 O O . GLU A 1 417 ? -1.618 -8.909 34.255 1.00 86.38 417 GLU A O 1
ATOM 3211 N N . PHE A 1 418 ? -2.545 -1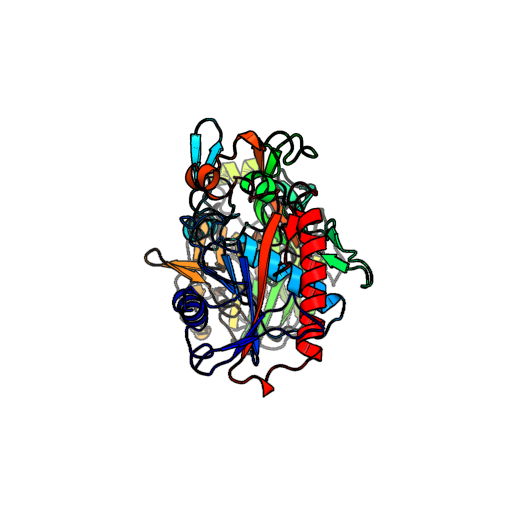0.492 33.010 1.00 89.25 418 PHE A N 1
ATOM 3212 C CA . PHE A 1 418 ? -3.913 -10.044 33.310 1.00 89.25 418 PHE A CA 1
ATOM 3213 C C . PHE A 1 418 ? -4.265 -10.070 34.807 1.00 89.25 418 PHE A C 1
ATOM 3215 O O . PHE A 1 418 ? -5.146 -9.341 35.263 1.00 89.25 418 PHE A O 1
ATOM 3222 N N . ALA A 1 419 ? -3.554 -10.872 35.602 1.00 86.69 419 ALA A N 1
ATOM 3223 C CA . ALA A 1 419 ? -3.740 -10.924 37.048 1.00 86.69 419 ALA A CA 1
ATOM 3224 C C . ALA A 1 419 ? -3.378 -9.603 37.758 1.00 86.69 419 ALA A C 1
ATOM 3226 O O . ALA A 1 419 ? -3.969 -9.306 38.797 1.00 86.69 419 ALA A O 1
ATOM 3227 N N . SER A 1 420 ? -2.454 -8.806 37.203 1.00 87.25 420 SER A N 1
ATOM 3228 C CA . SER A 1 420 ? -1.978 -7.547 37.800 1.00 87.25 420 SER A CA 1
ATOM 3229 C C . SER A 1 420 ? -2.865 -6.337 37.477 1.00 87.25 420 SER A C 1
ATOM 3231 O O . SER A 1 420 ? -2.637 -5.236 37.983 1.00 87.25 420 SER A O 1
ATOM 3233 N N . LEU A 1 421 ? -3.906 -6.530 36.662 1.00 93.19 421 LEU A N 1
ATOM 3234 C CA . LEU A 1 421 ? -4.795 -5.461 36.229 1.00 93.19 421 LEU A CA 1
ATOM 3235 C C . LEU A 1 421 ? -5.663 -4.913 37.363 1.00 93.19 421 LEU A C 1
ATOM 3237 O O . LEU A 1 421 ? -6.245 -5.654 38.160 1.00 93.19 421 LEU A O 1
ATOM 3241 N N . SER A 1 422 ? -5.840 -3.593 37.355 1.00 91.31 422 SER A N 1
ATOM 3242 C CA . SER A 1 422 ? -6.781 -2.892 38.228 1.00 91.31 422 SER A CA 1
ATOM 3243 C C . SER A 1 422 ? -8.134 -2.659 37.548 1.00 91.31 422 SER A C 1
ATOM 3245 O O . SER A 1 422 ? -8.224 -2.553 36.325 1.00 91.31 422 SER A O 1
ATOM 3247 N N . ARG A 1 423 ? -9.197 -2.547 38.357 1.00 92.06 423 ARG A N 1
ATOM 3248 C CA . ARG A 1 423 ? -10.527 -2.072 37.922 1.00 92.06 423 ARG A CA 1
ATOM 3249 C C . ARG A 1 423 ? -10.645 -0.548 37.932 1.00 92.06 423 ARG A C 1
ATOM 3251 O O . ARG A 1 423 ? -11.605 -0.001 37.402 1.00 92.06 423 ARG A O 1
ATOM 3258 N N . ASP A 1 424 ? -9.693 0.132 38.558 1.00 90.81 424 ASP A N 1
ATOM 3259 C CA . ASP A 1 424 ? -9.719 1.581 38.761 1.00 90.81 424 ASP A CA 1
ATOM 3260 C C . ASP A 1 424 ? -8.740 2.310 37.833 1.00 90.81 424 ASP A C 1
ATOM 3262 O O . ASP A 1 424 ? -8.634 3.536 37.872 1.00 90.81 424 ASP A O 1
ATOM 3266 N N . ARG A 1 425 ? -8.011 1.573 36.984 1.00 92.19 425 ARG A N 1
ATOM 3267 C CA . ARG A 1 425 ? -6.981 2.137 36.114 1.00 92.19 425 ARG A CA 1
ATOM 3268 C C . ARG A 1 425 ? -6.784 1.306 34.847 1.00 92.19 425 ARG A C 1
ATOM 3270 O O . ARG A 1 425 ? -6.754 0.082 34.906 1.00 92.19 425 ARG A O 1
ATOM 3277 N N . MET A 1 426 ? -6.577 1.992 33.723 1.00 94.31 426 MET A N 1
ATOM 3278 C CA . MET A 1 426 ? -6.112 1.377 32.476 1.00 94.31 426 MET A CA 1
ATOM 3279 C C . MET A 1 426 ? -4.599 1.133 32.519 1.00 94.31 426 MET A C 1
ATOM 3281 O O . MET A 1 426 ? -3.849 1.898 33.128 1.00 94.31 426 MET A O 1
ATOM 3285 N N . HIS A 1 427 ? -4.149 0.118 31.798 1.00 95.25 427 HIS A N 1
ATOM 3286 C CA . HIS A 1 427 ? -2.754 -0.241 31.568 1.00 95.25 427 HIS A CA 1
ATOM 3287 C C . HIS A 1 427 ? -2.524 -0.411 30.068 1.00 95.25 427 HIS A C 1
ATOM 3289 O O . HIS A 1 427 ? -3.476 -0.639 29.326 1.00 95.25 427 HIS A O 1
ATOM 3295 N N . ARG A 1 428 ? -1.281 -0.297 29.598 1.00 94.69 428 ARG A N 1
ATOM 3296 C CA . ARG A 1 428 ? -0.937 -0.591 28.201 1.00 94.69 428 ARG A CA 1
ATOM 3297 C C . ARG A 1 428 ? -0.024 -1.805 28.106 1.00 94.69 428 ARG A C 1
ATOM 3299 O O . ARG A 1 428 ? 0.961 -1.899 28.835 1.00 94.69 428 ARG A O 1
ATOM 3306 N N . GLU A 1 429 ? -0.325 -2.681 27.161 1.00 93.75 429 GLU A N 1
ATOM 3307 C CA . GLU A 1 429 ? 0.579 -3.729 26.698 1.00 93.75 429 GLU A CA 1
ATOM 3308 C C . GLU A 1 429 ? 1.205 -3.277 25.381 1.00 93.75 429 GLU A C 1
ATOM 3310 O O . GLU A 1 429 ? 0.500 -2.943 24.425 1.00 93.75 429 GLU A O 1
ATOM 3315 N N . ASN A 1 430 ? 2.536 -3.260 25.336 1.00 92.44 430 ASN A N 1
ATOM 3316 C CA . ASN A 1 430 ? 3.292 -2.888 24.145 1.00 92.44 430 ASN A CA 1
ATOM 3317 C C . ASN A 1 430 ? 4.418 -3.898 23.870 1.00 92.44 430 ASN A C 1
ATOM 3319 O O . ASN A 1 430 ? 5.590 -3.569 24.057 1.00 92.44 430 ASN A O 1
ATOM 3323 N N . PRO A 1 431 ? 4.080 -5.137 23.476 1.00 84.75 431 PRO A N 1
ATOM 3324 C CA . PRO A 1 431 ? 5.041 -6.240 23.439 1.00 84.75 431 PRO A CA 1
ATOM 3325 C C . PRO A 1 431 ? 6.151 -6.063 22.394 1.00 84.75 431 PRO A C 1
ATOM 3327 O O . PRO A 1 431 ? 7.217 -6.652 22.532 1.00 84.75 431 PRO A O 1
ATOM 3330 N N . VAL A 1 432 ? 5.915 -5.258 21.356 1.00 84.06 432 VAL A N 1
ATOM 3331 C CA . VAL A 1 432 ? 6.770 -5.194 20.155 1.00 84.06 432 VAL A CA 1
ATOM 3332 C C . VAL A 1 432 ? 7.099 -3.770 19.681 1.00 84.06 432 VAL A C 1
ATOM 3334 O O . VAL A 1 432 ? 7.611 -3.587 18.572 1.00 84.06 432 VAL A O 1
ATOM 3337 N N . GLY A 1 433 ? 6.818 -2.758 20.508 1.00 86.50 433 GLY A N 1
ATOM 3338 C CA . GLY A 1 433 ? 7.208 -1.369 20.240 1.00 86.50 433 GLY A CA 1
ATOM 3339 C C . GLY A 1 433 ? 6.269 -0.587 19.313 1.00 86.50 433 GLY A C 1
ATOM 3340 O O . GLY A 1 433 ? 6.732 0.200 18.496 1.00 86.50 433 GLY A O 1
ATOM 3341 N N . ALA A 1 434 ? 4.954 -0.766 19.442 1.00 92.31 434 ALA A N 1
ATOM 3342 C CA . ALA A 1 434 ? 3.961 0.137 18.859 1.00 92.31 434 ALA A CA 1
ATOM 3343 C C . ALA A 1 434 ? 4.100 1.562 19.425 1.00 92.31 434 ALA A C 1
ATOM 3345 O O . ALA A 1 434 ? 4.582 1.761 20.548 1.00 92.31 434 ALA A O 1
ATOM 3346 N N . ILE A 1 435 ? 3.632 2.559 18.673 1.00 92.88 435 ILE A N 1
ATOM 3347 C CA . ILE A 1 435 ? 3.678 3.964 19.094 1.00 92.88 435 ILE A CA 1
ATOM 3348 C C . ILE A 1 435 ? 2.350 4.318 19.780 1.00 92.88 435 ILE A C 1
ATOM 3350 O O . ILE A 1 435 ? 1.270 4.101 19.235 1.00 92.88 435 ILE A O 1
ATOM 3354 N N . PHE A 1 436 ? 2.435 4.883 20.987 1.00 93.50 436 PHE A N 1
ATOM 3355 C CA . PHE A 1 436 ? 1.289 5.367 21.763 1.00 93.50 436 PHE A CA 1
ATOM 3356 C C . PHE A 1 436 ? 1.387 6.883 21.934 1.00 93.50 436 PHE A C 1
ATOM 3358 O O . PHE A 1 436 ? 2.352 7.377 22.527 1.00 93.50 436 PHE A O 1
ATOM 3365 N N . ARG A 1 437 ? 0.384 7.627 21.462 1.00 91.62 437 ARG A N 1
ATOM 3366 C CA . ARG A 1 437 ? 0.389 9.098 21.476 1.00 91.62 437 ARG A CA 1
ATOM 3367 C C . ARG A 1 437 ? -0.972 9.647 21.891 1.00 91.62 437 ARG A C 1
ATOM 3369 O O . ARG A 1 437 ? -1.997 9.049 21.583 1.00 91.62 437 ARG A O 1
ATOM 3376 N N . ILE A 1 438 ? -0.981 10.802 22.554 1.00 88.19 438 ILE A N 1
ATOM 3377 C CA . ILE A 1 438 ? -2.206 11.571 22.795 1.00 88.19 438 ILE A CA 1
ATOM 3378 C C . ILE A 1 438 ? -2.284 12.703 21.775 1.00 88.19 438 ILE A C 1
ATOM 3380 O O . ILE A 1 438 ? -1.367 13.519 21.695 1.00 88.19 438 ILE A O 1
ATOM 3384 N N . LYS A 1 439 ? -3.370 12.765 21.000 1.00 82.19 439 LYS A N 1
ATOM 3385 C CA . LYS A 1 439 ? -3.617 13.828 20.014 1.00 82.19 439 LYS A CA 1
ATOM 3386 C C . LYS A 1 439 ? -5.115 14.100 19.900 1.00 82.19 439 LYS A C 1
ATOM 3388 O O . LYS A 1 439 ? -5.919 13.179 19.965 1.00 82.19 439 LYS A O 1
ATOM 3393 N N . GLY A 1 440 ? -5.517 15.371 19.813 1.00 75.06 440 GLY A N 1
ATOM 3394 C CA . GLY A 1 440 ? -6.940 15.748 19.707 1.00 75.06 440 GLY A CA 1
ATOM 3395 C C . GLY A 1 440 ? -7.814 15.262 20.879 1.00 75.06 440 GLY A C 1
ATOM 3396 O O . GLY A 1 440 ? -9.016 15.049 20.723 1.00 75.06 440 GLY A O 1
ATOM 3397 N N . GLY A 1 441 ? -7.210 15.024 22.051 1.00 76.19 441 GLY A N 1
ATOM 3398 C CA . GLY A 1 441 ? -7.871 14.417 23.213 1.00 76.19 441 GLY A CA 1
ATOM 3399 C C . GLY A 1 441 ? -8.138 12.910 23.092 1.00 76.19 441 GLY A C 1
ATOM 3400 O O . GLY A 1 441 ? -8.828 12.352 23.943 1.00 76.19 441 GLY A O 1
ATOM 3401 N N . ARG A 1 442 ? -7.614 12.251 22.054 1.00 85.56 442 ARG A N 1
ATOM 3402 C CA . ARG A 1 442 ? -7.696 10.808 21.829 1.00 85.56 442 ARG A CA 1
ATOM 3403 C C . ARG A 1 442 ? -6.371 10.133 22.128 1.00 85.56 442 ARG A C 1
ATOM 3405 O O . ARG A 1 442 ? -5.301 10.701 21.914 1.00 85.56 442 ARG A O 1
ATOM 3412 N N . GLN A 1 443 ? -6.470 8.888 22.556 1.00 91.19 443 GLN A N 1
ATOM 3413 C CA . GLN A 1 443 ? -5.356 7.967 22.627 1.00 91.19 443 GLN A CA 1
ATOM 3414 C C . GLN A 1 443 ? -5.213 7.253 21.287 1.00 91.19 443 GLN A C 1
ATOM 3416 O O . GLN A 1 443 ? -6.112 6.527 20.871 1.00 91.19 443 GLN A O 1
ATOM 3421 N N . HIS A 1 444 ? -4.070 7.440 20.647 1.00 93.94 444 HIS A N 1
ATOM 3422 C CA . HIS A 1 444 ? -3.685 6.744 19.430 1.00 93.94 444 HIS A CA 1
ATOM 3423 C C . HIS A 1 444 ? -2.875 5.501 19.783 1.00 93.94 444 HIS A C 1
ATOM 3425 O O . HIS A 1 444 ? -1.978 5.562 20.636 1.00 93.94 444 HIS A O 1
ATOM 3431 N N . ILE A 1 445 ? -3.202 4.393 19.124 1.00 95.50 445 ILE A N 1
ATOM 3432 C CA . ILE A 1 445 ? -2.395 3.176 19.080 1.00 95.50 445 ILE A CA 1
ATOM 3433 C C . ILE A 1 445 ? -1.986 2.995 17.622 1.00 95.50 445 ILE A C 1
ATOM 3435 O O . ILE A 1 445 ? -2.832 2.782 16.755 1.00 95.50 445 ILE A O 1
ATOM 3439 N N . ILE A 1 446 ? -0.689 3.111 17.358 1.00 94.31 446 ILE A N 1
ATOM 3440 C CA . ILE A 1 446 ? -0.134 3.095 16.009 1.00 94.31 446 ILE A CA 1
ATOM 3441 C C . ILE A 1 446 ? 0.708 1.832 15.851 1.00 94.31 446 ILE A C 1
ATOM 3443 O O . ILE A 1 446 ? 1.717 1.655 16.539 1.00 94.31 446 ILE A O 1
ATOM 3447 N N . ALA A 1 447 ? 0.295 0.976 14.920 1.00 93.50 447 ALA A N 1
ATOM 3448 C CA . ALA A 1 447 ? 1.047 -0.180 14.452 1.00 93.50 447 ALA A CA 1
ATOM 3449 C C . ALA A 1 447 ? 1.700 0.172 13.101 1.00 93.50 447 ALA A C 1
ATOM 3451 O O . ALA A 1 447 ? 1.023 0.086 12.072 1.00 93.50 447 ALA A O 1
ATOM 3452 N N . PRO A 1 448 ? 2.968 0.628 13.077 1.00 91.94 448 PRO A N 1
ATOM 3453 C CA . PRO A 1 448 ? 3.630 1.053 11.843 1.00 91.94 448 PRO A CA 1
ATOM 3454 C C . PRO A 1 448 ? 4.026 -0.124 10.928 1.00 91.94 448 PRO A C 1
ATOM 3456 O O . PRO A 1 448 ? 4.026 -1.290 11.331 1.00 91.94 448 PRO A O 1
ATOM 3459 N N . PHE A 1 449 ? 4.376 0.172 9.671 1.00 87.56 449 PHE A N 1
ATOM 3460 C CA . PHE A 1 449 ? 5.035 -0.791 8.767 1.00 87.56 449 PHE A CA 1
ATOM 3461 C C . PHE A 1 449 ? 6.565 -0.751 8.881 1.00 87.56 449 PHE A C 1
ATOM 3463 O O . PHE A 1 449 ? 7.206 -1.781 8.707 1.00 87.56 449 PHE A O 1
ATOM 3470 N N . SER A 1 450 ? 7.130 0.405 9.230 1.00 87.62 450 SER A N 1
ATOM 3471 C CA . SER A 1 450 ? 8.563 0.614 9.433 1.00 87.62 450 SER A CA 1
ATOM 3472 C C . SER A 1 450 ? 8.805 1.629 10.543 1.00 87.62 450 SER A C 1
ATOM 3474 O O . SER A 1 450 ? 7.956 2.482 10.809 1.00 87.62 450 SER A O 1
ATOM 3476 N N . ILE A 1 451 ? 9.978 1.573 11.164 1.00 88.00 451 ILE A N 1
ATOM 3477 C CA . ILE A 1 451 ? 10.473 2.594 12.096 1.00 88.00 451 ILE A CA 1
ATOM 3478 C C . ILE A 1 451 ? 11.845 3.081 11.647 1.00 88.00 451 ILE A C 1
ATOM 3480 O O . ILE A 1 451 ? 12.548 2.386 10.923 1.00 88.00 451 ILE A O 1
ATOM 3484 N N . VAL A 1 452 ? 12.226 4.278 12.085 1.00 84.12 452 VAL A N 1
ATOM 3485 C CA . VAL A 1 452 ? 13.582 4.795 11.891 1.00 84.12 452 VAL A CA 1
ATOM 3486 C C . VAL A 1 452 ? 14.280 4.793 13.244 1.00 84.12 452 VAL A C 1
ATOM 3488 O O . VAL A 1 452 ? 13.843 5.475 14.170 1.00 84.12 452 VAL A O 1
ATOM 3491 N N . SER A 1 453 ? 15.352 4.012 13.366 1.00 81.94 453 SER A N 1
ATOM 3492 C CA . SER A 1 453 ? 16.150 3.891 14.589 1.00 81.94 453 SER A CA 1
ATOM 3493 C C . SER A 1 453 ? 17.611 4.187 14.273 1.00 81.94 453 SER A C 1
ATOM 3495 O O . SER A 1 453 ? 18.186 3.598 13.362 1.00 81.94 453 SER A O 1
ATOM 3497 N N . GLY A 1 454 ? 18.209 5.156 14.971 1.00 78.38 454 GLY A N 1
ATOM 3498 C CA . GLY A 1 454 ? 19.594 5.571 14.708 1.00 78.38 454 GLY A CA 1
ATOM 3499 C C . GLY A 1 454 ? 19.840 6.082 13.279 1.00 78.38 454 GLY A C 1
ATOM 3500 O O . GLY A 1 454 ? 20.960 5.994 12.790 1.00 78.38 454 GLY A O 1
ATOM 3501 N N . GLY A 1 455 ? 18.799 6.578 12.600 1.00 74.94 455 GLY A N 1
ATOM 3502 C CA . GLY A 1 455 ? 18.861 7.016 11.199 1.00 74.94 455 GLY A CA 1
ATOM 3503 C C . GLY A 1 455 ? 18.712 5.896 10.163 1.00 74.94 455 GLY A C 1
ATOM 3504 O O . GLY A 1 455 ? 18.750 6.183 8.971 1.00 74.94 455 GLY A O 1
ATOM 3505 N N . VAL A 1 456 ? 18.511 4.646 10.590 1.00 79.19 456 VAL A N 1
ATOM 3506 C CA . VAL A 1 456 ? 18.314 3.487 9.708 1.00 79.19 456 VAL A CA 1
ATOM 3507 C C . VAL A 1 456 ? 16.837 3.104 9.673 1.00 79.19 456 VAL A C 1
ATOM 3509 O O . VAL A 1 456 ? 16.185 3.033 10.717 1.00 79.19 456 VAL A O 1
ATOM 3512 N N . LEU A 1 457 ? 16.311 2.865 8.471 1.00 83.69 457 LEU A N 1
ATOM 3513 C CA . LEU A 1 457 ? 14.961 2.351 8.258 1.00 83.69 457 LEU A CA 1
ATOM 3514 C C . LEU A 1 457 ? 14.914 0.850 8.582 1.00 83.69 457 LEU A C 1
ATOM 3516 O O . LEU A 1 457 ? 15.621 0.056 7.970 1.00 83.69 457 LEU A O 1
ATOM 3520 N N . GLU A 1 458 ? 14.059 0.460 9.521 1.00 87.12 458 GLU A N 1
ATOM 3521 C CA . GLU A 1 458 ? 13.778 -0.934 9.870 1.00 87.12 458 GLU A CA 1
ATOM 3522 C C . GLU A 1 458 ? 12.354 -1.285 9.421 1.00 87.12 458 GLU A C 1
ATOM 3524 O O . GLU A 1 458 ? 11.383 -0.688 9.897 1.00 87.12 458 GLU A O 1
ATOM 3529 N N . HIS A 1 459 ? 12.219 -2.257 8.514 1.00 84.56 459 HIS A N 1
ATOM 3530 C CA . HIS A 1 459 ? 10.921 -2.830 8.149 1.00 84.56 459 HIS A CA 1
ATOM 3531 C C . HIS A 1 459 ? 10.449 -3.812 9.217 1.00 84.56 459 HIS A C 1
ATOM 3533 O O . HIS A 1 459 ? 11.194 -4.684 9.662 1.00 84.56 459 HIS A O 1
ATOM 3539 N N . LEU A 1 460 ? 9.191 -3.675 9.623 1.00 85.62 460 LEU A N 1
ATOM 3540 C CA . LEU A 1 460 ? 8.606 -4.492 10.674 1.00 85.62 460 LEU A CA 1
ATOM 3541 C C . LEU A 1 460 ? 7.906 -5.717 10.070 1.00 85.62 460 LEU A C 1
ATOM 3543 O O . LEU A 1 460 ? 7.052 -5.534 9.200 1.00 85.62 460 LEU A O 1
ATOM 3547 N N . PRO A 1 461 ? 8.187 -6.947 10.544 1.00 82.12 461 PRO A N 1
ATOM 3548 C CA . PRO A 1 461 ? 7.575 -8.154 9.995 1.00 82.12 461 PRO A CA 1
ATOM 3549 C C . PRO A 1 461 ? 6.045 -8.169 10.154 1.00 82.12 461 PRO A C 1
ATOM 3551 O O . PRO A 1 461 ? 5.480 -7.489 11.020 1.00 82.12 461 PRO A O 1
ATOM 3554 N N . ALA A 1 462 ? 5.370 -8.948 9.303 1.00 70.75 462 ALA A N 1
ATOM 3555 C CA . ALA A 1 462 ? 3.907 -9.004 9.193 1.00 70.75 462 ALA A CA 1
ATOM 3556 C C . ALA A 1 462 ? 3.229 -9.348 10.521 1.00 70.75 462 ALA A C 1
ATOM 3558 O O . ALA A 1 462 ? 2.254 -8.716 10.925 1.00 70.75 462 ALA A O 1
ATOM 3559 N N . GLU A 1 463 ? 3.802 -10.312 11.226 1.00 79.50 463 GLU A N 1
ATOM 3560 C CA . GLU A 1 463 ? 3.326 -10.849 12.487 1.00 79.50 463 GLU A CA 1
ATOM 3561 C C . GLU A 1 463 ? 3.600 -9.936 13.688 1.00 79.50 463 GLU A C 1
ATOM 3563 O O . GLU A 1 463 ? 3.059 -10.181 14.765 1.00 79.50 463 GLU A O 1
ATOM 3568 N N . ARG A 1 464 ? 4.386 -8.856 13.531 1.00 87.19 464 ARG A N 1
ATOM 3569 C CA . ARG A 1 464 ? 4.872 -8.065 14.674 1.00 87.19 464 ARG A CA 1
ATOM 3570 C C . ARG A 1 464 ? 3.743 -7.548 15.557 1.00 87.19 464 ARG A C 1
ATOM 3572 O O . ARG A 1 464 ? 3.888 -7.576 16.766 1.00 87.19 464 ARG A O 1
ATOM 3579 N N . PHE A 1 465 ? 2.621 -7.114 14.982 1.00 91.56 465 PHE A N 1
ATOM 3580 C CA . PHE A 1 465 ? 1.470 -6.590 15.737 1.00 91.56 465 PHE A CA 1
ATOM 3581 C C . PHE A 1 465 ? 0.228 -7.485 15.632 1.00 91.56 465 PHE A C 1
ATOM 3583 O O . PHE A 1 465 ? -0.903 -7.014 15.798 1.00 91.56 465 PHE A O 1
ATOM 3590 N N . ARG A 1 466 ? 0.428 -8.768 15.319 1.00 90.69 466 ARG A N 1
ATOM 3591 C CA . ARG A 1 466 ? -0.651 -9.726 15.096 1.00 90.69 466 ARG A CA 1
ATOM 3592 C C . ARG A 1 466 ? -1.167 -10.295 16.415 1.00 90.69 466 ARG A C 1
ATOM 3594 O O . ARG A 1 466 ? -0.422 -10.498 17.373 1.00 90.69 466 ARG A O 1
ATOM 3601 N N . HIS A 1 467 ? -2.462 -10.565 16.445 1.00 90.88 467 HIS A N 1
ATOM 3602 C CA . HIS A 1 467 ? -3.105 -11.374 17.468 1.00 90.88 467 HIS A CA 1
ATOM 3603 C C . HIS A 1 467 ? -3.942 -12.473 16.821 1.00 90.88 467 HIS A C 1
ATOM 3605 O O . HIS A 1 467 ? -4.799 -12.172 15.984 1.00 90.88 467 HIS A O 1
ATOM 3611 N N . ASP A 1 468 ? -3.704 -13.712 17.243 1.00 89.19 468 ASP A N 1
ATOM 3612 C CA . ASP A 1 468 ? -4.499 -14.889 16.920 1.00 89.19 468 ASP A CA 1
ATOM 3613 C C . ASP A 1 468 ? -4.459 -15.951 18.048 1.00 89.19 468 ASP A C 1
ATOM 3615 O O . ASP A 1 468 ? -3.994 -15.692 19.162 1.00 89.19 468 ASP A O 1
ATOM 3619 N N . ALA A 1 469 ? -4.941 -17.165 17.764 1.00 87.81 469 ALA A N 1
ATOM 3620 C CA . ALA A 1 469 ? -4.964 -18.292 18.699 1.00 87.81 469 ALA A CA 1
ATOM 3621 C C . ALA A 1 469 ? -3.578 -18.741 19.212 1.00 87.81 469 ALA A C 1
ATOM 3623 O O . ALA A 1 469 ? -3.501 -19.479 20.191 1.00 87.81 469 ALA A O 1
ATOM 3624 N N . THR A 1 470 ? -2.489 -18.324 18.566 1.00 87.69 470 THR A N 1
ATOM 3625 C CA . THR A 1 470 ? -1.111 -18.746 18.869 1.00 87.69 470 THR A CA 1
ATOM 3626 C C . THR A 1 470 ? -0.176 -17.584 19.192 1.00 87.69 470 THR A C 1
ATOM 3628 O O . THR A 1 470 ? 0.778 -17.749 19.950 1.00 87.69 470 THR A O 1
ATOM 3631 N N . LEU A 1 471 ? -0.459 -16.394 18.665 1.00 89.00 471 LEU A N 1
ATOM 3632 C CA . LEU A 1 471 ? 0.364 -15.205 18.807 1.00 89.00 471 LEU A CA 1
ATOM 3633 C C . LEU A 1 471 ? -0.436 -14.086 19.463 1.00 89.00 471 LEU A C 1
ATOM 3635 O O . LEU A 1 471 ? -1.571 -13.814 19.093 1.00 89.00 471 LEU A O 1
ATOM 3639 N N . ASP A 1 472 ? 0.176 -13.398 20.420 1.00 90.38 472 ASP A N 1
ATOM 3640 C CA . ASP A 1 472 ? -0.417 -12.221 21.044 1.00 90.38 472 ASP A CA 1
ATOM 3641 C C . ASP A 1 472 ? 0.602 -11.086 21.111 1.00 90.38 472 ASP A C 1
ATOM 3643 O O . ASP A 1 472 ? 1.230 -10.859 22.142 1.00 90.38 472 ASP A O 1
ATOM 3647 N N . SER A 1 473 ? 0.783 -10.397 19.986 1.00 91.62 473 SER A N 1
ATOM 3648 C CA . SER A 1 473 ? 1.691 -9.255 19.854 1.00 91.62 473 SER A CA 1
ATOM 3649 C C . SER A 1 473 ? 0.958 -7.951 19.525 1.00 91.62 473 SER A C 1
ATOM 3651 O O . SER A 1 473 ? 1.589 -6.917 19.306 1.00 91.62 473 SER A O 1
ATOM 3653 N N . SER A 1 474 ? -0.378 -7.959 19.521 1.00 93.50 474 SER A N 1
ATOM 3654 C CA . SER A 1 474 ? -1.161 -6.744 19.304 1.00 93.50 474 SER A CA 1
ATOM 3655 C C . SER A 1 474 ? -0.969 -5.752 20.462 1.00 93.50 474 SER A C 1
ATOM 3657 O O . SER A 1 474 ? -1.050 -6.144 21.634 1.00 93.50 474 SER A O 1
ATOM 3659 N N . PRO A 1 475 ? -0.718 -4.461 20.179 1.00 95.19 475 PRO A N 1
ATOM 3660 C CA . PRO A 1 475 ? -0.724 -3.424 21.198 1.00 95.19 475 PRO A CA 1
ATOM 3661 C C . PRO A 1 475 ? -2.141 -3.192 21.724 1.00 95.19 475 PRO A C 1
ATOM 3663 O O . PRO A 1 475 ? -3.111 -3.110 20.961 1.00 95.19 475 PRO A O 1
ATOM 3666 N N . LYS A 1 476 ? -2.251 -3.065 23.048 1.00 95.25 476 LYS A N 1
ATOM 3667 C CA . LYS A 1 476 ? -3.536 -2.956 23.744 1.00 95.25 476 LYS A CA 1
ATOM 3668 C C . LYS A 1 476 ? -3.487 -1.927 24.857 1.00 95.25 476 LYS A C 1
ATOM 3670 O O . LYS A 1 476 ? -2.443 -1.679 25.460 1.00 95.25 476 LYS A O 1
ATOM 3675 N N . ILE A 1 477 ? -4.653 -1.382 25.173 1.00 96.00 477 ILE A N 1
ATOM 3676 C CA . ILE A 1 477 ? -4.906 -0.641 26.406 1.00 96.00 477 ILE A CA 1
ATOM 3677 C C . ILE A 1 477 ? -6.036 -1.343 27.119 1.00 96.00 477 ILE A C 1
ATOM 3679 O O . ILE A 1 477 ? -7.126 -1.437 26.570 1.00 96.00 477 ILE A O 1
ATOM 3683 N N . LEU A 1 478 ? -5.787 -1.837 28.321 1.00 95.44 478 LEU A N 1
ATOM 3684 C CA . LEU A 1 478 ? -6.686 -2.765 28.978 1.00 95.44 478 LEU A CA 1
ATOM 3685 C C . LEU A 1 478 ? -6.742 -2.566 30.487 1.00 95.44 478 LEU A C 1
ATOM 3687 O O . LEU A 1 478 ? -5.863 -1.962 31.098 1.00 95.44 478 LEU A O 1
ATOM 3691 N N . MET A 1 479 ? -7.813 -3.066 31.077 1.00 95.88 479 MET A N 1
ATOM 3692 C CA . MET A 1 479 ? -8.067 -3.043 32.509 1.00 95.88 479 MET A CA 1
ATOM 3693 C C . MET A 1 479 ? -8.759 -4.333 32.928 1.00 95.88 479 MET A C 1
ATOM 3695 O O . MET A 1 479 ? -9.229 -5.114 32.093 1.00 95.88 479 MET A O 1
ATOM 3699 N N . LYS A 1 480 ? -8.858 -4.539 34.239 1.00 95.69 480 LYS A N 1
ATOM 3700 C CA . LYS A 1 480 ? -9.648 -5.639 34.777 1.00 95.69 480 LYS A CA 1
ATOM 3701 C C . LYS A 1 480 ? -11.128 -5.343 34.529 1.00 95.69 480 LYS A C 1
ATOM 3703 O O . LYS A 1 480 ? -11.556 -4.220 34.805 1.00 95.69 480 LYS A O 1
ATOM 3708 N N . PRO A 1 481 ? -11.926 -6.308 34.045 1.00 93.62 481 PRO A N 1
ATOM 3709 C CA . PRO A 1 481 ? -13.348 -6.087 33.861 1.00 93.62 481 PRO A CA 1
ATOM 3710 C C . PRO A 1 481 ? -14.023 -5.748 35.195 1.00 93.62 481 PRO A C 1
ATOM 3712 O O . PRO A 1 481 ? -13.519 -6.114 36.274 1.00 93.62 481 PRO A O 1
ATOM 3715 N N . PRO A 1 482 ? -15.178 -5.063 35.144 1.00 90.38 482 PRO A N 1
ATOM 3716 C CA . PRO A 1 482 ? -16.013 -4.894 36.322 1.00 90.38 482 PRO A CA 1
ATOM 3717 C C . PRO A 1 482 ? -16.310 -6.246 37.000 1.00 90.38 482 PRO A C 1
ATOM 3719 O O . PRO A 1 482 ? -16.191 -7.297 36.373 1.00 90.38 482 PRO A O 1
ATOM 3722 N N . ALA A 1 483 ? -16.583 -6.231 38.310 1.00 80.50 483 ALA A N 1
ATOM 3723 C CA . ALA A 1 483 ? -16.763 -7.456 39.100 1.00 80.50 483 ALA A CA 1
ATOM 3724 C C . ALA A 1 483 ? -17.855 -8.381 38.520 1.00 80.50 483 ALA A C 1
ATOM 3726 O O . ALA A 1 483 ? -18.708 -7.914 37.769 1.00 80.50 483 ALA A O 1
ATOM 3727 N N . ASP A 1 484 ? -17.790 -9.678 38.854 1.00 70.94 484 ASP A N 1
ATOM 3728 C CA . ASP A 1 484 ? -18.640 -10.727 38.274 1.00 70.94 484 ASP A CA 1
ATOM 3729 C C . ASP A 1 484 ? -20.128 -10.332 38.239 1.00 70.94 484 ASP A C 1
ATOM 3731 O O . ASP A 1 484 ? -20.675 -9.834 39.223 1.00 70.94 484 ASP A O 1
ATOM 3735 N N . GLY A 1 485 ? -20.766 -10.551 37.086 1.00 83.50 485 GLY A N 1
ATOM 3736 C CA . GLY A 1 485 ? -22.150 -10.167 36.808 1.00 83.50 485 GLY A CA 1
ATOM 3737 C C . GLY A 1 485 ? -22.306 -9.439 35.472 1.00 83.50 485 GLY A C 1
ATOM 3738 O O . GLY A 1 485 ? -21.435 -9.507 34.598 1.00 83.50 485 GLY A O 1
ATOM 3739 N N . ASP A 1 486 ? -23.431 -8.744 35.331 1.00 92.69 486 ASP A N 1
ATOM 3740 C CA . ASP A 1 486 ? -23.766 -7.948 34.153 1.00 92.69 486 ASP A CA 1
ATOM 3741 C C . ASP A 1 486 ? -23.000 -6.624 34.156 1.00 92.69 486 ASP A C 1
ATOM 3743 O O . ASP A 1 486 ? -23.016 -5.864 35.128 1.00 92.69 486 ASP A O 1
ATOM 3747 N N . PHE A 1 487 ? -22.352 -6.318 33.037 1.00 95.12 487 PHE A N 1
ATOM 3748 C CA . PHE A 1 487 ? -21.611 -5.074 32.873 1.00 95.12 487 PHE A CA 1
ATOM 3749 C C . PHE A 1 487 ? -21.649 -4.588 31.427 1.00 95.12 487 PHE A C 1
ATOM 3751 O O . PHE A 1 487 ? -21.986 -5.329 30.506 1.00 95.12 487 PHE A O 1
ATOM 3758 N N . GLY A 1 488 ? -21.281 -3.328 31.229 1.00 95.25 488 GLY A N 1
ATOM 3759 C CA . GLY A 1 488 ? -21.007 -2.754 29.920 1.00 95.25 488 GLY A CA 1
ATOM 3760 C C . GLY A 1 488 ? -19.599 -2.180 29.861 1.00 95.25 488 GLY A C 1
ATOM 3761 O O . GLY A 1 488 ? -19.113 -1.634 30.853 1.00 95.25 488 GLY A O 1
ATOM 3762 N N . VAL A 1 489 ? -18.956 -2.266 28.699 1.00 96.56 489 VAL A N 1
ATOM 3763 C CA . VAL A 1 489 ? -17.761 -1.478 28.372 1.00 96.56 489 VAL A CA 1
ATOM 3764 C C . VAL A 1 489 ? -17.967 -0.739 27.063 1.00 96.56 489 VAL A C 1
ATOM 3766 O O . VAL A 1 489 ? -18.604 -1.278 26.161 1.00 96.56 489 VAL A O 1
ATOM 3769 N N . ALA A 1 490 ? -17.460 0.485 26.958 1.00 95.25 490 ALA A N 1
ATOM 3770 C CA . ALA A 1 490 ? -17.631 1.302 25.764 1.00 95.25 490 ALA A CA 1
ATOM 3771 C C . ALA A 1 490 ? -16.435 2.219 25.499 1.00 95.25 490 ALA A C 1
ATOM 3773 O O . ALA A 1 490 ? -15.724 2.633 26.415 1.00 95.25 490 ALA A O 1
ATOM 3774 N N . THR A 1 491 ? -16.237 2.572 24.236 1.00 93.06 491 THR A N 1
ATOM 3775 C CA . THR A 1 491 ? -15.293 3.606 23.801 1.00 93.06 491 THR A CA 1
ATOM 3776 C C . THR A 1 491 ? -15.831 4.280 22.549 1.00 93.06 491 THR A C 1
ATOM 3778 O O . THR A 1 491 ? -16.717 3.752 21.878 1.00 93.06 491 THR A O 1
ATOM 3781 N N . HIS A 1 492 ? -15.240 5.411 22.194 1.00 91.06 492 HIS A N 1
ATOM 3782 C CA . HIS A 1 492 ? -15.446 6.018 20.894 1.00 91.06 492 HIS A CA 1
ATOM 3783 C C . HIS A 1 492 ? -14.181 5.880 20.042 1.00 91.06 492 HIS A C 1
ATOM 3785 O O . HIS A 1 492 ? -13.159 6.523 20.302 1.00 91.06 492 HIS A O 1
ATOM 3791 N N . ALA A 1 493 ? -14.255 5.050 19.007 1.00 93.12 493 ALA A N 1
ATOM 3792 C CA . ALA A 1 493 ? -13.141 4.666 18.151 1.00 93.12 493 ALA A CA 1
ATOM 3793 C C . ALA A 1 493 ? -13.208 5.342 16.775 1.00 93.12 493 ALA A C 1
ATOM 3795 O O . ALA A 1 493 ? -14.271 5.708 16.272 1.00 93.12 493 ALA A O 1
ATOM 3796 N N . LYS A 1 494 ? -12.047 5.508 16.148 1.00 91.94 494 LYS A N 1
ATOM 3797 C CA . LYS A 1 494 ? -11.896 5.982 14.771 1.00 91.94 494 LYS A CA 1
ATOM 3798 C C . LYS A 1 494 ? -10.650 5.341 14.173 1.00 91.94 494 LYS A C 1
ATOM 3800 O O . LYS A 1 494 ? -9.607 5.338 14.824 1.00 91.94 494 LYS A O 1
ATOM 3805 N N . VAL A 1 495 ? -10.732 4.874 12.932 1.00 94.69 495 VAL A N 1
ATOM 3806 C CA . VAL A 1 495 ? -9.530 4.624 12.129 1.00 94.69 495 VAL A CA 1
ATOM 3807 C C . VAL A 1 495 ? -9.007 5.980 11.669 1.00 94.69 495 VAL A C 1
ATOM 3809 O O . VAL A 1 495 ? -9.611 6.638 10.824 1.00 94.69 495 VAL A O 1
ATOM 3812 N N . HIS A 1 496 ? -7.931 6.450 12.296 1.00 91.94 496 HIS A N 1
ATOM 3813 C CA . HIS A 1 496 ? -7.355 7.763 12.011 1.00 91.94 496 HIS A CA 1
ATOM 3814 C C . HIS A 1 496 ? -6.567 7.732 10.710 1.00 91.94 496 HIS A C 1
ATOM 3816 O O . HIS A 1 496 ? -6.709 8.651 9.899 1.00 91.94 496 HIS A O 1
ATOM 3822 N N . ARG A 1 497 ? -5.759 6.678 10.522 1.00 92.44 497 ARG A N 1
ATOM 3823 C CA . ARG A 1 497 ? -4.986 6.425 9.304 1.00 92.44 497 ARG A CA 1
ATOM 3824 C C . ARG A 1 497 ? -4.823 4.940 9.026 1.00 92.44 497 ARG A C 1
ATOM 3826 O O . ARG A 1 497 ? -4.545 4.159 9.933 1.00 92.44 497 ARG A O 1
ATOM 3833 N N . THR A 1 498 ? -4.910 4.584 7.753 1.00 93.19 498 THR A N 1
ATOM 3834 C CA . THR A 1 498 ? -4.583 3.254 7.229 1.00 93.19 498 THR A CA 1
ATOM 3835 C C . THR A 1 498 ? -3.891 3.435 5.897 1.00 93.19 498 THR A C 1
ATOM 3837 O O . THR A 1 498 ? -4.466 3.996 4.973 1.00 93.19 498 THR A O 1
ATOM 3840 N N . ILE A 1 499 ? -2.633 3.031 5.801 1.00 89.50 499 ILE A N 1
ATOM 3841 C CA . ILE A 1 499 ? -1.843 3.221 4.581 1.00 89.50 499 ILE A CA 1
ATOM 3842 C C . ILE A 1 499 ? -0.917 2.031 4.397 1.00 89.50 499 ILE A C 1
ATOM 3844 O O . ILE A 1 499 ? -0.473 1.443 5.382 1.00 89.50 499 ILE A O 1
ATOM 3848 N N . TYR A 1 500 ? -0.615 1.673 3.159 1.00 86.19 500 TYR A N 1
ATOM 3849 C CA . TYR A 1 500 ? 0.418 0.687 2.859 1.00 86.19 500 TYR A CA 1
ATOM 3850 C C . TYR A 1 500 ? 1.758 1.383 2.605 1.00 86.19 500 TYR A C 1
ATOM 3852 O O . TYR A 1 500 ? 1.841 2.612 2.504 1.00 86.19 500 TYR A O 1
ATOM 3860 N N . THR A 1 501 ? 2.828 0.604 2.563 1.00 81.56 501 THR A N 1
ATOM 3861 C CA . THR A 1 501 ? 4.156 1.162 2.375 1.00 81.56 501 THR A CA 1
ATOM 3862 C C . THR A 1 501 ? 4.287 1.816 0.995 1.00 81.56 501 THR A C 1
ATOM 3864 O O . THR A 1 501 ? 3.850 1.232 0.001 1.00 81.56 501 THR A O 1
ATOM 3867 N N . PRO A 1 502 ? 4.877 3.017 0.901 1.00 76.25 502 PRO A N 1
ATOM 3868 C CA . PRO A 1 502 ? 4.859 3.765 -0.346 1.00 76.25 502 PRO A CA 1
ATOM 3869 C C . PRO A 1 502 ? 5.716 3.101 -1.456 1.00 76.25 502 PRO A C 1
ATOM 3871 O O . PRO A 1 502 ? 5.433 3.325 -2.629 1.00 76.25 502 PRO A O 1
ATOM 3874 N N . TRP A 1 503 ? 6.703 2.250 -1.119 1.00 73.81 503 TRP A N 1
ATOM 3875 C CA . TRP A 1 503 ? 7.632 1.589 -2.070 1.00 73.81 503 TRP A CA 1
ATOM 3876 C C . TRP A 1 503 ? 7.197 0.193 -2.520 1.00 73.81 503 TRP A C 1
ATOM 3878 O O . TRP A 1 503 ? 7.996 -0.536 -3.094 1.00 73.81 503 TRP A O 1
ATOM 3888 N N . ALA A 1 504 ? 5.970 -0.229 -2.218 1.00 67.31 504 ALA A N 1
ATOM 3889 C CA . ALA A 1 504 ? 5.504 -1.547 -2.626 1.00 67.31 504 ALA A CA 1
ATOM 3890 C C . ALA A 1 504 ? 4.278 -1.416 -3.528 1.00 67.31 504 ALA A C 1
ATOM 3892 O O . ALA A 1 504 ? 3.137 -1.590 -3.084 1.00 67.31 504 ALA A O 1
ATOM 3893 N N . GLY A 1 505 ? 4.541 -1.109 -4.805 1.00 69.19 505 GLY A N 1
ATOM 3894 C CA . GLY A 1 505 ? 3.523 -0.930 -5.840 1.00 69.19 505 GLY A CA 1
ATOM 3895 C C . GLY A 1 505 ? 2.543 -2.095 -5.868 1.00 69.19 505 GLY A C 1
ATOM 3896 O O . GLY A 1 505 ? 1.340 -1.890 -5.771 1.00 69.19 505 GLY A O 1
ATOM 3897 N N . GLY A 1 506 ? 3.037 -3.333 -5.832 1.00 70.62 506 GLY A N 1
ATOM 3898 C CA . GLY A 1 506 ? 2.197 -4.537 -5.852 1.00 70.62 506 GLY A CA 1
ATOM 3899 C C . GLY A 1 506 ? 1.073 -4.607 -4.799 1.00 70.62 506 GLY A C 1
ATOM 3900 O O . GLY A 1 506 ? 0.063 -5.264 -5.042 1.00 70.62 506 GLY A O 1
ATOM 3901 N N . TYR A 1 507 ? 1.175 -3.919 -3.656 1.00 74.94 507 TYR A N 1
ATOM 3902 C CA . TYR A 1 507 ? 0.123 -3.958 -2.626 1.00 74.94 507 TYR A CA 1
ATOM 3903 C C . TYR A 1 507 ? -1.051 -3.023 -2.892 1.00 74.94 507 TYR A C 1
ATOM 3905 O O . TYR A 1 507 ? -2.084 -3.155 -2.227 1.00 74.94 507 TYR A O 1
ATOM 3913 N N . ALA A 1 508 ? -0.921 -2.091 -3.837 1.00 77.75 508 ALA A N 1
ATOM 3914 C CA . ALA A 1 508 ? -2.002 -1.162 -4.114 1.00 77.75 508 ALA A CA 1
ATOM 3915 C C . ALA A 1 508 ? -3.046 -1.685 -5.098 1.00 77.75 508 ALA A C 1
ATOM 3917 O O . ALA A 1 508 ? -4.097 -1.064 -5.208 1.00 77.75 508 ALA A O 1
ATOM 3918 N N . PHE A 1 509 ? -2.820 -2.829 -5.753 1.00 80.00 509 PHE A N 1
ATOM 3919 C CA . PHE A 1 509 ? -3.832 -3.445 -6.611 1.00 80.00 509 PHE A CA 1
ATOM 3920 C C . PHE A 1 509 ? -5.122 -3.759 -5.839 1.00 80.00 509 PHE A C 1
ATOM 3922 O O . PHE A 1 509 ? -5.115 -4.350 -4.756 1.00 80.00 509 PHE A O 1
ATOM 3929 N N . GLY A 1 510 ? -6.250 -3.358 -6.424 1.00 83.00 510 GLY A N 1
ATOM 3930 C CA . GLY A 1 510 ? -7.577 -3.487 -5.827 1.00 83.00 510 GLY A CA 1
ATOM 3931 C C . GLY A 1 510 ? -7.794 -2.598 -4.601 1.00 83.00 510 GLY A C 1
ATOM 3932 O O . GLY A 1 510 ? -8.715 -2.866 -3.827 1.00 83.00 510 GLY A O 1
ATOM 3933 N N . LYS A 1 511 ? -6.951 -1.578 -4.381 1.00 88.38 511 LYS A N 1
ATOM 3934 C CA . LYS A 1 511 ? -7.090 -0.656 -3.250 1.00 88.38 511 LYS A CA 1
ATOM 3935 C C . LYS A 1 511 ? -7.721 0.660 -3.673 1.00 88.38 511 LYS A C 1
ATOM 3937 O O . LYS A 1 511 ? -7.493 1.180 -4.765 1.00 88.38 511 LYS A O 1
ATOM 3942 N N . THR A 1 512 ? -8.489 1.210 -2.746 1.00 91.31 512 THR A N 1
ATOM 3943 C CA . THR A 1 512 ? -8.952 2.593 -2.754 1.00 91.31 512 THR A CA 1
ATOM 3944 C C . THR A 1 512 ? -8.153 3.363 -1.716 1.00 91.31 512 THR A C 1
ATOM 3946 O O . THR A 1 512 ? -7.986 2.890 -0.592 1.00 91.31 512 THR A O 1
ATOM 3949 N N . VAL A 1 513 ? -7.658 4.532 -2.095 1.00 91.69 513 VAL A N 1
ATOM 3950 C CA . VAL A 1 513 ? -6.869 5.442 -1.272 1.00 91.69 513 VAL A CA 1
ATOM 3951 C C . VAL A 1 513 ? -7.622 6.760 -1.173 1.00 91.69 513 VAL A C 1
ATOM 3953 O O . VAL A 1 513 ? -8.025 7.332 -2.179 1.00 91.69 513 VAL A O 1
ATOM 3956 N N . TRP A 1 514 ? -7.781 7.257 0.044 1.00 93.12 514 TRP A N 1
ATOM 3957 C CA . TRP A 1 514 ? -8.277 8.598 0.320 1.00 93.12 514 TRP A CA 1
ATOM 3958 C C . TRP A 1 514 ? -7.119 9.432 0.826 1.00 93.12 514 TRP A C 1
ATOM 3960 O O . TRP A 1 514 ? -6.375 8.969 1.692 1.00 93.12 514 TRP A O 1
ATOM 3970 N N . GLY A 1 515 ? -6.966 10.654 0.337 1.00 90.56 515 GLY A N 1
ATOM 3971 C CA . GLY A 1 515 ? -5.805 11.462 0.677 1.00 90.56 515 GLY A CA 1
ATOM 3972 C C . GLY A 1 515 ? -5.812 12.851 0.061 1.00 90.56 515 GLY A C 1
ATOM 3973 O O . GLY A 1 515 ? -6.704 13.213 -0.707 1.00 90.56 515 GLY A O 1
ATOM 3974 N N . THR A 1 516 ? -4.841 13.661 0.467 1.00 89.12 516 THR A N 1
ATOM 3975 C CA . THR A 1 516 ? -4.676 15.015 -0.068 1.00 89.12 516 THR A CA 1
ATOM 3976 C C . THR A 1 516 ? -4.087 14.900 -1.463 1.00 89.12 516 THR A C 1
ATOM 3978 O O . THR A 1 516 ? -3.009 14.333 -1.624 1.00 89.12 516 THR A O 1
ATOM 3981 N N . VAL A 1 517 ? -4.784 15.414 -2.473 1.00 87.25 517 VAL A N 1
ATOM 3982 C CA . VAL A 1 517 ? -4.270 15.425 -3.845 1.00 87.25 517 VAL A CA 1
ATOM 3983 C C . VAL A 1 517 ? -3.393 16.649 -4.026 1.00 87.25 517 VAL A C 1
ATOM 3985 O O . VAL A 1 517 ? -3.828 17.777 -3.803 1.00 87.25 517 VAL A O 1
ATOM 3988 N N . ASN A 1 518 ? -2.165 16.412 -4.460 1.00 86.38 518 ASN A N 1
ATOM 3989 C CA . ASN A 1 518 ? -1.225 17.445 -4.840 1.00 86.38 518 ASN A CA 1
ATOM 3990 C C . ASN A 1 518 ? -0.936 17.361 -6.333 1.00 86.38 518 ASN A C 1
ATOM 3992 O O . ASN A 1 518 ? -0.987 16.288 -6.940 1.00 86.38 518 ASN A O 1
ATOM 3996 N N . GLU A 1 519 ? -0.573 18.499 -6.915 1.00 87.56 519 GLU A N 1
ATOM 3997 C CA . GLU A 1 519 ? -0.200 18.575 -8.316 1.00 87.56 519 GLU A CA 1
ATOM 3998 C C . GLU A 1 519 ? 0.885 19.618 -8.572 1.00 87.56 519 GLU A C 1
ATOM 4000 O O . GLU A 1 519 ? 0.959 20.648 -7.900 1.00 87.56 519 GLU A O 1
ATOM 4005 N N . VAL A 1 520 ? 1.716 19.359 -9.579 1.00 87.94 520 VAL A N 1
ATOM 4006 C CA . VAL A 1 520 ? 2.661 20.330 -10.141 1.00 87.94 520 VAL A CA 1
ATOM 4007 C C . VAL A 1 520 ? 2.674 20.215 -11.665 1.00 87.94 520 VAL A C 1
ATOM 4009 O O . VAL A 1 520 ? 2.421 19.133 -12.201 1.00 87.94 520 VAL A O 1
ATOM 4012 N N . PRO A 1 521 ? 2.981 21.294 -12.401 1.00 89.69 521 PRO A N 1
ATOM 4013 C CA . PRO A 1 521 ? 3.210 21.198 -13.838 1.00 89.69 521 PRO A CA 1
ATOM 4014 C C . PRO A 1 521 ? 4.329 20.199 -14.159 1.00 89.69 521 PRO A C 1
ATOM 4016 O O . PRO A 1 521 ? 5.340 20.153 -13.464 1.00 89.69 521 PRO A O 1
ATOM 4019 N N . ALA A 1 522 ? 4.219 19.457 -15.258 1.00 87.50 522 ALA A N 1
ATOM 4020 C CA . ALA A 1 522 ? 5.288 18.584 -15.745 1.00 87.50 522 ALA A CA 1
ATOM 4021 C C . ALA A 1 522 ? 6.584 19.371 -16.026 1.00 87.50 522 ALA A C 1
ATOM 4023 O O . ALA A 1 522 ? 7.684 18.860 -15.843 1.00 87.50 522 ALA A O 1
ATOM 4024 N N . ALA A 1 523 ? 6.462 20.652 -16.390 1.00 90.31 523 ALA A N 1
ATOM 4025 C CA . ALA A 1 523 ? 7.592 21.568 -16.555 1.00 90.31 523 ALA A CA 1
ATOM 4026 C C . ALA A 1 523 ? 8.314 21.913 -15.238 1.00 90.31 523 ALA A C 1
ATOM 4028 O O . ALA A 1 523 ? 9.428 22.428 -15.276 1.00 90.31 523 ALA A O 1
ATOM 4029 N N . SER A 1 524 ? 7.709 21.630 -14.079 1.00 91.38 524 SER A N 1
ATOM 4030 C CA . SER A 1 524 ? 8.374 21.766 -12.783 1.00 91.38 524 SER A CA 1
ATOM 4031 C C . SER A 1 524 ? 9.368 20.640 -12.507 1.00 91.38 524 SER A C 1
ATOM 4033 O O . SER A 1 524 ? 10.162 20.786 -11.582 1.00 91.38 524 SER A O 1
ATOM 4035 N N . VAL A 1 525 ? 9.341 19.535 -13.261 1.00 89.88 525 VAL A N 1
ATOM 4036 C CA . VAL A 1 525 ? 10.319 18.449 -13.123 1.00 89.88 525 VAL A CA 1
ATOM 4037 C C . VAL A 1 525 ? 11.675 18.931 -13.629 1.00 89.88 525 VAL A C 1
ATOM 4039 O O . VAL A 1 525 ? 11.831 19.290 -14.795 1.00 89.88 525 VAL A O 1
ATOM 4042 N N . ILE A 1 526 ? 12.677 18.898 -12.759 1.00 90.88 526 ILE A N 1
ATOM 4043 C CA . ILE A 1 526 ? 14.056 19.249 -13.086 1.00 90.88 526 ILE A CA 1
ATOM 4044 C C . ILE A 1 526 ? 14.842 17.946 -13.201 1.00 90.88 526 ILE A C 1
ATOM 4046 O O . ILE A 1 526 ? 15.240 17.342 -12.200 1.00 90.88 526 ILE A O 1
ATOM 4050 N N . VAL A 1 527 ? 15.056 17.514 -14.446 1.00 89.00 527 VAL A N 1
ATOM 4051 C CA . VAL A 1 527 ? 15.905 16.359 -14.748 1.00 89.00 527 VAL A CA 1
ATOM 4052 C C . VAL A 1 527 ? 17.369 16.735 -14.479 1.00 89.00 527 VAL A C 1
ATOM 4054 O O . VAL A 1 527 ? 17.821 17.785 -14.944 1.00 89.00 527 VAL A O 1
ATOM 4057 N N . PRO A 1 528 ? 18.129 15.909 -13.743 1.00 88.38 528 PRO A N 1
ATOM 4058 C CA . PRO A 1 528 ? 19.512 16.220 -13.409 1.00 88.38 528 PRO A CA 1
ATOM 4059 C C . PRO A 1 528 ? 20.410 16.421 -14.644 1.00 88.38 528 PRO A C 1
ATOM 4061 O O . PRO A 1 528 ? 20.276 15.675 -15.621 1.00 88.38 528 PRO A O 1
ATOM 4064 N N . PRO A 1 529 ? 21.368 17.370 -14.620 1.00 89.00 529 PRO A N 1
ATOM 4065 C CA . PRO A 1 529 ? 22.236 17.643 -15.769 1.00 89.00 529 PRO A CA 1
ATOM 4066 C C . PRO A 1 529 ? 23.054 16.439 -16.248 1.00 89.00 529 PRO A C 1
ATOM 4068 O O . PRO A 1 529 ? 23.305 16.304 -17.443 1.00 89.00 529 PRO A O 1
ATOM 4071 N N . ASP A 1 530 ? 23.472 15.556 -15.340 1.00 85.00 530 ASP A N 1
ATOM 4072 C CA . ASP A 1 530 ? 24.177 14.317 -15.673 1.00 85.00 530 ASP A CA 1
ATOM 4073 C C . ASP A 1 530 ? 23.269 13.331 -16.422 1.00 85.00 530 ASP A C 1
ATOM 4075 O O . ASP A 1 530 ? 23.698 12.735 -17.406 1.00 85.00 530 ASP A O 1
ATOM 4079 N N . ILE A 1 531 ? 21.988 13.235 -16.056 1.00 86.38 531 ILE A N 1
ATOM 4080 C CA . ILE A 1 531 ? 20.997 12.441 -16.796 1.00 86.38 531 ILE A CA 1
ATOM 4081 C C . ILE A 1 531 ? 20.761 13.035 -18.192 1.00 86.38 531 ILE A C 1
ATOM 4083 O O . ILE A 1 531 ? 20.771 12.294 -19.179 1.00 86.38 531 ILE A O 1
ATOM 4087 N N . ILE A 1 532 ? 20.628 14.361 -18.301 1.00 87.69 532 ILE A N 1
ATOM 4088 C CA . ILE A 1 532 ? 20.470 15.063 -19.588 1.00 87.69 532 ILE A CA 1
ATOM 4089 C C . ILE A 1 532 ? 21.694 14.847 -20.487 1.00 87.69 532 ILE A C 1
ATOM 4091 O O . ILE A 1 532 ? 21.551 14.546 -21.669 1.00 87.69 532 ILE A O 1
ATOM 4095 N N . ARG A 1 533 ? 22.907 14.979 -19.943 1.00 86.00 533 ARG A N 1
ATOM 4096 C CA . ARG A 1 533 ? 24.158 14.820 -20.697 1.00 86.00 533 ARG A CA 1
ATOM 4097 C C . ARG A 1 533 ? 24.416 13.368 -21.075 1.00 86.00 533 ARG A C 1
ATOM 4099 O O . ARG A 1 533 ? 24.863 13.085 -22.187 1.00 86.00 533 ARG A O 1
ATOM 4106 N N . ASP A 1 534 ? 24.200 12.445 -20.144 1.00 79.75 534 ASP A N 1
ATOM 4107 C CA . ASP A 1 534 ? 24.711 11.091 -20.297 1.00 79.75 534 ASP A CA 1
ATOM 4108 C C . ASP A 1 534 ? 23.670 10.108 -20.797 1.00 79.75 534 ASP A C 1
ATOM 4110 O O . ASP A 1 534 ? 24.031 9.202 -21.556 1.00 79.75 534 ASP A O 1
ATOM 4114 N N . LYS A 1 535 ? 22.401 10.299 -20.418 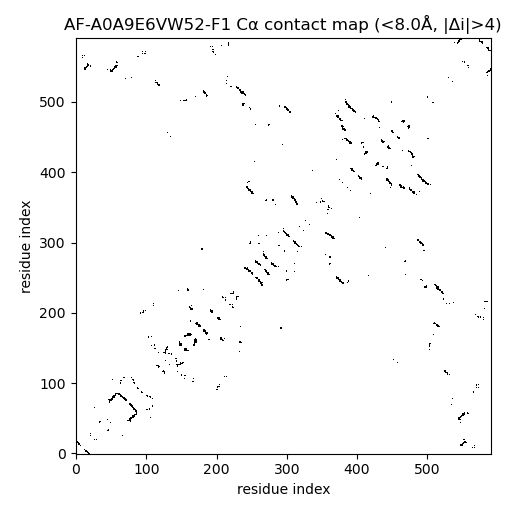1.00 80.38 535 LYS A N 1
ATOM 4115 C CA . LYS A 1 535 ? 21.362 9.284 -20.579 1.00 80.38 535 LYS A CA 1
ATOM 4116 C C . LYS A 1 535 ? 20.271 9.656 -21.585 1.00 80.38 535 LYS A C 1
ATOM 4118 O O . LYS A 1 535 ? 19.887 8.775 -22.354 1.00 80.38 535 LYS A O 1
ATOM 4123 N N . GLN A 1 536 ? 19.842 10.914 -21.647 1.00 87.00 536 GLN A N 1
ATOM 4124 C CA . GLN A 1 536 ? 18.856 11.388 -22.631 1.00 87.00 536 GLN A CA 1
ATOM 4125 C C . GLN A 1 536 ? 19.313 11.413 -24.098 1.00 87.00 536 GLN A C 1
ATOM 4127 O O . GLN A 1 536 ? 18.446 11.275 -24.971 1.00 87.00 536 GLN A O 1
ATOM 4132 N N . PRO A 1 537 ? 20.612 11.576 -24.438 1.00 86.94 537 PRO A N 1
ATOM 4133 C CA . PRO A 1 537 ? 21.003 11.611 -25.835 1.00 86.94 537 PRO A CA 1
ATOM 4134 C C . PRO A 1 537 ? 20.623 10.312 -26.527 1.00 86.94 537 PRO A C 1
ATOM 4136 O O . PRO A 1 537 ? 20.806 9.215 -25.984 1.00 86.94 537 PRO A O 1
ATOM 4139 N N . ALA A 1 538 ? 20.101 10.468 -27.739 1.00 81.38 538 ALA A N 1
ATOM 4140 C CA . ALA A 1 538 ? 19.766 9.356 -28.600 1.00 81.38 538 ALA A CA 1
ATOM 4141 C C . ALA A 1 538 ? 20.966 8.418 -28.769 1.00 81.38 538 ALA A C 1
ATOM 4143 O O . ALA A 1 538 ? 22.058 8.905 -29.079 1.00 81.38 538 ALA A O 1
ATOM 4144 N N . PRO A 1 539 ? 20.795 7.092 -28.627 1.00 81.69 539 PRO A N 1
ATOM 4145 C CA . PRO A 1 539 ? 21.803 6.181 -29.141 1.00 81.69 539 PRO A CA 1
ATOM 4146 C C . PRO A 1 539 ? 21.894 6.330 -30.675 1.00 81.69 539 PRO A C 1
ATOM 4148 O O . PRO A 1 539 ? 20.941 6.809 -31.307 1.00 81.69 539 PRO A O 1
ATOM 4151 N N . PRO A 1 540 ? 23.012 5.922 -31.301 1.00 83.94 540 PRO A N 1
ATOM 4152 C CA . PRO A 1 540 ? 23.155 5.956 -32.754 1.00 83.94 540 PRO A CA 1
ATOM 4153 C C . PRO A 1 540 ? 21.959 5.305 -33.464 1.00 83.94 540 PRO A C 1
ATOM 4155 O O . PRO A 1 540 ? 21.561 4.189 -33.124 1.00 83.94 540 PRO A O 1
ATOM 4158 N N . GLY A 1 541 ? 21.370 6.021 -34.427 1.00 85.31 541 GLY A N 1
ATOM 4159 C CA . GLY A 1 541 ? 20.189 5.565 -35.169 1.00 85.31 541 GLY A CA 1
ATOM 4160 C C . GLY A 1 541 ? 18.887 5.510 -34.357 1.00 85.31 541 GLY A C 1
ATOM 4161 O O . GLY A 1 541 ? 17.940 4.876 -34.800 1.00 85.31 541 GLY A O 1
ATOM 4162 N N . ASN A 1 542 ? 18.825 6.140 -33.174 1.00 88.69 542 ASN A N 1
ATOM 4163 C CA . ASN A 1 542 ? 17.709 6.023 -32.220 1.00 88.69 542 ASN A CA 1
ATOM 4164 C C . ASN A 1 542 ? 17.429 4.578 -31.750 1.00 88.69 542 ASN A C 1
ATOM 4166 O O . ASN A 1 542 ? 16.344 4.300 -31.231 1.00 88.69 542 ASN A O 1
ATOM 4170 N N . ALA A 1 543 ? 18.407 3.677 -31.893 1.00 91.88 543 ALA A N 1
ATOM 4171 C CA . ALA A 1 543 ? 18.306 2.273 -31.513 1.00 91.88 543 ALA A CA 1
ATOM 4172 C C . ALA A 1 543 ? 19.297 1.928 -30.394 1.00 91.88 543 ALA A C 1
ATOM 4174 O O . ALA A 1 543 ? 20.515 2.077 -30.560 1.00 91.88 543 ALA A O 1
ATOM 4175 N N . TYR A 1 544 ? 18.782 1.460 -29.256 1.00 91.00 544 TYR A N 1
ATOM 4176 C CA . TYR A 1 544 ? 19.598 0.877 -28.192 1.00 91.00 544 TYR A CA 1
ATOM 4177 C C . TYR A 1 544 ? 20.026 -0.525 -28.609 1.00 91.00 544 TYR A C 1
ATOM 4179 O O . TYR A 1 544 ? 19.178 -1.351 -28.939 1.00 91.00 544 TYR A O 1
ATOM 4187 N N . LYS A 1 545 ? 21.333 -0.800 -28.589 1.00 93.94 545 LYS A N 1
ATOM 4188 C CA . LYS A 1 545 ? 21.846 -2.139 -28.887 1.00 93.94 545 LYS A CA 1
ATOM 4189 C C . LYS A 1 545 ? 21.757 -3.023 -27.647 1.00 93.94 545 LYS A C 1
ATOM 4191 O O . LYS A 1 545 ? 22.367 -2.704 -26.626 1.00 93.94 545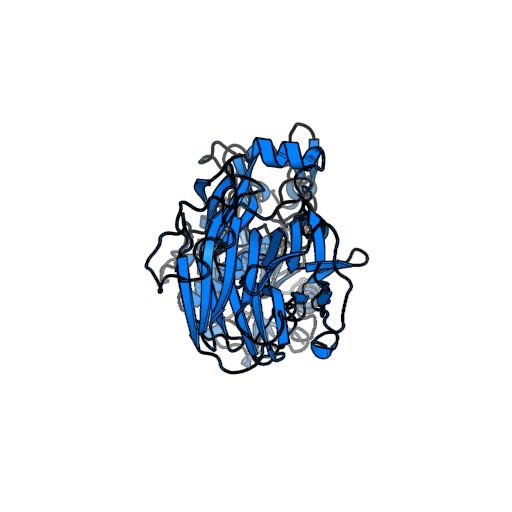 LYS A O 1
ATOM 4196 N N . CYS A 1 546 ? 21.036 -4.134 -27.747 1.00 94.31 546 CYS A N 1
ATOM 4197 C CA . CYS A 1 546 ? 20.767 -5.051 -26.639 1.00 94.31 546 CYS A CA 1
ATOM 4198 C C . CYS A 1 546 ? 21.353 -6.437 -26.936 1.00 94.31 546 CYS A C 1
ATOM 4200 O O . CYS A 1 546 ? 20.880 -7.118 -27.838 1.00 94.31 546 CYS A O 1
ATOM 4202 N N . ALA A 1 547 ? 22.346 -6.889 -26.169 1.00 95.06 547 ALA A N 1
ATOM 4203 C CA . ALA A 1 547 ? 22.874 -8.247 -26.310 1.00 95.06 547 ALA A CA 1
ATOM 4204 C C . ALA A 1 547 ? 22.091 -9.221 -25.422 1.00 95.06 547 ALA A C 1
ATOM 4206 O O . ALA A 1 547 ? 22.026 -9.014 -24.210 1.00 95.06 547 ALA A O 1
ATOM 4207 N N . PHE A 1 548 ? 21.554 -10.299 -25.998 1.00 95.62 548 PHE A N 1
ATOM 4208 C CA . PHE A 1 548 ? 20.933 -11.399 -25.252 1.00 95.62 548 PHE A CA 1
ATOM 4209 C C . PHE A 1 548 ? 21.931 -12.550 -25.109 1.00 95.62 548 PHE A C 1
ATOM 4211 O O . PHE A 1 548 ? 22.398 -13.108 -26.102 1.00 95.62 548 PHE A O 1
ATOM 4218 N N . ILE A 1 549 ? 22.282 -12.873 -23.863 1.00 93.81 549 ILE A N 1
ATOM 4219 C CA . ILE A 1 549 ? 23.412 -13.748 -23.536 1.00 93.81 549 ILE A CA 1
ATOM 4220 C C . ILE A 1 549 ? 22.940 -14.899 -22.645 1.00 93.81 549 ILE A C 1
ATOM 4222 O O . ILE A 1 549 ? 22.443 -14.660 -21.544 1.00 93.81 549 ILE A O 1
ATOM 4226 N N . LEU A 1 550 ? 23.139 -16.141 -23.086 1.00 93.38 550 LEU A N 1
ATOM 4227 C CA . LEU A 1 550 ? 22.983 -17.336 -22.255 1.00 93.38 550 LEU A CA 1
ATOM 4228 C C . LEU A 1 550 ? 24.304 -17.695 -21.600 1.00 93.38 550 LEU A C 1
ATOM 4230 O O . LEU A 1 550 ? 25.325 -17.800 -22.271 1.00 93.38 550 LEU A O 1
ATOM 4234 N N . VAL A 1 551 ? 24.269 -17.895 -20.288 1.00 91.06 551 VAL A N 1
ATOM 4235 C CA . VAL A 1 551 ? 25.453 -18.123 -19.465 1.00 91.06 551 VAL A CA 1
ATOM 4236 C C . VAL A 1 551 ? 25.312 -19.453 -18.748 1.00 91.06 551 VAL A C 1
ATOM 4238 O O . VAL A 1 551 ? 24.378 -19.627 -17.964 1.00 91.06 551 VAL A O 1
ATOM 4241 N N . ALA A 1 552 ? 26.256 -20.364 -18.961 1.00 90.94 552 ALA A N 1
ATOM 4242 C CA . ALA A 1 552 ? 26.251 -21.675 -18.319 1.00 90.94 552 ALA A CA 1
ATOM 4243 C C . ALA A 1 552 ? 27.649 -22.130 -17.886 1.00 90.94 552 ALA A C 1
ATOM 4245 O O . ALA A 1 552 ? 28.667 -21.612 -18.352 1.00 90.94 552 ALA A O 1
ATOM 4246 N N . ALA A 1 553 ? 27.709 -23.111 -16.985 1.00 90.06 553 ALA A N 1
ATOM 4247 C CA . ALA A 1 553 ? 28.975 -23.733 -16.607 1.00 90.06 553 ALA A CA 1
ATOM 4248 C C . ALA A 1 553 ? 29.556 -24.543 -17.776 1.00 90.06 553 ALA A C 1
ATOM 4250 O O . ALA A 1 553 ? 30.753 -24.433 -18.054 1.00 90.06 553 ALA A O 1
ATOM 4251 N N . ASN A 1 554 ? 28.704 -25.298 -18.478 1.00 90.00 554 ASN A N 1
ATOM 4252 C CA . ASN A 1 554 ? 29.070 -26.152 -19.603 1.00 90.00 554 ASN A CA 1
ATOM 4253 C C . ASN A 1 554 ? 28.121 -25.933 -20.791 1.00 90.00 554 ASN A C 1
ATOM 4255 O O . ASN A 1 554 ? 26.957 -25.592 -20.605 1.00 90.00 554 ASN A O 1
ATOM 4259 N N . ASP A 1 555 ? 28.589 -26.194 -22.016 1.00 88.50 555 ASP A N 1
ATOM 4260 C CA . ASP A 1 555 ? 27.735 -26.119 -23.219 1.00 88.50 555 ASP A CA 1
ATOM 4261 C C . ASP A 1 555 ? 26.571 -27.119 -23.170 1.00 88.50 555 ASP A C 1
ATOM 4263 O O . ASP A 1 555 ? 25.476 -26.812 -23.624 1.00 88.50 555 ASP A O 1
ATOM 4267 N N . ALA A 1 556 ? 26.775 -28.278 -22.535 1.00 88.69 556 ALA A N 1
ATOM 4268 C CA . ALA A 1 556 ? 25.740 -29.298 -22.358 1.00 88.69 556 ALA A CA 1
ATOM 4269 C C . ALA A 1 556 ? 24.542 -28.829 -21.507 1.00 88.69 556 ALA A C 1
ATOM 4271 O O . ALA A 1 556 ? 23.474 -29.432 -21.582 1.00 88.69 556 ALA A O 1
ATOM 4272 N N . ASP A 1 557 ? 24.706 -27.759 -20.724 1.00 88.56 557 ASP A N 1
ATOM 4273 C CA . ASP A 1 557 ? 23.633 -27.168 -19.919 1.00 88.56 557 ASP A CA 1
ATOM 4274 C C . ASP A 1 557 ? 22.730 -26.239 -20.761 1.00 88.56 557 ASP A C 1
ATOM 4276 O O . ASP A 1 557 ? 21.691 -25.778 -20.286 1.00 88.56 557 ASP A O 1
ATOM 4280 N N . ILE A 1 558 ? 23.116 -25.951 -22.012 1.00 90.50 558 ILE A N 1
ATOM 4281 C CA . ILE A 1 558 ? 22.371 -25.117 -22.956 1.00 90.50 558 ILE A CA 1
ATOM 4282 C C . ILE A 1 558 ? 21.746 -26.014 -24.024 1.00 90.50 558 ILE A C 1
ATOM 4284 O O . ILE A 1 558 ? 22.434 -26.631 -24.833 1.00 90.50 558 ILE A O 1
ATOM 4288 N N . THR A 1 559 ? 20.417 -26.042 -24.069 1.00 91.50 559 THR A N 1
ATOM 4289 C CA . THR A 1 559 ? 19.667 -26.787 -25.092 1.00 91.50 559 THR A CA 1
ATOM 4290 C C . THR A 1 559 ? 19.200 -25.867 -26.219 1.00 91.50 559 THR A C 1
ATOM 4292 O O . THR A 1 559 ? 18.939 -24.687 -25.983 1.00 91.50 559 THR A O 1
ATOM 4295 N N . ASP A 1 560 ? 19.030 -26.396 -27.434 1.00 91.38 560 ASP A N 1
ATOM 4296 C CA . ASP A 1 560 ? 18.511 -25.612 -28.569 1.00 91.38 560 ASP A CA 1
ATOM 4297 C C . ASP A 1 560 ? 17.115 -25.032 -28.287 1.00 91.38 560 ASP A C 1
ATOM 4299 O O . ASP A 1 560 ? 16.831 -23.899 -28.666 1.00 91.38 560 ASP A O 1
ATOM 4303 N N . ASP A 1 561 ? 16.273 -25.761 -27.549 1.00 92.06 561 ASP A N 1
ATOM 4304 C CA . ASP A 1 561 ? 14.960 -25.286 -27.101 1.00 92.06 561 ASP A CA 1
ATOM 4305 C C . ASP A 1 561 ? 15.076 -24.062 -26.169 1.00 92.06 561 ASP A C 1
ATOM 4307 O O . ASP A 1 561 ? 14.329 -23.099 -26.325 1.00 92.06 561 ASP A O 1
ATOM 4311 N N . MET A 1 562 ? 16.058 -24.014 -25.260 1.00 92.31 562 MET A N 1
ATOM 4312 C CA . MET A 1 562 ? 16.313 -22.810 -24.454 1.00 92.31 562 MET A CA 1
ATOM 4313 C C . MET A 1 562 ? 16.752 -21.621 -25.315 1.00 92.31 562 MET A C 1
ATOM 4315 O O . MET A 1 562 ? 16.303 -20.497 -25.082 1.00 92.31 562 MET A O 1
ATOM 4319 N N . VAL A 1 563 ? 17.615 -21.855 -26.307 1.00 94.62 563 VAL A N 1
ATOM 4320 C CA . VAL A 1 563 ? 18.080 -20.801 -27.222 1.00 94.62 563 VAL A CA 1
ATOM 4321 C C . VAL A 1 563 ? 16.913 -20.269 -28.061 1.00 94.62 563 VAL A C 1
ATOM 4323 O O . VAL A 1 563 ? 16.747 -19.055 -28.178 1.00 94.62 563 VAL A O 1
ATOM 4326 N N . GLU A 1 564 ? 16.051 -21.156 -28.563 1.00 94.88 564 GLU A N 1
ATOM 4327 C CA . GLU A 1 564 ? 14.835 -20.793 -29.295 1.00 94.88 564 GLU A CA 1
ATOM 4328 C C . GLU A 1 564 ? 13.884 -19.954 -28.433 1.00 94.88 564 GLU A C 1
ATOM 4330 O O . GLU A 1 564 ? 13.375 -18.917 -28.869 1.00 94.88 564 GLU A O 1
ATOM 4335 N N . ARG A 1 565 ? 13.638 -20.378 -27.189 1.00 93.88 565 ARG A N 1
ATOM 4336 C CA . ARG A 1 565 ? 12.769 -19.653 -26.253 1.00 93.88 565 ARG A CA 1
ATOM 4337 C C . ARG A 1 565 ? 13.305 -18.258 -25.954 1.00 93.88 565 ARG A C 1
ATOM 4339 O O . ARG A 1 565 ? 12.532 -17.299 -25.943 1.00 93.88 565 ARG A O 1
ATOM 4346 N N . LEU A 1 566 ? 14.617 -18.128 -25.765 1.00 94.31 566 LEU A N 1
ATOM 4347 C CA . LEU A 1 566 ? 15.239 -16.827 -25.557 1.00 94.31 566 LEU A CA 1
ATOM 4348 C C . LEU A 1 566 ? 15.141 -15.934 -26.802 1.00 94.31 566 LEU A C 1
ATOM 4350 O O . LEU A 1 566 ? 14.839 -14.750 -26.665 1.00 94.31 566 LEU A O 1
ATOM 4354 N N . ASP A 1 567 ? 15.324 -16.480 -28.007 1.00 95.44 567 ASP A N 1
ATOM 4355 C CA . ASP A 1 567 ? 15.132 -15.717 -29.248 1.00 95.44 567 ASP A CA 1
ATOM 4356 C C . ASP A 1 567 ? 13.690 -15.200 -29.393 1.00 95.44 567 ASP A C 1
ATOM 4358 O O . ASP A 1 567 ? 13.472 -14.057 -29.806 1.00 95.44 567 ASP A O 1
ATOM 4362 N N . LYS A 1 568 ? 12.690 -15.987 -28.971 1.00 94.88 568 LYS A N 1
ATOM 4363 C CA . LYS A 1 568 ? 11.293 -15.527 -28.910 1.00 94.88 568 LYS A CA 1
ATOM 4364 C C . LYS A 1 568 ? 11.138 -14.349 -27.945 1.00 94.88 568 LYS A C 1
ATOM 4366 O O . LYS A 1 568 ? 10.592 -13.320 -28.340 1.00 94.88 568 LYS A O 1
ATOM 4371 N N . ILE A 1 569 ? 11.656 -14.455 -26.718 1.00 94.25 569 ILE A N 1
ATOM 4372 C CA . ILE A 1 569 ? 11.605 -13.373 -25.714 1.00 94.25 569 ILE A CA 1
ATOM 4373 C C . ILE A 1 569 ? 12.295 -12.102 -26.228 1.00 94.25 569 ILE A C 1
ATOM 4375 O O . ILE A 1 569 ? 11.747 -11.008 -26.099 1.00 94.25 569 ILE A O 1
ATOM 4379 N N . ARG A 1 570 ? 13.459 -12.240 -26.870 1.00 95.25 570 ARG A N 1
ATOM 4380 C CA . ARG A 1 570 ? 14.189 -11.143 -27.518 1.00 95.25 570 ARG A CA 1
ATOM 4381 C C . ARG A 1 570 ? 13.318 -10.399 -28.538 1.00 95.25 570 ARG A C 1
ATOM 4383 O O . ARG A 1 570 ? 13.262 -9.173 -28.533 1.00 95.25 570 ARG A O 1
ATOM 4390 N N . ARG A 1 571 ? 12.595 -11.125 -29.394 1.00 95.31 571 ARG A N 1
ATOM 4391 C CA . ARG A 1 571 ? 11.695 -10.526 -30.401 1.00 95.31 571 ARG A CA 1
ATOM 4392 C C . ARG A 1 571 ? 10.506 -9.805 -29.771 1.00 95.31 571 ARG A C 1
ATOM 4394 O O . ARG A 1 571 ? 10.109 -8.753 -30.273 1.00 95.31 571 ARG A O 1
ATOM 4401 N N . TYR A 1 572 ? 9.958 -10.341 -28.678 1.00 95.31 572 TYR A N 1
ATOM 4402 C CA . TYR A 1 572 ? 8.957 -9.626 -27.882 1.00 95.31 572 TYR A CA 1
ATOM 4403 C C . TYR A 1 572 ? 9.524 -8.324 -27.320 1.00 95.31 572 TYR A C 1
ATOM 4405 O O . TYR A 1 572 ? 8.868 -7.295 -27.444 1.00 95.31 572 TYR A O 1
ATOM 4413 N N . TRP A 1 573 ? 10.744 -8.344 -26.778 1.00 94.81 573 TRP A N 1
ATOM 4414 C CA . TRP A 1 573 ? 11.404 -7.153 -26.243 1.00 94.81 573 TRP A CA 1
ATOM 4415 C C . TRP A 1 573 ? 11.613 -6.058 -27.295 1.00 94.81 573 TRP A C 1
ATOM 4417 O O . TRP A 1 573 ? 11.258 -4.909 -27.047 1.00 94.81 573 TRP A O 1
ATOM 4427 N N . ASP A 1 574 ? 12.122 -6.395 -28.481 1.00 94.88 574 ASP A N 1
ATOM 4428 C CA . ASP A 1 574 ? 12.359 -5.397 -29.533 1.00 94.88 574 ASP A CA 1
ATOM 4429 C C . ASP A 1 574 ? 11.060 -4.728 -30.008 1.00 94.88 574 ASP A C 1
ATOM 4431 O O . ASP A 1 574 ? 11.002 -3.503 -30.154 1.00 94.88 574 ASP A O 1
ATOM 4435 N N . ASN A 1 575 ? 9.992 -5.513 -30.195 1.00 94.88 575 ASN A N 1
ATOM 4436 C CA . ASN A 1 575 ? 8.671 -4.982 -30.543 1.00 94.88 575 ASN A CA 1
ATOM 4437 C C . ASN A 1 575 ? 8.097 -4.120 -29.409 1.00 94.88 575 ASN A C 1
ATOM 4439 O O . ASN A 1 575 ? 7.571 -3.032 -29.646 1.00 94.88 575 ASN A O 1
ATOM 4443 N N . TYR A 1 576 ? 8.226 -4.610 -28.178 1.00 94.00 576 TYR A N 1
ATOM 4444 C CA . TYR A 1 576 ? 7.761 -3.949 -26.972 1.00 94.00 576 TYR A CA 1
ATOM 4445 C C . TYR A 1 576 ? 8.430 -2.586 -26.767 1.00 94.00 576 TYR A C 1
ATOM 4447 O O . TYR A 1 576 ? 7.733 -1.587 -26.612 1.00 94.00 576 TYR A O 1
ATOM 4455 N N . PHE A 1 577 ? 9.764 -2.525 -26.801 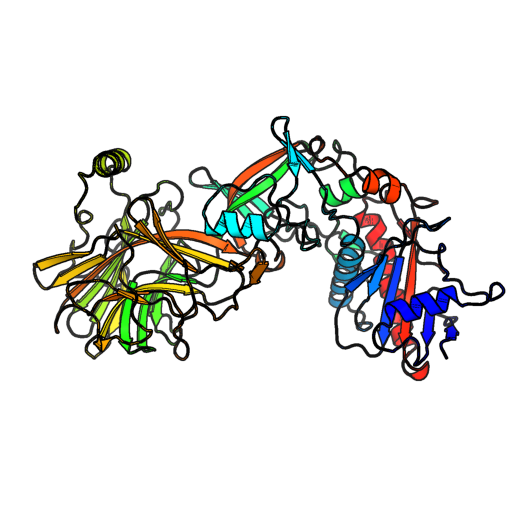1.00 91.94 577 PHE A N 1
ATOM 4456 C CA . PHE A 1 577 ? 10.524 -1.329 -26.441 1.00 91.94 577 PHE A CA 1
ATOM 4457 C C . PHE A 1 577 ? 10.213 -0.151 -27.370 1.00 91.94 577 PHE A C 1
ATOM 4459 O O . PHE A 1 577 ? 10.092 0.992 -26.921 1.00 91.94 577 PHE A O 1
ATOM 4466 N N . GLY A 1 578 ? 10.018 -0.430 -28.664 1.00 91.81 578 GLY A N 1
ATOM 4467 C CA . GLY A 1 578 ? 9.548 0.572 -29.619 1.00 91.81 578 GLY A CA 1
ATOM 4468 C C . GLY A 1 578 ? 8.213 1.175 -29.188 1.00 91.81 578 GLY A C 1
ATOM 4469 O O . GLY A 1 578 ? 8.097 2.387 -29.013 1.00 91.81 578 GLY A O 1
ATOM 4470 N N . LYS A 1 579 ? 7.222 0.328 -28.906 1.00 91.69 579 LYS A N 1
ATOM 4471 C CA . LYS A 1 579 ? 5.884 0.774 -28.498 1.00 91.69 579 LYS A CA 1
ATOM 4472 C C . LYS A 1 579 ? 5.884 1.476 -27.139 1.00 91.69 579 LYS A C 1
ATOM 4474 O O . LYS A 1 579 ? 5.262 2.528 -27.005 1.00 91.69 579 LYS A O 1
ATOM 4479 N N . ALA A 1 580 ? 6.628 0.948 -26.169 1.00 89.50 580 ALA A N 1
ATOM 4480 C CA . ALA A 1 580 ? 6.777 1.521 -24.834 1.00 89.50 580 ALA A CA 1
ATOM 4481 C C . ALA A 1 580 ? 7.418 2.918 -24.860 1.00 89.50 580 ALA A C 1
ATOM 4483 O O . ALA A 1 580 ? 7.178 3.718 -23.966 1.00 89.50 580 ALA A O 1
ATOM 4484 N N . THR A 1 581 ? 8.185 3.244 -25.906 1.00 90.50 581 THR A N 1
ATOM 4485 C CA . THR A 1 581 ? 8.802 4.566 -26.116 1.00 90.50 581 THR A CA 1
ATOM 4486 C C . THR A 1 581 ? 8.100 5.395 -27.196 1.00 90.50 581 THR A C 1
ATOM 4488 O O . THR A 1 581 ? 8.702 6.280 -27.810 1.00 90.50 581 THR A O 1
ATOM 4491 N N . VAL A 1 582 ? 6.813 5.120 -27.442 1.00 90.19 582 VAL A N 1
ATOM 4492 C CA . VAL A 1 582 ? 5.967 5.840 -28.415 1.00 90.19 582 VAL A CA 1
ATOM 4493 C C . VAL A 1 582 ? 6.589 5.848 -29.823 1.00 90.19 582 VAL A C 1
ATOM 4495 O O . VAL A 1 582 ? 6.469 6.807 -30.582 1.00 90.19 582 VAL A O 1
ATOM 4498 N N . ASN A 1 583 ? 7.304 4.774 -30.164 1.00 91.81 583 ASN A N 1
ATOM 4499 C CA . ASN A 1 583 ? 8.049 4.569 -31.408 1.00 91.81 583 ASN A CA 1
ATOM 4500 C C . ASN A 1 583 ? 9.112 5.643 -31.710 1.00 91.81 583 ASN A C 1
ATOM 4502 O O . ASN A 1 583 ? 9.527 5.797 -32.858 1.00 91.81 583 ASN A O 1
ATOM 4506 N N . ARG A 1 584 ? 9.571 6.393 -30.698 1.00 91.94 584 ARG A N 1
ATOM 4507 C CA . ARG A 1 584 ? 10.651 7.392 -30.838 1.00 91.94 584 ARG A CA 1
ATOM 4508 C C . ARG A 1 584 ? 12.032 6.804 -30.558 1.00 91.94 584 ARG A C 1
ATOM 4510 O O . ARG A 1 584 ? 13.043 7.361 -30.988 1.00 91.94 584 ARG A O 1
ATOM 4517 N N . ARG A 1 585 ? 12.083 5.691 -29.825 1.00 91.19 585 ARG A N 1
ATOM 4518 C CA . ARG A 1 585 ? 13.276 4.867 -29.620 1.00 91.19 585 ARG A CA 1
ATOM 4519 C C . ARG A 1 585 ? 12.975 3.450 -30.085 1.00 91.19 585 ARG A C 1
ATOM 4521 O O . ARG A 1 585 ? 11.822 3.057 -30.209 1.00 91.19 585 ARG A O 1
ATOM 4528 N N . SER A 1 586 ? 14.020 2.684 -30.343 1.00 92.94 586 SER A N 1
ATOM 4529 C CA . SER A 1 586 ? 13.913 1.261 -30.657 1.00 92.94 586 SER A CA 1
ATOM 4530 C C . SER A 1 586 ? 14.956 0.469 -29.878 1.00 92.94 586 SER A C 1
ATOM 4532 O O . SER A 1 586 ? 15.950 1.030 -29.408 1.00 92.94 586 SER A O 1
ATOM 4534 N N . SER A 1 587 ? 14.700 -0.825 -29.717 1.00 93.38 587 SER A N 1
ATOM 4535 C CA . SER A 1 587 ? 15.708 -1.798 -29.311 1.00 93.38 587 SER A CA 1
ATOM 4536 C C . SER A 1 587 ? 16.132 -2.567 -30.556 1.00 93.38 587 SER A C 1
ATOM 4538 O O . SER A 1 587 ? 15.293 -2.939 -31.375 1.00 93.38 587 SER A O 1
ATOM 4540 N N . ASP A 1 588 ? 17.436 -2.755 -30.703 1.00 94.38 588 ASP A N 1
ATOM 4541 C CA . ASP A 1 588 ? 18.048 -3.557 -31.748 1.00 94.38 588 ASP A CA 1
ATOM 4542 C C . ASP A 1 588 ? 18.901 -4.627 -31.073 1.00 94.38 588 ASP A C 1
ATOM 4544 O O . ASP A 1 588 ? 19.936 -4.342 -30.465 1.00 94.38 588 ASP A O 1
ATOM 4548 N N . SER A 1 589 ? 18.431 -5.865 -31.154 1.00 94.25 589 SER A N 1
ATOM 4549 C CA . SER A 1 589 ? 19.098 -7.014 -30.554 1.00 94.25 589 SER A CA 1
ATOM 4550 C C . SER A 1 589 ? 19.826 -7.905 -31.563 1.00 94.25 589 SER A C 1
ATOM 4552 O O . SER A 1 589 ? 20.149 -9.052 -31.252 1.00 94.25 589 SER A O 1
ATOM 4554 N N . ALA A 1 590 ? 20.082 -7.403 -32.777 1.00 91.44 590 ALA A N 1
ATOM 4555 C CA . ALA A 1 590 ? 20.938 -8.092 -33.736 1.00 91.44 590 ALA A CA 1
ATOM 4556 C C . ALA A 1 590 ? 22.417 -7.967 -33.332 1.00 91.44 590 ALA A C 1
ATOM 4558 O O . ALA A 1 590 ? 22.880 -6.851 -33.041 1.00 91.44 590 ALA A O 1
ATOM 4559 N N . LEU A 1 591 ? 23.119 -9.109 -33.338 1.00 87.75 591 LEU A N 1
ATOM 4560 C CA . LEU A 1 591 ? 24.538 -9.253 -32.983 1.00 87.75 591 LEU A CA 1
ATOM 4561 C C . LEU A 1 591 ? 25.492 -8.881 -34.121 1.00 87.75 591 LEU A C 1
ATOM 4563 O O . LEU A 1 591 ? 25.160 -9.153 -35.297 1.00 87.75 591 LEU A O 1
#

Sequence (591 aa):
MASFSTRPAFPNILLVTGADVFQPHYRERIREFFNNLPPDTTCPVRIGSHDFWITYRQPSEGGGEHCCSELGLTPRKMRGKVRMGGVPPVDINNVNGHINVMMQEVGHHWLVPSNLTFNIGGAVTRMPTDAEITTAINDETPFTGPAILARDNSHYSAYFQADGSPLDGLFFRETGTEDGYGVWTSESGALINIDPAGLPAASTSGFCDLDLLIMGVKTAAEAYAGTGNKFKWIEPRLTSALPYHTGIFVAFGRHDQLQFGFYEDHRKLAVVHSDGTILGQADIGPDYKPLGHDFTGMSLRIIRRGNDYFFQAKIENPVGGCLVAVLKAIGLYKGELKGTWDNSDTPDPVGAADFKDWKTVAVVNKAGSPVAVGNFVNKKDHPHMCDAAFYNFHTKVGTATRTFQTSANPPIIPMGEFASLSRDRMHRENPVGAIFRIKGGRQHIIAPFSIVSGGVLEHLPAERFRHDATLDSSPKILMKPPADGDFGVATHAKVHRTIYTPWAGGYAFGKTVWGTVNEVPAASVIVPPDIIRDKQPAPPGNAYKCAFILVAANDADITDDMVERLDKIRRYWDNYFGKATVNRRSSDSAL

Solvent-accessible surface area (backbone atoms only — not comparable to full-atom values): 31010 Å² total; per-residue (Å²): 110,66,48,74,52,62,47,89,95,44,66,46,40,40,38,36,30,10,59,69,40,56,38,92,66,28,71,61,33,50,48,50,50,44,70,67,51,58,92,86,56,90,62,75,71,43,84,27,64,31,26,31,40,42,35,32,36,41,90,51,97,53,69,64,47,55,78,54,64,44,75,86,38,62,94,26,34,28,61,33,33,28,39,40,22,48,80,61,70,88,47,67,67,50,46,35,52,50,51,48,47,50,52,32,34,66,33,40,75,64,58,29,52,65,68,38,31,31,54,56,97,86,41,84,33,47,53,36,43,64,52,52,47,44,48,19,60,77,68,72,47,87,61,67,55,64,78,41,32,17,49,79,74,36,25,33,8,38,48,28,57,22,70,24,21,74,44,21,13,36,25,43,38,81,77,49,70,53,64,91,22,36,28,32,34,39,52,90,60,79,56,46,76,27,69,32,90,99,52,80,74,41,61,33,71,26,59,15,48,65,39,32,36,55,50,56,71,33,51,43,81,60,20,40,52,95,62,75,19,37,46,44,35,44,50,74,37,38,42,32,72,42,63,36,39,36,38,40,37,43,19,65,47,85,49,40,31,47,35,37,30,38,38,35,28,90,48,25,35,32,33,32,36,26,79,66,52,74,70,24,63,44,73,66,53,88,84,63,53,66,68,61,42,98,68,32,33,33,36,39,38,41,36,37,54,84,42,36,36,38,36,31,36,22,58,38,64,66,94,39,66,67,58,54,49,51,32,44,77,71,72,68,65,86,73,79,67,88,66,80,66,64,61,64,91,66,66,64,60,71,71,76,46,56,49,84,42,74,17,27,50,29,75,46,82,52,85,79,71,63,45,32,30,35,40,42,43,30,33,69,47,62,52,37,31,44,30,38,32,32,40,42,40,36,41,34,47,88,90,51,73,48,79,45,73,25,79,59,86,53,57,78,48,70,78,80,54,52,86,78,45,39,75,89,45,64,31,24,34,58,76,69,70,57,50,75,46,70,54,97,66,15,32,34,45,30,44,64,30,52,50,73,56,100,88,42,71,42,81,49,62,33,64,51,32,17,60,29,58,87,42,80,25,35,37,33,39,35,24,25,48,78,74,94,71,50,36,34,38,35,36,34,36,31,70,70,32,25,41,65,51,52,77,46,28,83,73,42,68,77,22,39,35,32,17,51,72,46,74,46,51,34,71,28,56,42,74,40,69,66,47,55,69,71,60,26,57,74,44,76,93,38,33,42,30,37,44,43,33,42,36,22,45,44,67,89,67,60,49,72,67,53,54,54,40,46,53,52,52,51,45,45,45,33,46,35,44,16,59,48,42,76,64,71,37,35,44,39,48,80,98

Foldseek 3Di:
DKDWDADPVQQLAIEIAAQQCQDVVNVVSVLVVLVPPPPPDPDCDHFQNFQEEEEEEFQFDDAKAWDDWALPGPPYTNQTYMYGHHLDPDDQVSLQVRLLSVLQNSQLRFLQDLAWWFQDPNDTWGADELQQLQCCVQVVHDGTDANQHRNPQSAGFCQWCFQFASSQPFPWDFPDAALNWTKTAGDPHAWQWFDFPPDDIHTYTFGGLSSLCLLLLDPCCRHPVVVVQKIKGFDFWAKAQAAKAWDKWFAQAQFFIFGWDDGRHLQKIFTATQAGDTQFIDGLDPVQRQNNAPQWFKKWKWWDAQQKTWTKIAGDDPPCSPVVLVCVVVPNPPDDRPCSCPCSVPQDDAPPDHRNDIHTGHIDGHDDFTLKMFIWMAFQFDDKKWKKWWAWKWKFDPHDIDTDFQQDAAAEDERRPSVPFAPNGKYKYQPQDWDWDQDPSIIITMDHQWHQDPNDIDGDGRCQQHGHSVDHNIIIIMGGHDPPRIMMMIITMGRRGMDHSRSCSVVSHRMMGIGHMDMDRSVRTDNDPCSVVRRNDQNVVLEREYRHYYYYNRPVSDDPSSSVSSSVSVSSNQSSVCVSSVNSHGYDSGD

Secondary structure (DSSP, 8-state):
--EEEEETTEEEEEEEE-TTTSSTTHHHHHHHHHHHS-TT---S--TTT-SEEEEEEES--S--EE---BTT-SSS-B-EEEEE-SPPP--HHHHHHHHHHHHHHHHHTTTS-TT-EEEETTEEEEPPPHHHHHHHHHHT---SS-----SSSSS--TTB--SSBTTTB--EEEEEEETTEEEEEE-----EEE--TTS--EEE----HHHHHHTTSS-TTTTTGGGTSEEEEEEEEEEES-SEEEEEEEEEETTEEEEEEEESEEEEEEEEETTS-EEEEEE--TT--TTT-TT-EEEEEEEEETTEEEEEEEEE--S-HHHHHHHHHTT---PPPTTTTTTTTSPPPTTSS-TTS-EEEEEEE--S---EEEEEEEE-STTEEEEEEEEEEEEEETTEEEEE--SSPPPB--TT-GGG--SS--EEE-TT--EEEEETTEEEEEE-SEEEETTEEEEPPGGGG-BSSS-B---EEEEPPPSSS-EEEEEEEEEEEEEE-TT-GGGGTT-EEEEEEEEEEGGGEE--HHHHHHTSSPPGGGEEEEEEEEEESSGGG--HHHHHHHHHHHHHHHHHHHHHTTTSSEEE---

Mean predicted aligned error: 9.03 Å